Protein AF-A0A7S1B0L5-F1 (afdb_monomer_lite)

Foldseek 3Di:
DDDDDDDDPVVVVLVVLLVLLVVVLVCLVVVHDDDLVSLLVSLVSLVVLVVVLLVLLVVLLVLLVVLLVLLVVLDPDFPPPCPPPPDDDDPPPPPDDDDDDDDPPVVVVVVCLVCLQVVLNVVSVVLSVLSVVLNCCCPVPLVVLSVVLSCQSVPDDPPDDRPSVSSSVSSVSSSVSSVSSVVSSVCSVVSSVSSVVSSVSSVVVVVVVVVVVVVVLVVLVPDDLVSSLVVLLVVLLVVLVVVVVVVVGDPPDLPSLLVSLVSLLVSLVSLLVLLVVLLVVLVLLLVLLVVLPPDPVLNVQLNVVSVVLNVQSVVLSVLSVVLSVVSVPDDSVRDDPVSSVVSNVSSVSSVVSSVVSCLLCVQQCSPDPDDDDPVNSVSNVVCSVPRRVDD

Structure (mmCIF, N/CA/C/O backbone):
data_AF-A0A7S1B0L5-F1
#
_entry.id   AF-A0A7S1B0L5-F1
#
loop_
_atom_site.group_PDB
_atom_site.id
_atom_site.type_symbol
_atom_site.label_atom_id
_atom_site.label_alt_id
_atom_site.label_comp_id
_atom_site.label_asym_id
_atom_site.label_entity_id
_atom_site.label_seq_id
_atom_site.pdbx_PDB_ins_code
_atom_site.Cartn_x
_atom_site.Cartn_y
_atom_site.Cartn_z
_atom_site.occupancy
_atom_site.B_iso_or_equiv
_atom_site.auth_seq_id
_atom_site.auth_comp_id
_atom_site.auth_asym_id
_atom_site.auth_atom_id
_atom_site.pdbx_PDB_model_num
ATOM 1 N N . THR A 1 1 ? -39.102 -37.380 27.164 1.00 36.19 1 THR A N 1
ATOM 2 C CA . THR A 1 1 ? -38.287 -36.932 28.312 1.00 36.19 1 THR A CA 1
ATOM 3 C C . THR A 1 1 ? -37.133 -36.118 27.776 1.00 36.19 1 THR A C 1
ATOM 5 O O . THR A 1 1 ? -36.439 -36.603 26.897 1.00 36.19 1 THR A O 1
ATOM 8 N N . GLY A 1 2 ? -36.982 -34.879 28.255 1.00 38.41 2 GLY A N 1
ATOM 9 C CA . GLY A 1 2 ? -35.881 -33.985 27.872 1.00 38.41 2 GLY A CA 1
ATOM 10 C C . GLY A 1 2 ? -36.273 -32.789 27.003 1.00 38.41 2 GLY A C 1
ATOM 11 O O . GLY A 1 2 ? -35.599 -32.514 26.019 1.00 38.41 2 GLY A O 1
ATOM 12 N N . THR A 1 3 ? -37.348 -32.072 27.339 1.00 29.69 3 THR A N 1
ATOM 13 C CA . THR A 1 3 ? -37.591 -30.736 26.778 1.00 29.69 3 THR A CA 1
ATOM 14 C C . THR A 1 3 ? -36.557 -29.787 27.387 1.00 29.69 3 THR A C 1
ATOM 16 O O . THR A 1 3 ? -36.687 -29.403 28.549 1.00 29.69 3 THR A O 1
ATOM 19 N N . MET A 1 4 ? -35.491 -29.465 26.647 1.00 32.94 4 MET A N 1
ATOM 20 C CA . MET A 1 4 ? -34.595 -28.372 27.024 1.00 32.94 4 MET A CA 1
ATOM 21 C C . MET A 1 4 ? -35.397 -27.075 26.969 1.00 32.94 4 MET A C 1
ATOM 23 O O . MET A 1 4 ? -35.969 -26.728 25.936 1.00 32.94 4 MET A O 1
ATOM 27 N N . ALA A 1 5 ? -35.486 -26.398 28.111 1.00 31.55 5 ALA A N 1
ATOM 28 C CA . ALA A 1 5 ? -36.052 -25.064 28.187 1.00 31.55 5 ALA A CA 1
ATOM 29 C C . ALA A 1 5 ? -35.238 -24.121 27.281 1.00 31.55 5 ALA A C 1
ATOM 31 O O . ALA A 1 5 ? -34.008 -24.220 27.266 1.00 31.55 5 ALA A O 1
ATOM 32 N N . PRO A 1 6 ? -35.889 -23.214 26.537 1.00 38.62 6 PRO A N 1
ATOM 33 C CA . PRO A 1 6 ? -35.177 -22.233 25.738 1.00 38.62 6 PRO A CA 1
ATOM 34 C C . PRO A 1 6 ? -34.399 -21.310 26.681 1.00 38.62 6 PRO A C 1
ATOM 36 O O . PRO A 1 6 ? -34.971 -20.688 27.578 1.00 38.62 6 PRO A O 1
ATOM 39 N N . SER A 1 7 ? -33.082 -21.249 26.504 1.00 38.75 7 SER A N 1
ATOM 40 C CA . SER A 1 7 ? -32.237 -20.229 27.117 1.00 38.75 7 SER A CA 1
ATOM 41 C C . SER A 1 7 ? -32.699 -18.857 26.622 1.00 38.75 7 SER A C 1
ATOM 43 O O . SER A 1 7 ? -32.682 -18.602 25.419 1.00 38.75 7 SER A O 1
ATOM 45 N N . LEU A 1 8 ? -33.146 -18.002 27.544 1.00 34.25 8 LEU A N 1
ATOM 46 C CA . LEU A 1 8 ? -33.474 -16.602 27.263 1.00 34.25 8 LEU A CA 1
ATOM 47 C C . LEU A 1 8 ? -32.259 -15.889 26.632 1.00 34.25 8 LEU A C 1
ATOM 49 O O . LEU A 1 8 ? -31.134 -16.166 27.058 1.00 34.25 8 LEU A O 1
ATOM 53 N N . PRO A 1 9 ? -32.466 -14.996 25.648 1.00 42.66 9 PRO A N 1
ATOM 54 C CA . PRO A 1 9 ? -31.384 -14.257 24.998 1.00 42.66 9 PRO A CA 1
ATOM 55 C C . PRO A 1 9 ? -30.637 -13.374 26.012 1.00 42.66 9 PRO A C 1
ATOM 57 O O . PRO A 1 9 ? -31.255 -12.778 26.892 1.00 42.66 9 PRO A O 1
ATOM 60 N N . ASP A 1 10 ? -29.309 -13.263 25.891 1.00 49.22 10 ASP A N 1
ATOM 61 C CA . ASP A 1 10 ? -28.446 -12.549 26.853 1.00 49.22 10 ASP A CA 1
ATOM 62 C C . ASP A 1 10 ? -28.821 -11.066 27.063 1.00 49.22 10 ASP A C 1
ATOM 64 O O . ASP A 1 10 ? -28.569 -10.511 28.135 1.00 49.22 10 ASP A O 1
ATOM 68 N N . SER A 1 11 ? -29.532 -10.448 26.111 1.00 47.66 11 SER A N 1
ATOM 69 C CA . SER A 1 11 ? -30.093 -9.094 26.250 1.00 47.66 11 SER A CA 1
ATOM 70 C C . SER A 1 11 ? -31.104 -8.983 27.406 1.00 47.66 11 SER A C 1
ATOM 72 O O . SER A 1 11 ? -31.059 -8.012 28.161 1.00 47.66 11 SER A O 1
ATOM 74 N N . ASP A 1 12 ? -31.931 -10.010 27.645 1.00 45.31 12 ASP A N 1
ATOM 75 C CA . ASP A 1 12 ? -32.895 -10.019 28.756 1.00 45.31 12 ASP A CA 1
ATOM 76 C C . ASP A 1 12 ? -32.193 -10.106 30.124 1.00 45.31 12 ASP A C 1
ATOM 78 O O . ASP A 1 12 ? -32.744 -9.698 31.150 1.00 45.31 12 ASP A O 1
ATOM 82 N N . ARG A 1 13 ? -30.965 -10.637 30.184 1.00 54.00 13 ARG A N 1
ATOM 83 C CA . ARG A 1 13 ? -30.190 -10.758 31.432 1.00 54.00 13 ARG A CA 1
ATOM 84 C C . ARG A 1 13 ? -29.510 -9.444 31.817 1.00 54.00 13 ARG A C 1
ATOM 86 O O . ARG A 1 13 ? -29.532 -9.078 32.995 1.00 54.00 13 ARG A O 1
ATOM 93 N N . VAL A 1 14 ? -28.960 -8.722 30.839 1.00 57.78 14 VAL A N 1
ATOM 94 C CA . VAL A 1 14 ? -28.277 -7.429 31.028 1.00 57.78 14 VAL A CA 1
ATOM 95 C C . VAL A 1 14 ? -29.264 -6.338 31.463 1.00 57.78 14 VAL A C 1
ATOM 97 O O . VAL A 1 14 ? -28.987 -5.629 32.440 1.00 57.78 14 VAL A O 1
ATOM 100 N N . ASP A 1 15 ? -30.437 -6.275 30.820 1.00 63.12 15 ASP A N 1
ATOM 101 C CA . ASP A 1 15 ? -31.506 -5.309 31.122 1.00 63.12 15 ASP A CA 1
ATOM 102 C C . ASP A 1 15 ? -32.144 -5.552 32.495 1.00 63.12 15 ASP A C 1
ATOM 104 O O . ASP A 1 15 ? -32.467 -4.616 33.237 1.00 63.12 15 ASP A O 1
ATOM 108 N N . ASN A 1 16 ? -32.288 -6.822 32.882 1.00 79.56 16 ASN A N 1
ATOM 109 C CA . ASN A 1 16 ? -32.772 -7.178 34.212 1.00 79.56 16 ASN A CA 1
ATOM 110 C C . ASN A 1 16 ? -31.756 -6.817 35.303 1.00 79.56 16 ASN A C 1
ATOM 112 O O . ASN A 1 16 ? -32.159 -6.329 36.360 1.00 79.56 16 ASN A O 1
ATOM 116 N N . LEU A 1 17 ? -30.453 -6.990 35.056 1.00 85.38 17 LEU A N 1
ATOM 117 C CA . LEU A 1 17 ? -29.421 -6.610 36.018 1.00 85.38 17 LEU A CA 1
ATOM 118 C C . LEU A 1 17 ? -29.338 -5.091 36.202 1.00 85.38 17 LEU A C 1
ATOM 120 O O . LEU A 1 17 ? -29.331 -4.632 37.338 1.00 85.38 17 LEU A O 1
ATOM 124 N N . GLU A 1 18 ? -29.331 -4.295 35.126 1.00 86.81 18 GLU A N 1
ATOM 125 C CA . GLU A 1 18 ? -29.376 -2.829 35.251 1.00 86.81 18 GLU A CA 1
ATOM 126 C C . GLU A 1 18 ? -30.591 -2.351 36.056 1.00 86.81 18 GLU A C 1
ATOM 128 O O . GLU A 1 18 ? -30.463 -1.488 36.928 1.00 86.81 18 GLU A O 1
ATOM 133 N N . ARG A 1 19 ? -31.780 -2.904 35.777 1.00 88.06 19 ARG A N 1
ATOM 134 C CA . ARG A 1 19 ? -33.014 -2.538 36.482 1.00 88.06 19 ARG A CA 1
ATOM 135 C C . ARG A 1 19 ? -32.923 -2.858 37.974 1.00 88.06 19 ARG A C 1
ATOM 137 O O . ARG A 1 19 ? -33.301 -2.022 38.794 1.00 88.06 19 ARG A O 1
ATOM 144 N N . LEU A 1 20 ? -32.386 -4.028 38.324 1.00 88.75 20 LEU A N 1
ATOM 145 C CA . LEU A 1 20 ? -32.156 -4.437 39.712 1.00 88.75 20 LEU A CA 1
ATOM 146 C C . LEU A 1 20 ? -31.150 -3.518 40.416 1.00 88.75 20 LEU A C 1
ATOM 148 O O . LEU A 1 20 ? -31.428 -3.045 41.518 1.00 88.75 20 LEU A O 1
ATOM 152 N N . THR A 1 21 ? -30.028 -3.194 39.768 1.00 90.31 21 THR A N 1
ATOM 153 C CA . THR A 1 21 ? -29.013 -2.284 40.319 1.00 90.31 21 THR A CA 1
ATOM 154 C C . THR A 1 21 ? -29.579 -0.881 40.538 1.00 90.31 21 THR A C 1
ATOM 156 O O . THR A 1 21 ? -29.380 -0.301 41.602 1.00 90.31 21 THR A O 1
ATOM 159 N N . ARG A 1 22 ? -30.354 -0.342 39.584 1.00 92.00 22 ARG A N 1
ATOM 160 C CA . ARG A 1 22 ? -31.027 0.963 39.732 1.00 92.00 22 ARG A CA 1
ATOM 161 C C . ARG A 1 22 ? -32.065 0.957 40.855 1.00 92.00 22 ARG A C 1
ATOM 163 O O . ARG A 1 22 ? -32.138 1.928 41.605 1.00 92.00 22 ARG A O 1
ATOM 170 N N . SER A 1 23 ? -32.843 -0.120 40.987 1.00 90.69 23 SER A N 1
ATOM 171 C CA . SER A 1 23 ? -33.822 -0.271 42.070 1.00 90.69 23 SER A CA 1
ATOM 172 C C . SER A 1 23 ? -33.139 -0.212 43.433 1.00 90.69 23 SER A C 1
ATOM 174 O O . SER A 1 23 ? -33.533 0.573 44.293 1.00 90.69 23 SER A O 1
ATOM 176 N N . MET A 1 24 ? -32.068 -0.986 43.614 1.00 89.38 24 MET A N 1
ATOM 177 C CA . MET A 1 24 ? -31.381 -1.050 44.899 1.00 89.38 24 MET A CA 1
ATOM 178 C C . MET A 1 24 ? -30.569 0.212 45.205 1.00 89.38 24 MET A C 1
ATOM 180 O O . MET A 1 24 ? -30.534 0.661 46.348 1.00 89.38 24 MET A O 1
ATOM 184 N N . LEU A 1 25 ? -30.006 0.860 44.182 1.00 91.69 25 LEU A N 1
ATOM 185 C CA . LEU A 1 25 ? -29.440 2.200 44.314 1.00 91.69 25 LEU A CA 1
ATOM 186 C C . LEU A 1 25 ? -30.495 3.213 44.794 1.00 91.69 25 LEU A C 1
ATOM 188 O O . LEU A 1 25 ? -30.201 4.058 45.639 1.00 91.69 25 LEU A O 1
ATOM 192 N N . GLY A 1 26 ? -31.727 3.123 44.283 1.00 90.06 26 GLY A N 1
ATOM 193 C CA . GLY A 1 26 ? -32.855 3.944 44.726 1.00 90.06 26 GLY A CA 1
ATOM 194 C C . GLY A 1 26 ? -33.205 3.727 46.200 1.00 90.06 26 GLY A C 1
ATOM 195 O O . GLY A 1 26 ? -33.429 4.696 46.925 1.00 90.06 26 GLY A O 1
ATOM 196 N N . GLU A 1 27 ? -33.187 2.478 46.667 1.00 89.12 27 GLU A N 1
ATOM 197 C CA . GLU A 1 27 ? -33.402 2.146 48.081 1.00 89.12 27 GLU A CA 1
ATOM 198 C C . GLU A 1 27 ? -32.305 2.723 48.984 1.00 89.12 27 GLU A C 1
ATOM 200 O O . GLU A 1 27 ? -32.621 3.389 49.973 1.00 89.12 27 GLU A O 1
ATOM 205 N N . LEU A 1 28 ? -31.034 2.548 48.606 1.00 87.56 28 LEU A N 1
ATOM 206 C CA . LEU A 1 28 ? -29.885 3.090 49.339 1.00 87.56 28 LEU A CA 1
ATOM 207 C C . LEU A 1 28 ? -29.945 4.623 49.430 1.00 87.56 28 LEU A C 1
ATOM 209 O O . LEU A 1 28 ? -29.741 5.197 50.500 1.00 87.56 28 LEU A O 1
ATOM 213 N N . LYS A 1 29 ? -30.292 5.302 48.329 1.00 88.00 29 LYS A N 1
ATOM 214 C CA . LYS A 1 29 ? -30.450 6.768 48.289 1.00 88.00 29 LYS A CA 1
ATOM 215 C C . LYS A 1 29 ? -31.631 7.277 49.105 1.00 88.00 29 LYS A C 1
ATOM 217 O O . LYS A 1 29 ? -31.562 8.374 49.650 1.00 88.00 29 LYS A O 1
ATOM 222 N N . ALA A 1 30 ? -32.699 6.491 49.211 1.00 87.00 30 ALA A N 1
ATOM 223 C CA . ALA A 1 30 ? -33.851 6.806 50.049 1.00 87.00 30 ALA A CA 1
ATOM 224 C C . ALA A 1 30 ? -33.575 6.603 51.554 1.00 87.00 30 ALA A C 1
ATOM 226 O O . ALA A 1 30 ? -34.500 6.706 52.360 1.00 87.00 30 ALA A O 1
ATOM 227 N N . GLY A 1 31 ? -32.333 6.281 51.938 1.00 79.06 31 GLY A N 1
ATOM 228 C CA . GLY A 1 31 ? -31.945 6.009 53.321 1.00 79.06 31 GLY A CA 1
ATOM 229 C C . GLY A 1 31 ? -32.460 4.668 53.842 1.00 79.06 31 GLY A C 1
ATOM 230 O O . GLY A 1 31 ? -32.450 4.437 55.050 1.00 79.06 31 GLY A O 1
ATOM 231 N N . ARG A 1 32 ? -32.931 3.781 52.954 1.00 81.12 32 ARG A N 1
ATOM 232 C CA . ARG A 1 32 ? -33.326 2.420 53.325 1.00 81.12 32 ARG A CA 1
ATOM 233 C C . ARG A 1 32 ? -32.079 1.543 53.369 1.00 81.12 32 ARG A C 1
ATOM 235 O O . ARG A 1 32 ? -31.165 1.712 52.566 1.00 81.12 32 ARG A O 1
ATOM 242 N N . SER A 1 33 ? -32.051 0.602 54.308 1.00 75.75 33 SER A N 1
ATOM 243 C CA . SER A 1 33 ? -30.982 -0.391 54.417 1.00 75.75 33 SER A CA 1
ATOM 244 C C . SER A 1 33 ? -31.486 -1.721 53.857 1.00 75.75 33 SER A C 1
ATOM 246 O O . SER A 1 33 ? -32.096 -2.484 54.611 1.00 75.75 33 SER A O 1
ATOM 248 N N . PRO A 1 34 ? -31.294 -2.001 52.554 1.00 82.50 34 PRO A N 1
ATOM 249 C CA . PRO A 1 34 ? -31.601 -3.314 52.002 1.00 82.50 34 PRO A CA 1
ATOM 250 C C . PRO A 1 34 ? -30.810 -4.408 52.738 1.00 82.50 34 PRO A C 1
ATOM 252 O O . PRO A 1 34 ? -29.748 -4.128 53.310 1.00 82.50 34 PRO A O 1
ATOM 255 N N . PRO A 1 35 ? -31.322 -5.651 52.757 1.00 86.44 35 PRO A N 1
ATOM 256 C CA . PRO A 1 35 ? -30.642 -6.755 53.415 1.00 86.44 35 PRO A CA 1
ATOM 257 C C . PRO A 1 35 ? -29.264 -6.975 52.790 1.00 86.44 35 PRO A C 1
ATOM 259 O O . PRO A 1 35 ? -29.092 -6.925 51.568 1.00 86.44 35 PRO A O 1
ATOM 262 N N . ARG A 1 36 ? -28.274 -7.226 53.645 1.00 85.12 36 ARG A N 1
ATOM 263 C CA . ARG A 1 36 ? -26.869 -7.373 53.257 1.00 85.12 36 ARG A CA 1
ATOM 264 C C . ARG A 1 36 ? -26.672 -8.470 52.214 1.00 85.12 36 ARG A C 1
ATOM 266 O O . ARG A 1 36 ? -25.894 -8.295 51.282 1.00 85.12 36 ARG A O 1
ATOM 273 N N . GLU A 1 37 ? -27.387 -9.580 52.348 1.00 85.62 37 GLU A N 1
ATOM 274 C CA . GLU A 1 37 ? -27.339 -10.698 51.408 1.00 85.62 37 GLU A CA 1
ATOM 275 C C . GLU A 1 37 ? -27.788 -10.263 50.007 1.00 85.62 37 GLU A C 1
ATOM 277 O O . GLU A 1 37 ? -27.178 -10.656 49.017 1.00 85.62 37 GLU A O 1
ATOM 282 N N . ALA A 1 38 ? -28.803 -9.397 49.903 1.00 86.69 38 ALA A N 1
ATOM 283 C CA . ALA A 1 38 ? -29.248 -8.868 48.614 1.00 86.69 38 ALA A CA 1
ATOM 284 C C . ALA A 1 38 ? -28.218 -7.911 47.995 1.00 86.69 38 ALA A C 1
ATOM 286 O O . ALA A 1 38 ? -28.007 -7.944 46.780 1.00 86.69 38 ALA A O 1
ATOM 287 N N . LEU A 1 39 ? -27.546 -7.103 48.827 1.00 87.25 39 LEU A N 1
ATOM 288 C CA . LEU A 1 39 ? -26.459 -6.226 48.388 1.00 87.25 39 LEU A CA 1
ATOM 289 C C . LEU A 1 39 ? -25.281 -7.020 47.826 1.00 87.25 39 LEU A C 1
ATOM 291 O O . LEU A 1 39 ? -24.831 -6.710 46.726 1.00 87.25 39 LEU A O 1
ATOM 295 N N . LEU A 1 40 ? -24.834 -8.060 48.535 1.00 87.75 40 LEU A N 1
ATOM 296 C CA . LEU A 1 40 ? -23.762 -8.946 48.074 1.00 87.75 40 LEU A CA 1
ATOM 297 C C . LEU A 1 40 ? -24.135 -9.637 46.757 1.00 87.75 40 LEU A C 1
ATOM 299 O O . LEU A 1 40 ? -23.375 -9.572 45.802 1.00 87.75 40 LEU A O 1
ATOM 303 N N . VAL A 1 41 ? -25.349 -10.189 46.645 1.00 89.56 41 VAL A N 1
ATOM 304 C CA . VAL A 1 41 ? -25.795 -10.864 45.414 1.00 89.56 41 VAL A CA 1
ATOM 305 C C . VAL A 1 41 ? -25.815 -9.930 44.203 1.00 89.56 41 VAL A C 1
ATOM 307 O O . VAL A 1 41 ? -25.438 -10.333 43.103 1.00 89.56 41 VAL A O 1
ATOM 310 N N . ILE A 1 42 ? -26.312 -8.699 44.351 1.00 89.88 42 ILE A N 1
ATOM 311 C CA . ILE A 1 42 ? -26.361 -7.758 43.221 1.00 89.88 42 ILE A CA 1
ATOM 312 C C . ILE A 1 42 ? -24.984 -7.185 42.923 1.00 89.88 42 ILE A C 1
ATOM 314 O O . ILE A 1 42 ? -24.711 -6.920 41.752 1.00 89.88 42 ILE A O 1
ATOM 318 N N . LEU A 1 43 ? -24.124 -7.022 43.930 1.00 89.12 43 LEU A N 1
ATOM 319 C CA . LEU A 1 43 ? -22.716 -6.788 43.677 1.00 89.12 43 LEU A CA 1
ATOM 320 C C . LEU A 1 43 ? -22.198 -7.945 42.810 1.00 89.12 43 LEU A C 1
ATOM 322 O O . LEU A 1 43 ? -21.928 -7.702 41.640 1.00 89.12 43 LEU A O 1
ATOM 326 N N . ASP A 1 44 ? -22.114 -9.183 43.285 1.00 89.75 44 ASP A N 1
ATOM 327 C CA . ASP A 1 44 ? -21.476 -10.283 42.537 1.00 89.75 44 ASP A CA 1
ATOM 328 C C . ASP A 1 44 ? -21.973 -10.401 41.084 1.00 89.75 44 ASP A C 1
ATOM 330 O O . ASP A 1 44 ? -21.197 -10.606 40.149 1.00 89.75 44 ASP A O 1
ATOM 334 N N . LYS A 1 45 ? -23.276 -10.183 40.860 1.00 90.94 45 LYS A N 1
ATOM 335 C CA . LYS A 1 45 ? -23.862 -10.142 39.511 1.00 90.94 45 LYS A CA 1
ATOM 336 C C . LYS A 1 45 ? -23.356 -8.988 38.648 1.00 90.94 45 LYS A C 1
ATOM 338 O O . LYS A 1 45 ? -23.149 -9.175 37.455 1.00 90.94 45 LYS A O 1
ATOM 343 N N . ASN A 1 46 ? -23.215 -7.795 39.209 1.00 90.62 46 ASN A N 1
ATOM 344 C CA . ASN A 1 46 ? -22.644 -6.644 38.515 1.00 90.62 46 ASN A CA 1
ATOM 345 C C . ASN A 1 46 ? -21.145 -6.832 38.250 1.00 90.62 46 ASN A C 1
ATOM 347 O O . ASN A 1 46 ? -20.716 -6.451 37.168 1.00 90.62 46 ASN A O 1
ATOM 351 N N . GLN A 1 47 ? -20.385 -7.474 39.148 1.00 90.62 47 GLN A N 1
ATOM 352 C CA . GLN A 1 47 ? -18.999 -7.859 38.863 1.00 90.62 47 GLN A CA 1
ATOM 353 C C . GLN A 1 47 ? -18.950 -8.774 37.645 1.00 90.62 47 GLN A C 1
ATOM 355 O O . GLN A 1 47 ? -18.330 -8.432 36.646 1.00 90.62 47 GLN A O 1
ATOM 360 N N . ALA A 1 48 ? -19.678 -9.893 37.691 1.00 90.31 48 ALA A N 1
ATOM 361 C CA . ALA A 1 48 ? -19.734 -10.842 36.584 1.00 90.31 48 ALA A CA 1
ATOM 362 C C . ALA A 1 48 ? -20.210 -10.181 35.279 1.00 90.31 48 ALA A C 1
ATOM 364 O O . ALA A 1 48 ? -19.678 -10.463 34.209 1.00 90.31 48 ALA A O 1
ATOM 365 N N . GLY A 1 49 ? -21.187 -9.271 35.364 1.00 89.69 49 GLY A N 1
ATOM 366 C CA . GLY A 1 49 ? -21.669 -8.501 34.221 1.00 89.69 49 GLY A CA 1
ATOM 367 C C . GLY A 1 49 ? -20.623 -7.546 33.643 1.00 89.69 49 GLY A C 1
ATOM 368 O O . GLY A 1 49 ? -20.563 -7.397 32.427 1.00 89.69 49 GLY A O 1
ATOM 369 N N . CYS A 1 50 ? -19.796 -6.916 34.483 1.00 91.12 50 CYS A N 1
ATOM 370 C CA . CYS A 1 50 ? -18.690 -6.088 34.014 1.00 91.12 50 CYS A CA 1
ATOM 371 C C . CYS A 1 50 ? -17.582 -6.923 33.373 1.00 91.12 50 CYS A C 1
ATOM 373 O O . CYS A 1 50 ? -17.144 -6.577 32.284 1.00 91.12 50 CYS A O 1
ATOM 375 N N . GLU A 1 51 ? -17.187 -8.035 33.998 1.00 92.25 51 GLU A N 1
ATOM 376 C CA . GLU A 1 51 ? -16.164 -8.935 33.446 1.00 92.25 51 GLU A CA 1
ATOM 377 C C . GLU A 1 51 ? -16.606 -9.527 32.099 1.00 92.25 51 GLU A C 1
ATOM 379 O O . GLU A 1 51 ? -15.834 -9.541 31.153 1.00 92.25 51 GLU A O 1
ATOM 384 N N . THR A 1 52 ? -17.885 -9.894 31.951 1.00 92.31 52 THR A N 1
ATOM 385 C CA . THR A 1 52 ? -18.420 -10.380 30.662 1.00 92.31 52 THR A CA 1
ATOM 386 C C . THR A 1 52 ? -18.306 -9.323 29.555 1.00 92.31 52 THR A C 1
ATOM 388 O O . THR A 1 52 ? -17.960 -9.643 28.421 1.00 92.31 52 THR A O 1
ATOM 391 N N . LEU A 1 53 ? -18.597 -8.054 29.870 1.00 91.25 53 LEU A N 1
ATOM 392 C CA . LEU A 1 53 ? -18.466 -6.950 28.912 1.00 91.25 53 LEU A CA 1
ATOM 393 C C . LEU A 1 53 ? -16.998 -6.615 28.615 1.00 91.25 53 LEU A C 1
ATOM 395 O O . LEU A 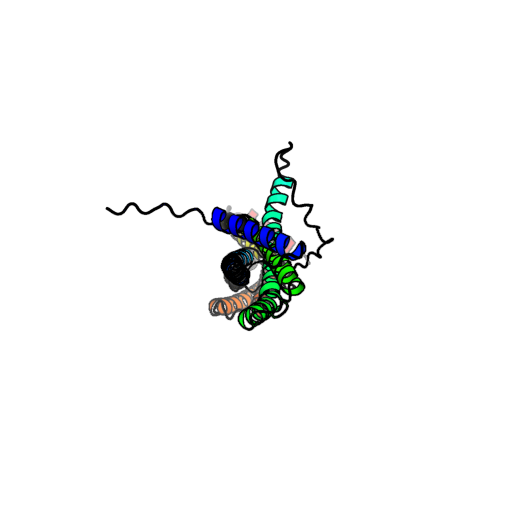1 53 ? -16.692 -6.208 27.497 1.00 91.25 53 LEU A O 1
ATOM 399 N N . ALA A 1 54 ? -16.106 -6.788 29.593 1.00 91.94 54 ALA A N 1
ATOM 400 C CA . ALA A 1 54 ? -14.667 -6.626 29.415 1.00 91.94 54 ALA A CA 1
ATOM 401 C C . ALA A 1 54 ? -14.096 -7.712 28.490 1.00 91.94 54 ALA A C 1
ATOM 403 O O . ALA A 1 54 ? -13.406 -7.387 27.530 1.00 91.94 54 ALA A O 1
ATOM 404 N N . ASP A 1 55 ? -14.477 -8.977 28.692 1.00 92.56 55 ASP A N 1
ATOM 405 C CA . ASP A 1 55 ? -14.091 -10.086 27.812 1.00 92.56 55 ASP A CA 1
ATOM 406 C C . ASP A 1 55 ? -14.575 -9.854 26.366 1.00 92.56 55 ASP A C 1
ATOM 408 O O . ASP A 1 55 ? -13.853 -10.104 25.395 1.00 92.56 55 ASP A O 1
ATOM 412 N N . GLU A 1 56 ? -15.800 -9.342 26.195 1.00 92.75 56 GLU A N 1
ATOM 413 C CA . GLU A 1 56 ? -16.323 -8.976 24.875 1.00 92.75 56 GLU A CA 1
ATOM 414 C C . GLU A 1 56 ? -15.539 -7.810 24.248 1.00 92.75 56 GLU A C 1
ATOM 416 O O . GLU A 1 56 ? -15.216 -7.850 23.055 1.00 92.75 56 GLU A O 1
ATOM 421 N N . ALA A 1 57 ? -15.197 -6.791 25.041 1.00 90.50 57 ALA A N 1
ATOM 422 C CA . ALA A 1 57 ? -14.371 -5.662 24.622 1.00 90.50 57 ALA A CA 1
ATOM 423 C C . ALA A 1 57 ? -12.963 -6.084 24.200 1.00 90.50 57 ALA A C 1
ATOM 425 O O . ALA A 1 57 ? -12.495 -5.629 23.153 1.00 90.50 57 ALA A O 1
ATOM 426 N N . ASP A 1 58 ? -12.325 -6.999 24.922 1.00 91.75 58 ASP A N 1
ATOM 427 C CA . ASP A 1 58 ? -11.031 -7.570 24.546 1.00 91.75 58 ASP A CA 1
ATOM 428 C C . ASP A 1 58 ? -11.131 -8.323 23.210 1.00 91.75 58 ASP A C 1
ATOM 430 O O . ASP A 1 58 ? -10.307 -8.135 22.304 1.00 91.75 58 ASP A O 1
ATOM 434 N N . GLY A 1 59 ? -12.201 -9.104 23.027 1.00 91.81 59 GLY A N 1
ATOM 435 C CA . GLY A 1 59 ? -12.498 -9.784 21.766 1.00 91.81 59 GLY A CA 1
ATOM 436 C C . GLY A 1 59 ? -12.663 -8.820 20.584 1.00 91.81 59 GLY A C 1
ATOM 437 O O . GLY A 1 59 ? -12.093 -9.046 19.509 1.00 91.81 59 GLY A O 1
ATOM 438 N N . GLN A 1 60 ? -13.405 -7.720 20.763 1.00 90.00 60 GLN A N 1
ATOM 439 C CA . GLN A 1 60 ? -13.549 -6.694 19.722 1.00 90.00 60 GLN A CA 1
ATOM 440 C C . GLN A 1 60 ? -12.245 -5.931 19.478 1.00 90.00 60 GLN A C 1
ATOM 442 O O . GLN A 1 60 ? -11.914 -5.673 18.322 1.00 90.00 60 GLN A O 1
ATOM 447 N N . THR A 1 61 ? -11.482 -5.616 20.525 1.00 90.94 61 THR A N 1
ATOM 448 C CA . THR A 1 61 ? -10.186 -4.927 20.430 1.00 90.94 61 THR A CA 1
ATOM 449 C C . THR A 1 61 ? -9.214 -5.730 19.574 1.00 90.94 61 THR A C 1
ATOM 451 O O . THR A 1 61 ? -8.658 -5.199 18.612 1.00 90.94 61 THR A O 1
ATOM 454 N N . SER A 1 62 ? -9.083 -7.036 19.838 1.00 91.56 62 SER A N 1
ATOM 455 C CA . SER A 1 62 ? -8.240 -7.931 19.037 1.00 91.56 62 SER A CA 1
ATOM 456 C C . SER A 1 62 ? -8.686 -7.978 17.573 1.00 91.56 62 SER A C 1
ATOM 458 O O . SER A 1 62 ? -7.877 -7.835 16.655 1.00 91.56 62 SER A O 1
ATOM 460 N N . ARG A 1 63 ? -9.995 -8.109 17.335 1.00 92.38 63 ARG A N 1
ATOM 461 C CA . ARG A 1 63 ? -10.565 -8.177 15.985 1.00 92.38 63 ARG A CA 1
ATOM 462 C C . ARG A 1 63 ? -10.370 -6.887 15.188 1.00 92.38 63 ARG A C 1
ATOM 464 O O . ARG A 1 63 ? -10.013 -6.946 14.013 1.00 92.38 63 ARG A O 1
ATOM 471 N N . ILE A 1 64 ? -10.629 -5.735 15.803 1.00 90.25 64 ILE A N 1
ATOM 472 C CA . ILE A 1 64 ? -10.431 -4.426 15.177 1.00 90.25 64 ILE A CA 1
ATOM 473 C C . ILE A 1 64 ? -8.939 -4.210 14.917 1.00 90.25 64 ILE A C 1
ATOM 475 O O . ILE A 1 64 ? -8.590 -3.786 13.819 1.00 90.25 64 ILE A O 1
ATOM 479 N N . GLY A 1 65 ? -8.066 -4.566 15.865 1.00 87.94 65 GLY A N 1
ATOM 480 C CA . GLY A 1 65 ? -6.611 -4.503 15.704 1.00 87.94 65 GLY A CA 1
ATOM 481 C C . GLY A 1 65 ? -6.116 -5.282 14.483 1.00 87.94 65 GLY A C 1
ATOM 482 O O . GLY A 1 65 ? -5.442 -4.711 13.630 1.00 87.94 65 GLY A O 1
ATOM 483 N N . GLN A 1 66 ? -6.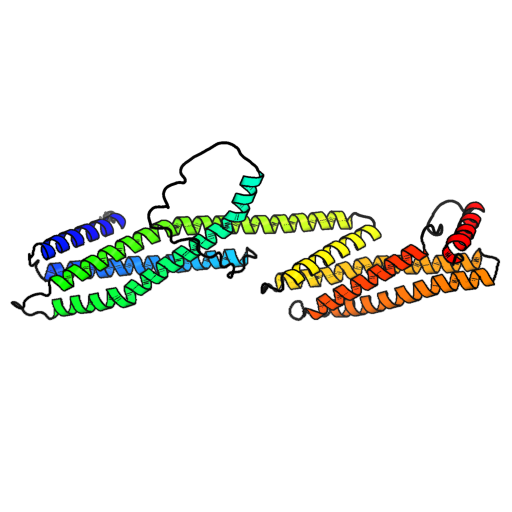548 -6.537 14.322 1.00 90.31 66 GLN A N 1
ATOM 484 C CA . GLN A 1 66 ? -6.206 -7.357 13.148 1.00 90.31 66 GLN A CA 1
ATOM 485 C C . GLN A 1 66 ? -6.675 -6.723 11.830 1.00 90.31 66 GLN A C 1
ATOM 487 O O . GLN A 1 66 ? -5.953 -6.729 10.836 1.00 90.31 66 GLN A O 1
ATOM 492 N N . LEU A 1 67 ? -7.887 -6.159 11.798 1.00 88.94 67 LEU A N 1
ATOM 493 C CA . LEU A 1 67 ? -8.404 -5.494 10.599 1.00 88.94 67 LEU A CA 1
ATOM 494 C C . LEU A 1 67 ? -7.639 -4.203 10.280 1.00 88.94 67 LEU A C 1
ATOM 496 O O . LEU A 1 67 ? -7.378 -3.926 9.114 1.00 88.94 67 LEU A O 1
ATOM 500 N N . VAL A 1 68 ? -7.259 -3.432 11.300 1.00 86.81 68 VAL A N 1
ATOM 501 C CA . VAL A 1 68 ? -6.424 -2.231 11.157 1.00 86.81 68 VAL A CA 1
ATOM 502 C C . VAL A 1 68 ? -5.051 -2.596 10.589 1.00 86.81 68 VAL A C 1
ATOM 504 O O . VAL A 1 68 ? -4.592 -1.937 9.659 1.00 86.81 68 VAL A O 1
ATOM 507 N N . GLU A 1 69 ? -4.420 -3.664 11.082 1.00 84.12 69 GLU A N 1
ATOM 508 C CA . GLU A 1 69 ? -3.156 -4.171 10.534 1.00 84.12 69 GLU A CA 1
ATOM 509 C C . GLU A 1 69 ? -3.292 -4.576 9.063 1.00 84.12 69 GLU A C 1
ATOM 511 O O . GLU A 1 69 ? -2.457 -4.195 8.245 1.00 84.12 69 GLU A O 1
ATOM 516 N N . LEU A 1 70 ? -4.367 -5.281 8.699 1.00 82.88 70 LEU A N 1
ATOM 517 C CA . LEU A 1 70 ? -4.629 -5.661 7.308 1.00 82.88 70 LEU A CA 1
ATOM 518 C C . LEU A 1 70 ? -4.832 -4.443 6.399 1.00 82.88 70 LEU A C 1
ATOM 520 O O . LEU A 1 70 ? -4.304 -4.420 5.289 1.00 82.88 70 LEU A O 1
ATOM 524 N N . VAL A 1 71 ? -5.554 -3.411 6.848 1.00 79.69 71 VAL A N 1
ATOM 525 C CA . VAL A 1 71 ? -5.689 -2.162 6.078 1.00 79.69 71 VAL A CA 1
ATOM 526 C C . VAL A 1 71 ? -4.327 -1.485 5.915 1.00 79.69 71 VAL A C 1
ATOM 528 O O . VAL A 1 71 ? -3.981 -1.126 4.795 1.00 79.69 71 VAL A O 1
ATOM 531 N N . CYS A 1 72 ? -3.516 -1.382 6.973 1.00 73.19 72 CYS A N 1
ATOM 532 C CA . CYS A 1 72 ? -2.152 -0.839 6.892 1.00 73.19 72 CYS A CA 1
ATOM 533 C C . CYS A 1 72 ? -1.245 -1.636 5.938 1.00 73.19 72 CYS A C 1
ATOM 535 O O . CYS A 1 72 ? -0.416 -1.053 5.252 1.00 73.19 72 CYS A O 1
ATOM 537 N N . GLN A 1 73 ? -1.401 -2.959 5.860 1.00 70.44 73 GLN A N 1
ATOM 538 C CA . GLN A 1 73 ? -0.679 -3.787 4.887 1.00 70.44 73 GLN A CA 1
ATOM 539 C C . GLN A 1 73 ? -1.173 -3.574 3.454 1.00 70.44 73 GLN A C 1
ATOM 541 O O . GLN A 1 73 ? -0.444 -3.855 2.500 1.00 70.44 73 GLN A O 1
ATOM 546 N N . HIS A 1 74 ? -2.423 -3.136 3.275 1.00 65.62 74 HIS A N 1
ATOM 547 C CA . HIS A 1 74 ? -3.058 -2.951 1.972 1.00 65.62 74 HIS A CA 1
ATOM 548 C C . HIS A 1 74 ? -2.968 -1.525 1.424 1.00 65.62 74 HIS A C 1
ATOM 550 O O . HIS A 1 74 ? -2.967 -1.323 0.204 1.00 65.62 74 HIS A O 1
ATOM 556 N N . GLU A 1 75 ? -2.830 -0.549 2.302 1.00 59.91 75 GLU A N 1
ATOM 557 C CA . GLU A 1 75 ? -2.797 0.858 1.975 1.00 59.91 75 GLU A CA 1
ATOM 558 C C . GLU A 1 75 ? -1.454 1.447 2.392 1.00 59.91 75 GLU A C 1
ATOM 560 O O . GLU A 1 75 ? -1.032 1.306 3.531 1.00 59.91 75 GLU A O 1
ATOM 565 N N . GLU A 1 76 ? -0.802 2.175 1.485 1.00 53.38 76 GLU A N 1
ATOM 566 C CA . GLU A 1 76 ? 0.380 3.015 1.757 1.00 53.38 76 GLU A CA 1
ATOM 567 C C . GLU A 1 76 ? 0.029 4.212 2.690 1.00 53.38 76 GLU A C 1
ATOM 569 O O . GLU A 1 76 ? 0.579 5.312 2.577 1.00 53.38 76 GLU A O 1
ATOM 574 N N . ILE A 1 77 ? -0.945 4.047 3.593 1.00 45.50 77 ILE A N 1
ATOM 575 C CA . ILE A 1 77 ? -1.315 5.012 4.622 1.00 45.50 77 ILE A CA 1
ATOM 576 C C . ILE A 1 77 ? -0.349 4.822 5.784 1.00 45.50 77 ILE A C 1
ATOM 578 O O . ILE A 1 77 ? -0.500 3.930 6.617 1.00 45.50 77 ILE A O 1
ATOM 582 N N . SER A 1 78 ? 0.637 5.715 5.857 1.00 38.59 78 SER A N 1
ATOM 583 C CA . SER A 1 78 ? 1.501 5.821 7.027 1.00 38.59 78 SER A CA 1
ATOM 584 C C . SER A 1 78 ? 0.654 6.022 8.287 1.00 38.59 78 SER A C 1
ATOM 586 O O . SER A 1 78 ? -0.199 6.912 8.357 1.00 38.59 78 SER A O 1
ATOM 588 N N . LEU A 1 79 ? 0.935 5.227 9.322 1.00 41.38 79 LEU A N 1
ATOM 589 C CA . LEU A 1 79 ? 0.322 5.322 10.651 1.00 41.38 79 LEU A CA 1
ATOM 590 C C . LEU A 1 79 ? 0.461 6.723 11.288 1.00 41.38 79 LEU A C 1
ATOM 592 O O . LEU A 1 79 ? -0.292 7.055 12.203 1.00 41.38 79 LEU A O 1
ATOM 596 N N . THR A 1 80 ? 1.372 7.551 10.768 1.00 36.75 80 THR A N 1
ATOM 597 C CA . THR A 1 80 ? 1.805 8.846 11.309 1.00 36.75 80 THR A CA 1
ATOM 598 C C . THR A 1 80 ? 1.061 10.073 10.789 1.00 36.75 80 THR A C 1
ATOM 600 O O . THR A 1 80 ? 1.432 11.179 11.188 1.00 36.75 80 THR A O 1
ATOM 603 N N . ASP A 1 81 ? 0.058 9.941 9.911 1.00 34.41 81 ASP A N 1
ATOM 604 C CA . ASP A 1 81 ? -0.758 11.097 9.512 1.00 34.41 81 ASP A CA 1
ATOM 605 C C . ASP A 1 81 ? -1.615 11.533 10.716 1.00 34.41 81 ASP A C 1
ATOM 607 O O . ASP A 1 81 ? -2.770 11.146 10.899 1.00 34.41 81 ASP A O 1
ATOM 611 N N . ASN A 1 82 ? -0.993 12.342 11.578 1.00 33.94 82 ASN A N 1
ATOM 612 C CA . ASN A 1 82 ? -1.620 13.166 12.595 1.00 33.94 82 ASN A CA 1
ATOM 613 C C . ASN A 1 82 ? -2.489 14.201 11.880 1.00 33.94 82 ASN A C 1
ATOM 615 O O . ASN A 1 82 ? -2.146 15.380 11.783 1.00 33.94 82 ASN A O 1
ATOM 619 N N . VAL A 1 83 ? -3.649 13.764 11.393 1.00 33.78 83 VAL A N 1
ATOM 620 C CA . VAL A 1 83 ? -4.780 14.666 11.237 1.00 33.78 83 VAL A CA 1
ATOM 621 C C . VAL A 1 83 ? -5.154 15.067 12.655 1.00 33.78 83 VAL A C 1
ATOM 623 O O . VAL A 1 83 ? -5.785 14.314 13.397 1.00 33.78 83 VAL A O 1
ATOM 626 N N . VAL A 1 84 ? -4.651 16.234 13.056 1.00 25.94 84 VAL A N 1
ATOM 627 C CA . VAL A 1 84 ? -4.990 16.905 14.308 1.00 25.94 84 VAL A CA 1
ATOM 628 C C . VAL A 1 84 ? -6.504 16.787 14.507 1.00 25.94 84 VAL A C 1
ATOM 630 O O . VAL A 1 84 ? -7.252 17.162 13.599 1.00 25.94 84 VAL A O 1
ATOM 633 N N . PRO A 1 85 ? -6.988 16.270 15.651 1.00 29.66 85 PRO A N 1
ATOM 634 C CA . PRO A 1 85 ? -8.412 16.250 15.930 1.00 29.66 85 PRO A CA 1
ATOM 635 C C . PRO A 1 85 ? -8.884 17.701 16.047 1.00 29.66 85 PRO A C 1
ATOM 637 O O . PRO A 1 85 ? -8.698 18.358 17.071 1.00 29.66 85 PRO A O 1
ATOM 640 N N . SER A 1 86 ? -9.464 18.225 14.969 1.00 29.36 86 SER A N 1
ATOM 641 C CA . SER A 1 86 ? -10.223 19.467 15.010 1.00 29.36 86 SER A CA 1
ATOM 642 C C . SER A 1 86 ? -11.438 19.226 15.901 1.00 29.36 86 SER A C 1
ATOM 644 O O . SER A 1 86 ? -12.376 18.552 15.490 1.00 29.36 86 SER A O 1
ATOM 646 N N . ALA A 1 87 ? -11.349 19.755 17.124 1.00 30.70 87 ALA A N 1
ATOM 647 C CA . ALA A 1 87 ? -12.378 19.849 18.155 1.00 30.70 87 ALA A CA 1
ATOM 648 C C . ALA A 1 87 ? -13.035 18.524 18.600 1.00 30.70 87 ALA A C 1
ATOM 650 O O . ALA A 1 87 ? -13.620 17.776 17.827 1.00 30.70 87 ALA A O 1
ATOM 651 N N . ARG A 1 88 ? -13.000 18.272 19.917 1.00 27.62 88 ARG A N 1
ATOM 652 C CA . ARG A 1 88 ? -13.788 17.225 20.592 1.00 27.62 88 ARG A CA 1
ATOM 653 C C . ARG A 1 88 ? -15.221 17.169 20.031 1.00 27.62 88 ARG A C 1
ATOM 655 O O . ARG A 1 88 ? -15.959 18.135 20.241 1.00 27.62 88 ARG A O 1
ATOM 662 N N . PRO A 1 89 ? -15.667 16.057 19.426 1.00 31.55 89 PRO A N 1
ATOM 663 C CA . PRO A 1 89 ? -17.084 15.831 19.231 1.00 31.55 89 PRO A CA 1
ATOM 664 C C . PRO A 1 89 ? -17.648 15.396 20.581 1.00 31.55 89 PRO A C 1
ATOM 666 O O . PRO A 1 89 ? -17.237 14.392 21.159 1.00 31.55 89 PRO A O 1
ATOM 669 N N . SER A 1 90 ? -18.570 16.183 21.120 1.00 31.09 90 SER A N 1
ATOM 670 C CA . SER A 1 90 ? -19.466 15.700 22.161 1.00 31.09 90 SER A CA 1
ATOM 671 C C . SER A 1 90 ? -20.305 14.543 21.601 1.00 31.09 90 SER A C 1
ATOM 673 O O . SER A 1 90 ? -20.563 14.474 20.397 1.00 31.09 90 SER A O 1
ATOM 675 N N . LEU A 1 91 ? -20.758 13.656 22.491 1.00 35.22 91 LEU A N 1
ATOM 676 C CA . LEU A 1 91 ? -21.631 12.490 22.252 1.00 35.22 91 LEU A CA 1
ATOM 677 C C . LEU A 1 91 ? -22.924 12.766 21.437 1.00 35.22 91 LEU A C 1
ATOM 679 O O . LEU A 1 91 ? -23.706 11.849 21.216 1.00 35.22 91 LEU A O 1
ATOM 683 N N . GLY A 1 92 ? -23.172 14.001 20.988 1.00 27.77 92 GLY A N 1
ATOM 684 C CA . GLY A 1 92 ? -24.392 14.429 20.301 1.00 27.77 92 GLY A CA 1
ATOM 685 C C . GLY A 1 92 ? -24.369 14.434 18.766 1.00 27.77 92 GLY A C 1
ATOM 686 O O . GLY A 1 92 ? -25.431 14.593 18.179 1.00 27.77 92 GLY A O 1
ATOM 687 N N . ASN A 1 93 ? -23.227 14.246 18.092 1.00 32.31 93 ASN A N 1
ATOM 688 C CA . ASN A 1 93 ? -23.140 14.462 16.631 1.00 32.31 93 ASN A CA 1
ATOM 689 C C . ASN A 1 93 ? -23.155 13.197 15.748 1.00 32.31 93 ASN A C 1
ATOM 691 O O . ASN A 1 93 ? -22.904 13.289 14.550 1.00 32.31 93 ASN A O 1
ATOM 695 N N . PHE A 1 94 ? -23.479 12.020 16.289 1.00 37.31 94 PHE A N 1
ATOM 696 C CA . PHE A 1 94 ? -23.565 10.781 15.493 1.00 37.31 94 PHE A CA 1
ATOM 697 C C . PHE A 1 94 ? -24.933 10.531 14.832 1.00 37.31 94 PHE A C 1
ATOM 699 O O . PHE A 1 94 ? -25.112 9.526 14.145 1.00 37.31 94 PHE A O 1
ATOM 706 N N . ILE A 1 95 ? -25.896 11.443 14.990 1.00 35.06 95 ILE A N 1
ATOM 707 C CA . ILE A 1 95 ? -27.207 11.355 14.337 1.00 35.06 95 ILE A CA 1
ATOM 708 C C . ILE A 1 95 ? -27.150 12.153 13.038 1.00 35.06 95 ILE A C 1
ATOM 710 O O . ILE A 1 95 ? -27.228 13.378 13.065 1.00 35.06 95 ILE A O 1
ATOM 714 N N . GLY A 1 96 ? -27.047 11.477 11.894 1.00 33.44 96 GLY A N 1
ATOM 715 C CA . GLY A 1 96 ? -27.357 12.155 10.638 1.00 33.44 96 GLY A CA 1
ATOM 716 C C . GLY A 1 96 ? -26.811 11.550 9.363 1.00 33.44 96 GLY A C 1
ATOM 717 O O . GLY A 1 96 ? -26.271 12.309 8.580 1.00 33.44 96 GLY A O 1
ATOM 718 N N . TRP A 1 97 ? -26.965 10.247 9.112 1.00 41.22 97 TRP A N 1
ATOM 719 C CA . TRP A 1 97 ? -26.826 9.723 7.742 1.00 41.22 97 TRP A CA 1
ATOM 720 C C . TRP A 1 97 ? -27.878 8.645 7.472 1.00 41.22 97 TRP A C 1
ATOM 722 O O . TRP A 1 97 ? -27.578 7.473 7.270 1.00 41.22 97 TRP A O 1
ATOM 732 N N . GLY A 1 98 ? -29.141 9.074 7.513 1.00 31.33 98 GLY A N 1
ATOM 733 C CA . GLY A 1 98 ? -30.270 8.384 6.902 1.00 31.33 98 GLY A CA 1
ATOM 734 C C . GLY A 1 98 ? -30.770 9.207 5.714 1.00 31.33 98 GLY A C 1
ATOM 735 O O . GLY A 1 98 ? -31.299 10.290 5.915 1.00 31.33 98 GLY A O 1
ATOM 736 N N . HIS A 1 99 ? -30.596 8.646 4.518 1.00 32.66 99 HIS A N 1
ATOM 737 C CA . HIS A 1 99 ? -31.235 8.977 3.237 1.00 32.66 99 HIS A CA 1
ATOM 738 C C . HIS A 1 99 ? -30.993 10.338 2.546 1.00 32.66 99 HIS A C 1
ATOM 740 O O . HIS A 1 99 ? -31.351 11.400 3.033 1.00 32.66 99 HIS A O 1
ATOM 746 N N . SER A 1 100 ? -30.510 10.180 1.301 1.00 40.62 100 SER A N 1
ATOM 747 C CA . SER A 1 100 ? -30.816 10.905 0.054 1.00 40.62 100 SER A CA 1
ATOM 748 C C . SER A 1 100 ? -30.597 12.413 -0.024 1.00 40.62 100 SER A C 1
ATOM 750 O O . SER A 1 100 ? -31.323 13.164 0.607 1.00 40.62 100 SER A O 1
ATOM 752 N N . GLU A 1 101 ? -29.777 12.838 -0.994 1.00 32.59 101 GLU A N 1
ATOM 753 C CA . GLU A 1 101 ? -30.255 13.760 -2.030 1.00 32.59 101 GLU A CA 1
ATOM 754 C C . GLU A 1 101 ? -29.377 13.754 -3.294 1.00 32.59 101 GLU A C 1
ATOM 756 O O . GLU A 1 101 ? -28.248 13.275 -3.324 1.00 32.59 101 GLU A O 1
ATOM 761 N N . SER A 1 102 ? -30.021 14.195 -4.366 1.00 40.34 102 SER A N 1
ATOM 762 C CA . SER A 1 102 ? -29.752 14.046 -5.789 1.00 40.34 102 SER A CA 1
ATOM 763 C C . SER A 1 102 ? -28.500 14.742 -6.326 1.00 40.34 102 SER A C 1
ATOM 765 O O . SER A 1 102 ? -28.239 15.897 -6.003 1.00 40.34 102 SER A O 1
ATOM 767 N N . GLY A 1 103 ? -27.846 14.080 -7.286 1.00 34.94 103 GLY A N 1
ATOM 768 C CA . GLY A 1 103 ? -26.790 14.646 -8.128 1.00 34.94 103 GLY A CA 1
ATOM 769 C C . GLY A 1 103 ? -25.517 13.815 -8.052 1.00 34.94 103 GLY A C 1
ATOM 770 O O . GLY A 1 103 ? -24.580 14.187 -7.356 1.00 34.94 103 GLY A O 1
ATOM 771 N N . TYR A 1 104 ? -25.484 12.673 -8.746 1.00 40.28 104 TYR A N 1
ATOM 772 C CA . TYR A 1 104 ? -24.287 11.833 -8.837 1.00 40.28 104 TYR A CA 1
ATOM 773 C C . TYR A 1 104 ? -23.205 12.561 -9.640 1.00 40.28 104 TYR A C 1
ATOM 775 O O . TYR A 1 104 ? -23.113 12.426 -10.858 1.00 40.28 104 TYR A O 1
ATOM 783 N N . ASN A 1 105 ? -22.396 13.356 -8.948 1.00 44.16 105 ASN A N 1
ATOM 784 C CA . ASN A 1 105 ? -21.131 13.830 -9.472 1.00 44.16 105 ASN A CA 1
ATOM 785 C C . ASN A 1 105 ? -20.107 12.702 -9.298 1.00 44.16 105 ASN A C 1
ATOM 787 O O . ASN A 1 105 ? -19.793 12.313 -8.171 1.00 44.16 105 ASN A O 1
ATOM 791 N N . MET A 1 106 ? -19.643 12.137 -10.413 1.00 42.12 106 MET A N 1
ATOM 792 C CA . MET A 1 106 ? -18.731 10.993 -10.415 1.00 42.12 106 MET A CA 1
ATOM 793 C C . MET A 1 106 ? -17.410 11.323 -9.711 1.00 42.12 106 MET A C 1
ATOM 795 O O . MET A 1 106 ? -16.867 10.462 -9.030 1.00 42.12 106 MET A O 1
ATOM 799 N N . ASP A 1 107 ? -16.974 12.582 -9.764 1.00 35.78 107 ASP A N 1
ATOM 800 C CA . ASP A 1 107 ? -15.768 13.049 -9.076 1.00 35.78 107 ASP A CA 1
ATOM 801 C C . ASP A 1 107 ? -15.958 13.064 -7.551 1.00 35.78 107 ASP A C 1
ATOM 803 O O . ASP A 1 107 ? -15.088 12.613 -6.812 1.00 35.78 107 ASP A O 1
ATOM 807 N N . VAL A 1 108 ? -17.144 13.453 -7.067 1.00 46.38 108 VAL A N 1
ATOM 808 C CA . VAL A 1 108 ? -17.489 13.386 -5.633 1.00 46.38 108 VAL A CA 1
ATOM 809 C C . VAL A 1 108 ? -17.624 11.933 -5.176 1.00 46.38 108 VAL A C 1
ATOM 811 O O . VAL A 1 108 ? -17.219 11.591 -4.070 1.00 46.38 108 VAL A O 1
ATOM 814 N N . ALA A 1 109 ? -18.162 11.049 -6.022 1.00 46.72 109 ALA A N 1
ATOM 815 C CA . ALA A 1 109 ? -18.228 9.622 -5.718 1.00 46.72 109 ALA A CA 1
ATOM 816 C C . ALA A 1 109 ? -16.824 8.995 -5.632 1.00 46.72 109 ALA A C 1
ATOM 818 O O . ALA A 1 109 ? -16.572 8.201 -4.729 1.00 46.72 109 ALA A O 1
ATOM 819 N N . LEU A 1 110 ? -15.903 9.381 -6.519 1.00 47.34 110 LEU A N 1
ATOM 820 C CA . LEU A 1 110 ? -14.515 8.919 -6.507 1.00 47.34 110 LEU A CA 1
ATOM 821 C C . LEU A 1 110 ? -13.738 9.458 -5.296 1.00 47.34 110 LEU A C 1
ATOM 823 O O . LEU A 1 110 ? -13.062 8.674 -4.633 1.00 47.34 110 LEU A O 1
ATOM 827 N N . GLU A 1 111 ? -13.911 10.731 -4.927 1.00 52.56 111 GLU A N 1
ATOM 828 C CA . GLU A 1 111 ? -13.331 11.307 -3.701 1.00 52.56 111 GLU A CA 1
ATOM 829 C C . GLU A 1 111 ? -13.871 10.635 -2.427 1.00 52.56 111 GLU A C 1
ATOM 831 O O . GLU A 1 111 ? -13.130 10.387 -1.475 1.00 52.56 111 GLU A O 1
ATOM 836 N N . VAL A 1 112 ? -15.163 10.293 -2.398 1.00 55.53 112 VAL A N 1
ATOM 837 C CA . VAL A 1 112 ? -15.772 9.567 -1.273 1.00 55.53 112 VAL A CA 1
ATOM 838 C C . VAL A 1 112 ? -15.204 8.152 -1.151 1.00 55.53 112 VAL A C 1
ATOM 840 O O . VAL A 1 112 ? -14.971 7.704 -0.029 1.00 55.53 112 VAL A O 1
ATOM 843 N N . ILE A 1 113 ? -14.940 7.473 -2.272 1.00 57.72 113 ILE A N 1
ATOM 844 C CA . ILE A 1 113 ? -14.303 6.147 -2.294 1.00 57.72 113 ILE A CA 1
ATOM 845 C C . ILE A 1 113 ? -12.818 6.251 -1.893 1.00 57.72 113 ILE A C 1
ATOM 847 O O . ILE A 1 113 ? -12.323 5.380 -1.181 1.00 57.72 113 ILE A O 1
ATOM 851 N N . ASP A 1 114 ? -12.114 7.322 -2.281 1.00 61.44 114 ASP A N 1
ATOM 852 C CA . ASP A 1 114 ? -10.717 7.590 -1.891 1.00 61.44 114 ASP A CA 1
ATOM 853 C C . ASP A 1 114 ? -10.538 7.875 -0.397 1.00 61.44 114 ASP A C 1
ATOM 855 O O . ASP A 1 114 ? -9.541 7.462 0.196 1.00 61.44 114 ASP A O 1
ATOM 859 N N . GLU A 1 115 ? -11.503 8.539 0.233 1.00 71.12 115 GLU A N 1
ATOM 860 C CA . GLU A 1 115 ? -11.437 8.889 1.654 1.00 71.12 115 GLU A CA 1
ATOM 861 C C . GLU A 1 115 ? -12.046 7.821 2.580 1.00 71.12 115 GLU A C 1
ATOM 863 O O . GLU A 1 115 ? -11.880 7.885 3.803 1.00 71.12 115 GLU A O 1
ATOM 868 N N . GLN A 1 116 ? -12.748 6.826 2.032 1.00 72.81 116 GLN A N 1
ATOM 869 C CA . GLN A 1 116 ? -13.423 5.785 2.811 1.00 72.81 116 GLN A CA 1
ATOM 870 C C . GLN A 1 116 ? -12.462 4.965 3.697 1.00 72.81 116 GLN A C 1
ATOM 872 O O . GLN A 1 116 ? -12.769 4.825 4.889 1.00 72.81 116 GLN A O 1
ATOM 877 N N . PRO A 1 117 ? -11.293 4.495 3.216 1.00 76.75 117 PRO A N 1
ATOM 878 C CA . PRO A 1 117 ? -10.360 3.742 4.054 1.00 76.75 117 PRO A CA 1
ATOM 879 C C . PRO A 1 117 ? -9.749 4.577 5.185 1.00 76.75 117 PRO A C 1
ATOM 881 O O . PRO A 1 117 ? -9.750 4.154 6.343 1.00 76.75 117 PRO A O 1
ATOM 884 N N . LYS A 1 118 ? -9.341 5.822 4.898 1.00 78.88 118 LYS A N 1
ATOM 885 C CA . LYS A 1 118 ? -8.838 6.776 5.906 1.00 78.88 118 LYS A CA 1
ATOM 886 C C . LYS A 1 118 ? -9.862 7.023 7.011 1.00 78.88 118 LYS A C 1
ATOM 888 O O . LYS A 1 118 ? -9.531 6.989 8.197 1.00 78.88 118 LYS A O 1
ATOM 893 N N . ARG A 1 119 ? -11.126 7.240 6.635 1.00 80.56 119 ARG A N 1
ATOM 894 C CA . ARG A 1 119 ? -12.225 7.458 7.586 1.00 80.56 119 ARG A CA 1
ATOM 895 C C . ARG A 1 119 ? -12.515 6.210 8.418 1.00 80.56 119 ARG A C 1
ATOM 897 O O . ARG A 1 119 ? -12.745 6.337 9.621 1.00 80.56 119 ARG A O 1
ATOM 904 N N . ALA A 1 120 ? -12.494 5.021 7.814 1.00 83.12 120 ALA A N 1
ATOM 905 C CA . ALA A 1 120 ? -12.659 3.757 8.533 1.00 83.12 120 ALA A CA 1
ATOM 906 C C . ALA A 1 120 ? -11.531 3.549 9.557 1.00 83.12 120 ALA A C 1
ATOM 908 O O . ALA A 1 120 ? -11.803 3.251 10.721 1.00 83.12 120 ALA A O 1
ATOM 909 N N . MET A 1 121 ? -10.286 3.818 9.160 1.00 82.94 121 MET A N 1
ATOM 910 C CA . MET A 1 121 ? -9.107 3.755 10.025 1.00 82.94 121 MET A CA 1
ATOM 911 C C . MET A 1 121 ? -9.172 4.742 11.189 1.00 82.94 121 MET A C 1
ATOM 913 O O . MET A 1 121 ? -8.894 4.376 12.330 1.00 82.94 121 MET A O 1
ATOM 917 N N . GLN A 1 122 ? -9.582 5.986 10.938 1.00 84.06 122 GLN A N 1
ATOM 918 C CA . GLN A 1 122 ? -9.725 6.982 11.998 1.00 84.06 122 GLN A CA 1
ATOM 919 C C . GLN A 1 122 ? -10.783 6.561 13.025 1.00 84.06 122 GLN A C 1
ATOM 921 O O . GLN A 1 122 ? -10.531 6.634 14.226 1.00 84.06 122 GLN A O 1
ATOM 926 N N . ARG A 1 123 ? -11.935 6.055 12.563 1.00 84.19 123 ARG A N 1
ATOM 927 C CA . ARG A 1 123 ? -12.992 5.529 13.441 1.00 84.19 123 ARG A CA 1
ATOM 928 C C . ARG A 1 123 ? -12.510 4.336 14.261 1.00 84.19 123 ARG A C 1
ATOM 930 O O . ARG A 1 123 ? -12.790 4.280 15.453 1.00 84.19 123 ARG A O 1
ATOM 937 N N . ALA A 1 124 ? -11.763 3.421 13.647 1.00 87.44 124 ALA A N 1
ATOM 938 C CA . ALA A 1 124 ? -11.186 2.273 14.336 1.00 87.44 124 ALA A CA 1
ATOM 939 C C . ALA A 1 124 ? -10.206 2.691 15.437 1.00 87.44 124 ALA A C 1
ATOM 941 O O . ALA A 1 124 ? -10.296 2.186 16.551 1.00 87.44 124 ALA A O 1
ATOM 942 N N . ARG A 1 125 ? -9.331 3.669 15.170 1.00 87.19 125 ARG A N 1
ATOM 943 C CA . ARG A 1 125 ? -8.400 4.209 16.176 1.00 87.19 125 ARG A CA 1
ATOM 944 C C . ARG A 1 125 ? -9.121 4.879 17.340 1.00 87.19 125 ARG A C 1
ATOM 946 O O . ARG A 1 125 ? -8.735 4.674 18.484 1.00 87.19 125 ARG A O 1
ATOM 953 N N . THR A 1 126 ? -10.155 5.675 17.060 1.00 87.88 126 THR A N 1
ATOM 954 C CA . THR A 1 126 ? -10.972 6.282 18.119 1.00 87.88 126 THR A CA 1
ATOM 955 C C . THR A 1 126 ? -11.633 5.205 18.971 1.00 87.88 126 THR A C 1
ATOM 957 O O . THR A 1 126 ? -11.525 5.262 20.189 1.00 87.88 126 THR A O 1
ATOM 960 N N . LEU A 1 127 ? -12.229 4.188 18.342 1.00 88.50 127 LEU A N 1
ATOM 961 C CA . LEU A 1 127 ? -12.904 3.110 19.056 1.00 88.50 127 LEU A CA 1
ATOM 962 C C . LEU A 1 127 ? -11.939 2.277 19.916 1.00 88.50 127 LEU A C 1
ATOM 964 O O . LEU A 1 127 ? -12.257 1.985 21.062 1.00 88.50 127 LEU A O 1
ATOM 968 N N . LEU A 1 128 ? -10.755 1.936 19.395 1.00 90.19 128 LEU A N 1
ATOM 969 C CA . LEU A 1 128 ? -9.716 1.229 20.155 1.00 90.19 128 LEU A CA 1
ATOM 970 C C . LEU A 1 128 ? -9.269 2.030 21.381 1.00 90.19 128 LEU A C 1
ATOM 972 O O . LEU A 1 128 ? -9.156 1.474 22.466 1.00 90.19 128 LEU A O 1
ATOM 976 N N . LYS A 1 129 ? -9.079 3.344 21.223 1.00 91.06 129 LYS A N 1
ATOM 977 C CA . LYS A 1 129 ? -8.719 4.229 22.332 1.00 91.06 129 LYS A CA 1
ATOM 978 C C . LYS A 1 129 ? -9.829 4.325 23.381 1.00 91.06 129 LYS A C 1
ATOM 980 O O . LYS A 1 129 ? -9.541 4.361 24.572 1.00 91.06 129 LYS A O 1
ATOM 985 N N . ASP A 1 130 ? -11.088 4.384 22.954 1.00 89.19 130 ASP A N 1
ATOM 986 C CA . ASP A 1 130 ? -12.224 4.414 23.878 1.00 89.19 130 ASP A CA 1
ATOM 987 C C . ASP A 1 130 ? -12.336 3.095 24.665 1.00 89.19 130 ASP A C 1
ATOM 989 O O . ASP A 1 130 ? -12.598 3.128 25.868 1.00 89.19 130 ASP A O 1
ATOM 993 N N . LEU A 1 131 ? -12.090 1.947 24.017 1.00 90.88 131 LEU A N 1
ATOM 994 C CA . LEU A 1 131 ? -12.036 0.633 24.671 1.00 90.88 131 LEU A CA 1
ATOM 995 C C . LEU A 1 131 ? -10.878 0.544 25.675 1.00 90.88 131 LEU A C 1
ATOM 997 O O . LEU A 1 131 ? -11.102 0.131 26.809 1.00 90.88 131 LEU A O 1
ATOM 1001 N N . GLU A 1 132 ? -9.681 1.003 25.305 1.00 91.75 132 GLU A N 1
ATOM 1002 C CA . GLU A 1 132 ? -8.505 1.054 26.187 1.00 91.75 132 GLU A CA 1
ATOM 1003 C C . GLU A 1 132 ? -8.776 1.896 27.444 1.00 91.75 132 GLU A C 1
ATOM 1005 O O . GLU A 1 132 ? -8.599 1.422 28.564 1.00 91.75 132 GLU A O 1
ATOM 1010 N N . VAL A 1 133 ? -9.321 3.107 27.279 1.00 92.94 133 VAL A N 1
ATOM 1011 C CA . VAL A 1 133 ? -9.673 3.989 28.405 1.00 92.94 133 VAL A CA 1
ATOM 1012 C C . VAL A 1 133 ? -10.723 3.355 29.323 1.00 92.94 133 VAL A C 1
ATOM 1014 O O . VAL A 1 133 ? -10.683 3.549 30.540 1.00 92.94 133 VAL A O 1
ATOM 1017 N N . LEU A 1 134 ? -11.698 2.630 28.770 1.00 91.56 134 LEU A N 1
ATOM 1018 C CA . LEU A 1 134 ? -12.708 1.939 29.574 1.00 91.56 134 LEU A CA 1
ATOM 1019 C C . LEU A 1 134 ? -12.126 0.726 30.307 1.00 91.56 134 LEU A C 1
ATOM 1021 O O . LEU A 1 134 ? -12.519 0.488 31.451 1.00 91.56 134 LEU A O 1
ATOM 1025 N N . GLN A 1 135 ? -11.178 0.014 29.699 1.00 92.44 135 GLN A N 1
ATOM 1026 C CA . GLN A 1 135 ? -10.464 -1.087 30.340 1.00 92.44 135 GLN A CA 1
ATOM 1027 C C . GLN A 1 135 ? -9.615 -0.581 31.514 1.00 92.44 135 GLN A C 1
ATOM 1029 O O . GLN A 1 135 ? -9.745 -1.078 32.630 1.00 92.44 135 GLN A O 1
ATOM 1034 N N . GLU A 1 136 ? -8.850 0.498 31.318 1.00 93.00 136 GLU A N 1
ATOM 1035 C CA . GLU A 1 136 ? -8.095 1.156 32.395 1.00 93.00 136 GLU A CA 1
ATOM 1036 C C . GLU A 1 136 ? -9.013 1.598 33.548 1.00 93.00 136 GLU A C 1
ATOM 1038 O O . GLU A 1 136 ? -8.693 1.426 34.724 1.00 93.00 136 GLU A O 1
ATOM 1043 N N . GLN A 1 137 ? -10.201 2.136 33.240 1.00 92.75 137 GLN A N 1
ATOM 1044 C CA . GLN A 1 137 ? -11.180 2.504 34.269 1.00 92.75 137 GLN A CA 1
ATOM 1045 C C . GLN A 1 137 ? -11.700 1.300 35.065 1.00 92.75 137 GLN A C 1
ATOM 1047 O O . GLN A 1 137 ? -11.926 1.429 36.275 1.00 92.75 137 GLN A O 1
ATOM 1052 N N . LEU A 1 138 ? -11.905 0.153 34.413 1.00 93.25 138 LEU A N 1
ATOM 1053 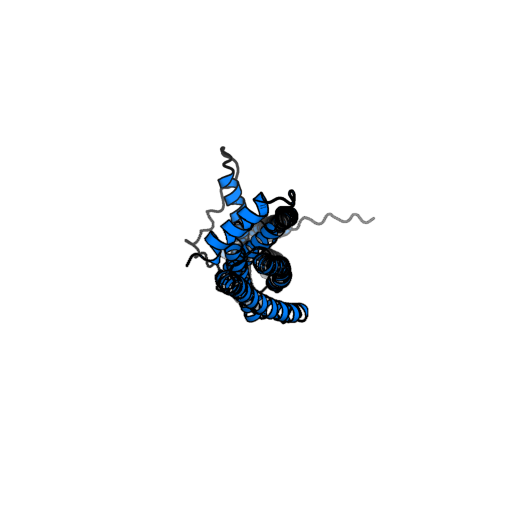C CA . LEU A 1 138 ? -12.307 -1.076 35.091 1.00 93.25 138 LEU A CA 1
ATOM 1054 C C . LEU A 1 138 ? -11.202 -1.551 36.043 1.00 93.25 138 LEU A C 1
ATOM 1056 O O . LEU A 1 138 ? -11.473 -1.818 37.218 1.00 93.25 138 LEU A O 1
ATOM 1060 N N . ASP A 1 139 ? -9.969 -1.584 35.548 1.00 92.75 139 ASP A N 1
ATOM 1061 C CA . ASP A 1 139 ? -8.810 -2.174 36.216 1.00 92.75 139 ASP A CA 1
ATOM 1062 C C . ASP A 1 139 ? -8.312 -1.331 37.386 1.00 92.75 139 ASP A C 1
ATOM 1064 O O . ASP A 1 139 ? -8.079 -1.844 38.483 1.00 92.75 139 ASP A O 1
ATOM 1068 N N . GLU A 1 140 ? -8.179 -0.023 37.176 1.00 92.88 140 GLU A N 1
ATOM 1069 C CA . GLU A 1 140 ? -7.545 0.865 38.147 1.00 92.88 140 GLU A CA 1
ATOM 1070 C C . GLU A 1 140 ? -8.526 1.441 39.173 1.00 92.88 140 GLU A C 1
ATOM 1072 O O . GLU A 1 140 ? -8.112 1.845 40.264 1.00 92.88 140 GLU A O 1
ATOM 1077 N N . LYS A 1 141 ? -9.826 1.506 38.848 1.00 92.12 141 LYS A N 1
ATOM 1078 C CA . LYS A 1 141 ? -10.832 2.156 39.708 1.00 92.12 141 LYS A CA 1
ATOM 1079 C C . LYS A 1 141 ? -11.906 1.198 40.184 1.00 92.12 141 LYS A C 1
ATOM 1081 O O . LYS A 1 141 ? -12.059 1.014 41.392 1.00 92.12 141 LYS A O 1
ATOM 1086 N N . LEU A 1 142 ? -12.641 0.585 39.260 1.00 92.12 142 LEU A N 1
ATOM 1087 C CA . LEU A 1 142 ? -13.828 -0.185 39.622 1.00 92.12 142 LEU A CA 1
ATOM 1088 C C . LEU A 1 142 ? -13.472 -1.469 40.368 1.00 92.12 142 LEU A C 1
ATOM 1090 O O . LEU A 1 142 ? -13.983 -1.653 41.468 1.00 92.12 142 LEU A O 1
ATOM 1094 N N . ARG A 1 143 ? -12.573 -2.318 39.848 1.00 92.75 143 ARG A N 1
ATOM 1095 C CA . ARG A 1 143 ? -12.170 -3.577 40.509 1.00 92.75 143 ARG A CA 1
ATOM 1096 C C . ARG A 1 143 ? -11.615 -3.355 41.932 1.00 92.75 143 ARG A C 1
ATOM 1098 O O . ARG A 1 143 ? -12.048 -4.054 42.850 1.00 92.75 143 ARG A O 1
ATOM 1105 N N . PRO A 1 144 ? -10.726 -2.376 42.195 1.00 92.44 144 PRO A N 1
ATOM 1106 C CA . PRO A 1 144 ? -10.249 -2.119 43.555 1.00 92.44 144 PRO A CA 1
ATOM 1107 C C . PRO A 1 144 ? -11.327 -1.585 44.505 1.00 92.44 144 PRO A C 1
ATOM 1109 O O . PRO A 1 144 ? -11.361 -1.968 45.675 1.00 92.44 144 PRO A O 1
ATOM 1112 N N . GLU A 1 145 ? -12.195 -0.677 44.046 1.00 89.94 145 GLU A N 1
ATOM 1113 C CA . GLU A 1 145 ? -13.300 -0.160 44.867 1.00 89.94 145 GLU A CA 1
ATOM 1114 C C . GLU A 1 145 ? -14.330 -1.244 45.172 1.00 89.94 145 GLU A C 1
ATOM 1116 O O . GLU A 1 145 ? -14.830 -1.337 46.293 1.00 89.94 145 GLU A O 1
ATOM 1121 N N . TRP A 1 146 ? -14.579 -2.100 44.190 1.00 88.50 146 TRP A N 1
ATOM 1122 C CA . TRP A 1 146 ? -15.432 -3.262 44.293 1.00 88.50 146 TRP A CA 1
ATOM 1123 C C . TRP A 1 146 ? -15.005 -4.197 45.423 1.00 88.50 146 TRP A C 1
ATOM 1125 O O . TRP A 1 146 ? -15.792 -4.482 46.325 1.00 88.50 146 TRP A O 1
ATOM 1135 N N . LEU A 1 147 ? -13.740 -4.629 45.405 1.00 88.50 147 LEU A N 1
ATOM 1136 C CA . LEU A 1 147 ? -13.151 -5.495 46.431 1.00 88.50 147 LEU A CA 1
ATOM 1137 C C . LEU A 1 147 ? -13.294 -4.882 47.828 1.00 88.50 147 LEU A C 1
ATOM 1139 O O . LEU A 1 147 ? -13.727 -5.557 48.757 1.00 88.50 147 LEU A O 1
ATOM 1143 N N . LYS A 1 148 ? -13.033 -3.576 47.971 1.00 89.38 148 LYS A N 1
ATOM 1144 C CA . LYS A 1 148 ? -13.188 -2.865 49.253 1.00 89.38 148 LYS A CA 1
ATOM 1145 C C . LYS A 1 148 ? -14.630 -2.877 49.759 1.00 89.38 148 LYS A C 1
ATOM 1147 O O . LYS A 1 148 ? -14.859 -3.089 50.950 1.00 89.38 148 LYS A O 1
ATOM 1152 N N . VAL A 1 149 ? -15.600 -2.625 48.877 1.00 88.31 149 VAL A N 1
ATOM 1153 C CA . VAL A 1 149 ? -17.027 -2.628 49.231 1.00 88.31 149 VAL A CA 1
ATOM 1154 C C . VAL A 1 149 ? -17.490 -4.039 49.588 1.00 88.31 149 VAL A C 1
ATOM 1156 O O . VAL A 1 149 ? -18.171 -4.220 50.599 1.00 88.31 149 VAL A O 1
ATOM 1159 N N . HIS A 1 150 ? -17.082 -5.034 48.802 1.00 88.88 150 HIS A N 1
ATOM 1160 C CA . HIS A 1 150 ? -17.388 -6.437 49.047 1.00 88.88 150 HIS A CA 1
ATOM 1161 C C . HIS A 1 150 ? -16.815 -6.906 50.394 1.00 88.88 150 HIS A C 1
ATOM 1163 O O . HIS A 1 150 ? -17.559 -7.428 51.223 1.00 88.88 150 HIS A O 1
ATOM 1169 N N . ASP A 1 151 ? -15.538 -6.638 50.677 1.00 87.75 151 ASP A N 1
ATOM 1170 C CA . ASP A 1 151 ? -14.889 -6.998 51.943 1.00 87.75 151 ASP A CA 1
ATOM 1171 C C . ASP A 1 151 ? -15.508 -6.276 53.142 1.00 87.75 151 ASP A C 1
ATOM 1173 O O . ASP A 1 151 ? -15.676 -6.869 54.211 1.00 87.75 151 ASP A O 1
ATOM 1177 N N . SER A 1 152 ? -15.884 -5.003 52.984 1.00 86.19 152 SER A N 1
ATOM 1178 C CA . SER A 1 152 ? -16.571 -4.245 54.033 1.00 86.19 152 SER A CA 1
ATOM 1179 C C . SER A 1 152 ? -17.940 -4.843 54.347 1.00 86.19 152 SER A C 1
ATOM 1181 O O . SER A 1 152 ? -18.291 -4.983 55.521 1.00 86.19 152 SER A O 1
ATOM 1183 N N . LEU A 1 153 ? -18.700 -5.233 53.321 1.00 85.81 153 LEU A N 1
ATOM 1184 C CA . LEU A 1 153 ? -19.980 -5.903 53.505 1.00 85.81 153 LEU A CA 1
ATOM 1185 C C . LEU A 1 153 ? -19.777 -7.279 54.131 1.00 85.81 153 LEU A C 1
ATOM 1187 O O . LEU A 1 153 ? -20.423 -7.563 55.133 1.00 85.81 153 LEU A O 1
ATOM 1191 N N . TYR A 1 154 ? -18.852 -8.093 53.622 1.00 84.62 154 TYR A N 1
ATOM 1192 C CA . TYR A 1 154 ? -18.599 -9.454 54.092 1.00 84.62 154 TYR A CA 1
ATOM 1193 C C . TYR A 1 154 ? -18.096 -9.518 55.547 1.00 84.62 154 TYR A C 1
ATOM 1195 O O . TYR A 1 154 ? -18.497 -10.398 56.311 1.00 84.62 154 TYR A O 1
ATOM 1203 N N . ASN A 1 155 ? -17.273 -8.561 55.971 1.00 83.00 155 ASN A N 1
ATOM 1204 C CA . ASN A 1 155 ? -16.696 -8.556 57.318 1.00 83.00 155 ASN A CA 1
ATOM 1205 C C . ASN A 1 155 ? -17.511 -7.761 58.350 1.00 83.00 155 ASN A C 1
ATOM 1207 O O . ASN A 1 155 ? -17.208 -7.839 59.542 1.00 83.00 155 ASN A O 1
ATOM 1211 N N . SER A 1 156 ? -18.543 -7.022 57.926 1.00 78.88 156 SER A N 1
ATOM 1212 C CA . SER A 1 156 ? -19.419 -6.289 58.851 1.00 78.88 156 SER A CA 1
ATOM 1213 C C . SER A 1 156 ? -20.097 -7.233 59.852 1.00 78.88 156 SER A C 1
ATOM 1215 O O . SER A 1 156 ? -20.536 -8.332 59.497 1.00 78.88 156 SER A O 1
ATOM 1217 N N . LYS A 1 157 ? -20.195 -6.835 61.122 1.00 76.94 157 LYS A N 1
ATOM 1218 C CA . LYS A 1 157 ? -20.946 -7.603 62.131 1.00 76.94 157 LYS A CA 1
ATOM 1219 C C . LYS A 1 157 ? -22.413 -7.185 62.154 1.00 76.94 157 LYS A C 1
ATOM 1221 O O . LYS A 1 157 ? -22.767 -6.060 61.808 1.00 76.94 157 LYS A O 1
ATOM 1226 N N . ALA A 1 158 ? -23.279 -8.090 62.612 1.00 67.88 158 ALA A N 1
ATOM 1227 C CA . ALA A 1 158 ? -24.688 -7.776 62.831 1.00 67.88 158 ALA A CA 1
ATOM 1228 C C . ALA A 1 158 ? -24.823 -6.584 63.801 1.00 67.88 158 ALA A C 1
ATOM 1230 O O . ALA A 1 158 ? -24.389 -6.668 64.949 1.00 67.88 158 ALA A O 1
ATOM 1231 N N . GLY A 1 159 ? -25.410 -5.479 63.326 1.00 64.62 159 GLY A N 1
ATOM 1232 C CA . GLY A 1 159 ? -25.615 -4.249 64.102 1.00 64.62 159 GLY A CA 1
ATOM 1233 C C . GLY A 1 159 ? -24.605 -3.120 63.854 1.00 64.62 159 GLY A C 1
ATOM 1234 O O . GLY A 1 159 ? -24.792 -2.037 64.403 1.00 64.62 159 GLY A O 1
ATOM 1235 N N . GLU A 1 160 ? -23.572 -3.319 63.027 1.00 73.12 160 GLU A N 1
ATOM 1236 C CA . GLU A 1 160 ? -22.662 -2.235 62.626 1.00 73.12 160 GLU A CA 1
ATOM 1237 C C . GLU A 1 160 ? -23.278 -1.351 61.520 1.00 73.12 160 GLU A C 1
ATOM 1239 O O . GLU A 1 160 ? -23.946 -1.864 60.616 1.00 73.12 160 GLU A O 1
ATOM 1244 N N . PRO A 1 161 ? -23.070 -0.019 61.560 1.00 68.44 161 PRO A N 1
ATOM 1245 C CA . PRO A 1 161 ? -23.588 0.881 60.538 1.00 68.44 161 PRO A CA 1
ATOM 1246 C C . PRO A 1 161 ? -22.901 0.618 59.194 1.00 68.44 161 PRO A C 1
ATOM 1248 O O . PRO A 1 161 ? -21.692 0.786 59.037 1.00 68.44 161 PRO A O 1
ATOM 1251 N N . MET A 1 162 ? -23.699 0.224 58.206 1.00 74.00 162 MET A N 1
ATOM 1252 C CA . MET A 1 162 ? -23.245 -0.035 56.844 1.00 74.00 162 MET A CA 1
ATOM 1253 C C . MET A 1 162 ? -22.831 1.267 56.139 1.00 74.00 162 MET A C 1
ATOM 1255 O O . MET A 1 162 ? -23.516 2.286 56.247 1.00 74.00 162 MET A O 1
ATOM 1259 N N . GLN A 1 163 ? -21.742 1.238 55.362 1.00 81.19 163 GLN A N 1
ATOM 1260 C CA . GLN A 1 163 ? -21.280 2.387 54.569 1.00 81.19 163 GLN A CA 1
ATOM 1261 C C . GLN A 1 163 ? -22.127 2.590 53.297 1.00 81.19 163 GLN A C 1
ATOM 1263 O O . GLN A 1 163 ? -21.648 2.460 52.171 1.00 81.19 163 GLN A O 1
ATOM 1268 N N . VAL A 1 164 ? -23.404 2.939 53.479 1.00 82.88 164 VAL A N 1
ATOM 1269 C CA . VAL A 1 164 ? -24.416 3.096 52.415 1.00 82.88 164 VAL A CA 1
ATOM 1270 C C . VAL A 1 164 ? -23.953 4.026 51.288 1.00 82.88 164 VAL A C 1
ATOM 1272 O O . VAL A 1 164 ? -24.162 3.724 50.117 1.00 82.88 164 VAL A O 1
ATOM 1275 N N . VAL A 1 165 ? -23.278 5.131 51.624 1.00 84.69 165 VAL A N 1
ATOM 1276 C CA . VAL A 1 165 ? -22.798 6.119 50.641 1.00 84.69 165 VAL A CA 1
ATOM 1277 C C . VAL A 1 165 ? -21.732 5.528 49.713 1.00 84.69 165 VAL A C 1
ATOM 1279 O O . VAL A 1 165 ? -21.770 5.771 48.508 1.00 84.69 165 VAL A O 1
ATOM 1282 N N . GLY A 1 166 ? -20.803 4.732 50.253 1.00 85.31 166 GLY A N 1
ATOM 1283 C CA . GLY A 1 166 ? -19.750 4.086 49.465 1.00 85.31 166 GLY A CA 1
ATOM 1284 C C . GLY A 1 166 ? -20.313 3.031 48.514 1.00 85.31 166 GLY A C 1
ATOM 1285 O O . GLY A 1 166 ? -19.956 3.008 47.339 1.00 85.31 166 GLY A O 1
ATOM 1286 N N . ILE A 1 167 ? -21.263 2.226 48.997 1.00 87.62 167 ILE A N 1
ATOM 1287 C CA . ILE A 1 167 ? -21.951 1.204 48.195 1.00 87.62 167 ILE A CA 1
ATOM 1288 C C . ILE A 1 167 ? -22.761 1.853 47.066 1.00 87.62 167 ILE A C 1
ATOM 1290 O O . ILE A 1 167 ? -22.667 1.433 45.915 1.00 87.62 167 ILE A O 1
ATOM 1294 N N . ALA A 1 168 ? -23.530 2.902 47.377 1.00 89.06 168 ALA A N 1
ATOM 1295 C CA . ALA A 1 168 ? -24.332 3.616 46.388 1.00 89.06 168 ALA A CA 1
ATOM 1296 C C . ALA A 1 168 ? -23.458 4.241 45.290 1.00 89.06 168 ALA A C 1
ATOM 1298 O O . ALA A 1 168 ? -23.775 4.118 44.109 1.00 89.06 168 ALA A O 1
ATOM 1299 N N . ARG A 1 169 ? -22.334 4.861 45.669 1.00 90.19 169 ARG A N 1
ATOM 1300 C CA . ARG A 1 169 ? -21.376 5.424 44.712 1.00 90.19 169 ARG A CA 1
ATOM 1301 C C . ARG A 1 169 ? -20.772 4.347 43.808 1.00 90.19 169 ARG A C 1
ATOM 1303 O O . ARG A 1 169 ? -20.768 4.519 42.595 1.00 90.19 169 ARG A O 1
ATOM 1310 N N . ASN A 1 170 ? -20.338 3.222 44.375 1.00 90.81 170 ASN A N 1
ATOM 1311 C CA . ASN A 1 170 ? -19.793 2.118 43.587 1.00 90.81 170 ASN A CA 1
ATOM 1312 C C . ASN A 1 170 ? -20.828 1.573 42.582 1.00 90.81 170 ASN A C 1
ATOM 1314 O O . ASN A 1 170 ? -20.514 1.404 41.408 1.00 90.81 170 ASN A O 1
ATOM 1318 N N . MET A 1 171 ? -22.091 1.402 42.994 1.00 90.81 171 MET A N 1
ATOM 1319 C CA . MET A 1 171 ? -23.173 0.986 42.089 1.00 90.81 171 MET A CA 1
ATOM 1320 C C . MET A 1 171 ? -23.452 2.000 40.968 1.00 90.81 171 MET A C 1
ATOM 1322 O O . MET A 1 171 ? -23.781 1.599 39.851 1.00 90.81 171 MET A O 1
ATOM 1326 N N . GLU A 1 172 ? -23.329 3.303 41.234 1.00 92.94 172 GLU A N 1
ATOM 1327 C CA . GLU A 1 172 ? -23.434 4.336 40.195 1.00 92.94 172 GLU A CA 1
ATOM 1328 C C . GLU A 1 172 ? -22.306 4.257 39.175 1.00 92.94 172 GLU A C 1
ATOM 1330 O O . GLU A 1 172 ? -22.566 4.332 37.973 1.00 92.94 172 GLU A O 1
ATOM 1335 N N . ASP A 1 173 ? -21.069 4.120 39.646 1.00 92.38 173 ASP A N 1
ATOM 1336 C CA . ASP A 1 173 ? -19.897 4.085 38.778 1.00 92.38 173 ASP A CA 1
ATOM 1337 C C . ASP A 1 173 ? -19.908 2.817 37.904 1.00 92.38 173 ASP A C 1
ATOM 1339 O O . ASP A 1 173 ? -19.656 2.896 36.701 1.00 92.38 173 ASP A O 1
ATOM 1343 N N . VAL A 1 174 ? -20.354 1.683 38.452 1.00 92.25 174 VAL A N 1
ATOM 1344 C CA . VAL A 1 174 ? -20.593 0.431 37.712 1.00 92.25 174 VAL A CA 1
ATOM 1345 C C . VAL A 1 174 ? -21.663 0.595 36.634 1.00 92.25 174 VAL A C 1
ATOM 1347 O O . VAL A 1 174 ? -21.457 0.194 35.490 1.00 92.25 174 VAL A O 1
ATOM 1350 N N . LEU A 1 175 ? -22.811 1.198 36.965 1.00 91.56 175 LEU A N 1
ATOM 1351 C CA . LEU A 1 175 ? -23.870 1.457 35.984 1.00 91.56 175 LEU A CA 1
ATOM 1352 C C . LEU A 1 175 ? -23.385 2.382 34.865 1.00 91.56 175 LEU A C 1
ATOM 1354 O O . LEU A 1 175 ? -23.682 2.146 33.694 1.00 91.56 175 LEU A O 1
ATOM 1358 N N . ARG A 1 176 ? -22.630 3.428 35.216 1.00 92.81 176 ARG A N 1
ATOM 1359 C CA . ARG A 1 176 ? -22.067 4.370 34.246 1.00 92.81 176 ARG A CA 1
ATOM 1360 C C . ARG A 1 176 ? -21.103 3.667 33.297 1.00 92.81 176 ARG A C 1
ATOM 1362 O O . ARG A 1 176 ? -21.224 3.849 32.089 1.00 92.81 176 ARG A O 1
ATOM 1369 N N . TRP A 1 177 ? -20.198 2.855 33.833 1.00 94.50 177 TRP A N 1
ATOM 1370 C CA . TRP A 1 177 ? -19.226 2.113 33.037 1.00 94.50 177 TRP A CA 1
ATOM 1371 C C . TRP A 1 177 ? -19.902 1.089 32.122 1.00 94.50 177 TRP A C 1
ATOM 1373 O O . TRP A 1 177 ? -19.657 1.102 30.918 1.00 94.50 177 TRP A O 1
ATOM 1383 N N . ARG A 1 178 ? -20.843 0.284 32.642 1.00 91.81 178 ARG A N 1
ATOM 1384 C CA . ARG A 1 178 ? -21.598 -0.698 31.838 1.00 91.81 178 ARG A CA 1
ATOM 1385 C C . ARG A 1 178 ? -22.342 -0.035 30.681 1.00 91.81 178 ARG A C 1
ATOM 1387 O O . ARG A 1 178 ? -22.351 -0.567 29.572 1.00 91.81 178 ARG A O 1
ATOM 1394 N N . HIS A 1 179 ? -22.934 1.133 30.921 1.00 90.94 179 HIS A N 1
ATOM 1395 C CA . HIS A 1 179 ? -23.604 1.900 29.877 1.00 90.94 179 HIS A CA 1
ATOM 1396 C C . HIS A 1 179 ? -22.622 2.396 28.806 1.00 90.94 179 HIS A C 1
ATOM 1398 O O . HIS A 1 179 ? -22.891 2.261 27.613 1.00 90.94 179 HIS A O 1
ATOM 1404 N N . GLN A 1 180 ? -21.472 2.935 29.221 1.00 91.38 180 GLN A N 1
ATOM 1405 C CA . GLN A 1 180 ? -20.442 3.429 28.307 1.00 91.38 180 GLN A CA 1
ATOM 1406 C C . GLN A 1 180 ? -19.853 2.307 27.448 1.00 91.38 180 GLN A C 1
ATOM 1408 O O . GLN A 1 180 ? -19.819 2.445 26.227 1.00 91.38 180 GLN A O 1
ATOM 1413 N N . ILE A 1 181 ? -19.457 1.182 28.051 1.00 90.62 181 ILE A N 1
ATOM 1414 C CA . ILE A 1 181 ? -18.861 0.074 27.299 1.00 90.62 181 ILE A CA 1
ATOM 1415 C C . ILE A 1 181 ? -19.869 -0.590 26.362 1.00 90.62 181 ILE A C 1
ATOM 1417 O O . ILE A 1 181 ? -19.534 -0.862 25.215 1.00 90.62 181 ILE A O 1
ATOM 1421 N N . SER A 1 182 ? -21.130 -0.745 26.778 1.00 88.94 182 SER A N 1
ATOM 1422 C CA . SER A 1 182 ? -22.182 -1.281 25.902 1.00 88.94 182 SER A CA 1
ATOM 1423 C C . SER A 1 182 ? -22.429 -0.369 24.697 1.00 88.94 182 SER A C 1
ATOM 1425 O O . SER A 1 182 ? -22.604 -0.848 23.576 1.00 88.94 182 SER A O 1
ATOM 1427 N N . ALA A 1 183 ? -22.405 0.955 24.903 1.00 87.69 183 ALA A N 1
ATOM 1428 C CA . ALA A 1 183 ? -22.514 1.912 23.810 1.00 87.69 183 ALA A CA 1
ATOM 1429 C C . ALA A 1 183 ? -21.338 1.764 22.836 1.00 87.69 183 ALA A C 1
ATOM 1431 O O . ALA A 1 183 ? -21.575 1.636 21.640 1.00 87.69 183 ALA A O 1
ATOM 1432 N N . VAL A 1 184 ? -20.096 1.712 23.324 1.00 86.12 184 VAL A N 1
ATOM 1433 C CA . VAL A 1 18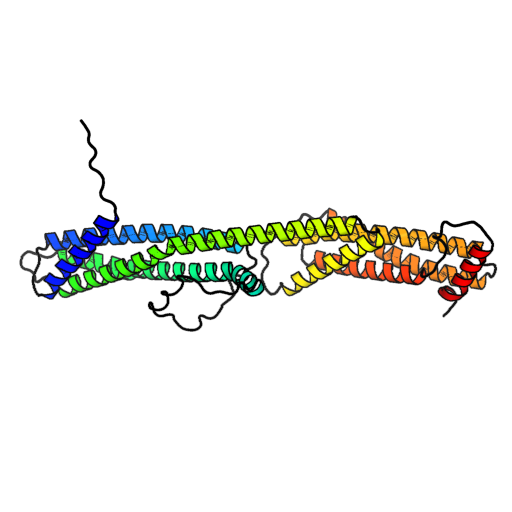4 ? -18.889 1.523 22.497 1.00 86.12 184 VAL A CA 1
ATOM 1434 C C . VAL A 1 184 ? -18.937 0.197 21.724 1.00 86.12 184 VAL A C 1
ATOM 1436 O O . VAL A 1 184 ? -18.761 0.189 20.504 1.00 86.12 184 VAL A O 1
ATOM 1439 N N . LEU A 1 185 ? -19.270 -0.910 22.392 1.00 86.56 185 LEU A N 1
ATOM 1440 C CA . LEU A 1 185 ? -19.394 -2.240 21.785 1.00 86.56 185 LEU A CA 1
ATOM 1441 C C . LEU A 1 185 ? -20.443 -2.290 20.667 1.00 86.56 185 LEU A C 1
ATOM 1443 O O . LEU A 1 185 ? -20.212 -2.932 19.641 1.00 86.56 185 LEU A O 1
ATOM 1447 N N . SER A 1 186 ? -21.551 -1.552 20.800 1.00 87.88 186 SER A N 1
ATOM 1448 C CA . SER A 1 186 ? -22.585 -1.490 19.755 1.00 87.88 186 SER A CA 1
ATOM 1449 C C . SER A 1 186 ? -22.062 -0.957 18.410 1.00 87.88 186 SER A C 1
ATOM 1451 O O . SER A 1 186 ? -22.569 -1.331 17.350 1.00 87.88 186 SER A O 1
ATOM 1453 N N . TRP A 1 187 ? -20.997 -0.145 18.426 1.00 84.94 187 TRP A N 1
ATOM 1454 C CA . TRP A 1 187 ? -20.369 0.403 17.221 1.00 84.94 187 TRP A CA 1
ATOM 1455 C C . TRP A 1 187 ? -19.287 -0.504 16.628 1.00 84.94 187 TRP A C 1
ATOM 1457 O O . TRP A 1 187 ? -18.968 -0.369 15.443 1.00 84.94 187 TRP A O 1
ATOM 1467 N N . ALA A 1 188 ? -18.744 -1.449 17.402 1.00 84.94 188 ALA A N 1
ATOM 1468 C CA . ALA A 1 188 ? -17.635 -2.305 16.977 1.00 84.94 188 ALA A CA 1
ATOM 1469 C C . ALA A 1 188 ? -17.963 -3.109 15.712 1.00 84.94 188 ALA A C 1
ATOM 1471 O O . ALA A 1 188 ? -17.140 -3.197 14.798 1.00 84.94 188 ALA A O 1
ATOM 1472 N N . GLY A 1 189 ? -19.194 -3.622 15.604 1.00 83.50 189 GLY A N 1
ATOM 1473 C CA . GLY A 1 189 ? -19.654 -4.341 14.413 1.00 83.50 189 GLY A CA 1
ATOM 1474 C C . GLY A 1 189 ? -19.646 -3.476 13.147 1.00 83.50 189 GLY A C 1
ATOM 1475 O O . GLY A 1 189 ? -19.165 -3.916 12.102 1.00 83.50 189 GLY A O 1
ATOM 1476 N N . SER A 1 190 ? -20.112 -2.229 13.255 1.00 86.44 190 SER A N 1
ATOM 1477 C CA . SER A 1 190 ? -20.126 -1.263 12.148 1.00 86.44 190 SER A CA 1
ATOM 1478 C C . SER A 1 190 ? -18.710 -0.865 11.724 1.00 86.44 190 SER A C 1
ATOM 1480 O O . SER A 1 190 ? -18.398 -0.834 10.535 1.00 86.44 190 SER A O 1
ATOM 1482 N N . VAL A 1 191 ? -17.812 -0.618 12.682 1.00 86.19 191 VAL A N 1
ATOM 1483 C CA . VAL A 1 191 ? -16.400 -0.321 12.393 1.00 86.19 191 VAL A CA 1
ATOM 1484 C C . VAL A 1 191 ? -15.715 -1.504 11.709 1.00 86.19 191 VAL A C 1
ATOM 1486 O O . VAL A 1 191 ? -15.051 -1.310 10.694 1.00 86.19 191 VAL A O 1
ATOM 1489 N N . CYS A 1 192 ? -15.928 -2.732 12.193 1.00 87.38 192 CYS A N 1
ATOM 1490 C CA . CYS A 1 192 ? -15.392 -3.935 11.554 1.00 87.38 192 CYS A CA 1
ATOM 1491 C C . CYS A 1 192 ? -15.870 -4.089 10.103 1.00 87.38 192 CYS A C 1
ATOM 1493 O O . CYS A 1 192 ? -15.093 -4.509 9.249 1.00 87.38 192 CYS A O 1
ATOM 1495 N N . HIS A 1 193 ? -17.136 -3.771 9.817 1.00 87.00 193 HIS A N 1
ATOM 1496 C CA . HIS A 1 193 ? -17.661 -3.811 8.453 1.00 87.00 193 HIS A CA 1
ATOM 1497 C C . HIS A 1 193 ? -16.976 -2.776 7.557 1.00 87.00 193 HIS A C 1
ATOM 1499 O O . HIS A 1 193 ? -16.433 -3.152 6.525 1.00 87.00 193 HIS A O 1
ATOM 1505 N N . HIS A 1 194 ? -16.896 -1.517 7.995 1.00 85.81 194 HIS A N 1
ATOM 1506 C CA . HIS A 1 194 ? -16.223 -0.467 7.228 1.00 85.81 194 HIS A CA 1
ATOM 1507 C C . HIS A 1 194 ? -14.737 -0.765 6.981 1.00 85.81 194 HIS A C 1
ATOM 1509 O O . HIS A 1 194 ? -14.219 -0.423 5.922 1.00 85.81 194 HIS A O 1
ATOM 1515 N N . LEU A 1 195 ? -14.044 -1.397 7.936 1.00 84.56 195 LEU A N 1
ATOM 1516 C CA . LEU A 1 195 ? -12.658 -1.828 7.743 1.00 84.56 195 LEU A CA 1
ATOM 1517 C C . LEU A 1 195 ? -12.541 -2.937 6.691 1.00 84.56 195 LEU A C 1
ATOM 1519 O O . LEU A 1 195 ? -11.599 -2.920 5.909 1.00 84.56 195 LEU A O 1
ATOM 1523 N N . ARG A 1 196 ? -13.487 -3.882 6.625 1.00 89.00 196 ARG A N 1
ATOM 1524 C CA . ARG A 1 196 ? -13.497 -4.897 5.556 1.00 89.00 196 ARG A CA 1
ATOM 1525 C C . ARG A 1 196 ? -13.748 -4.282 4.189 1.00 89.00 196 ARG A C 1
ATOM 1527 O O . ARG A 1 196 ? -13.010 -4.595 3.265 1.00 89.00 196 ARG A O 1
ATOM 1534 N N . ASP A 1 197 ? -14.711 -3.373 4.085 1.00 86.12 197 ASP A N 1
ATOM 1535 C CA . ASP A 1 197 ? -14.981 -2.668 2.830 1.00 86.12 197 ASP A CA 1
ATOM 1536 C C . ASP A 1 197 ? -13.737 -1.886 2.379 1.00 86.12 197 ASP A C 1
ATOM 1538 O O . ASP A 1 197 ? -13.370 -1.905 1.207 1.00 86.12 197 ASP A O 1
ATOM 1542 N N . ALA A 1 198 ? -13.034 -1.248 3.322 1.00 82.81 198 ALA A N 1
ATOM 1543 C CA . ALA A 1 198 ? -11.765 -0.583 3.049 1.00 82.81 198 ALA A CA 1
ATOM 1544 C C . ALA A 1 198 ? -10.703 -1.563 2.519 1.00 82.81 198 ALA A C 1
ATOM 1546 O O . ALA A 1 198 ? -10.057 -1.269 1.516 1.00 82.81 198 ALA A O 1
ATOM 1547 N N . ILE A 1 199 ? -10.557 -2.744 3.134 1.00 84.25 199 ILE A N 1
ATOM 1548 C CA . ILE A 1 199 ? -9.653 -3.800 2.646 1.00 84.25 199 ILE A CA 1
ATOM 1549 C C . ILE A 1 199 ? -10.007 -4.195 1.207 1.00 84.25 199 ILE A C 1
ATOM 1551 O O . ILE A 1 199 ? -9.116 -4.254 0.359 1.00 84.25 199 ILE A O 1
ATOM 1555 N N . GLU A 1 200 ? -11.286 -4.431 0.910 1.00 84.06 200 GLU A N 1
ATOM 1556 C CA . GLU A 1 200 ? -11.750 -4.809 -0.430 1.00 84.06 200 GLU A CA 1
ATOM 1557 C C . GLU A 1 200 ? -11.450 -3.719 -1.468 1.00 84.06 200 GLU A C 1
ATOM 1559 O O . GLU A 1 200 ? -10.914 -4.014 -2.540 1.00 84.06 200 GLU A O 1
ATOM 1564 N N . VAL A 1 201 ? -11.705 -2.449 -1.135 1.00 78.75 201 VAL A N 1
ATOM 1565 C CA . VAL A 1 201 ? -11.371 -1.302 -1.994 1.00 78.75 201 VAL A CA 1
ATOM 1566 C C . VAL A 1 201 ? -9.863 -1.233 -2.251 1.00 78.75 201 VAL A C 1
ATOM 1568 O O . VAL A 1 201 ? -9.436 -1.057 -3.396 1.00 78.75 201 VAL A O 1
ATOM 1571 N N . CYS A 1 202 ? -9.032 -1.417 -1.223 1.00 72.00 202 CYS A N 1
ATOM 1572 C CA . CYS A 1 202 ? -7.576 -1.410 -1.368 1.00 72.00 202 CYS A CA 1
ATOM 1573 C C . CYS A 1 202 ? -7.072 -2.573 -2.235 1.00 72.00 202 CYS A C 1
ATOM 1575 O O . CYS A 1 202 ? -6.200 -2.384 -3.090 1.00 72.00 202 CYS A O 1
ATOM 1577 N N . GLN A 1 203 ? -7.640 -3.768 -2.071 1.00 77.00 203 GLN A N 1
ATOM 1578 C CA . GLN A 1 203 ? -7.315 -4.933 -2.895 1.00 77.00 203 GLN A CA 1
ATOM 1579 C C . GLN A 1 203 ? -7.721 -4.725 -4.358 1.00 77.00 203 GLN A C 1
ATOM 1581 O O . GLN A 1 203 ? -6.911 -4.977 -5.253 1.00 77.00 203 GLN A O 1
ATOM 1586 N N . ALA A 1 204 ? -8.921 -4.195 -4.609 1.00 74.50 204 ALA A N 1
ATOM 1587 C CA . ALA A 1 204 ? -9.388 -3.867 -5.953 1.00 74.50 204 ALA A CA 1
ATOM 1588 C C . ALA A 1 204 ? -8.462 -2.849 -6.638 1.00 74.50 204 ALA A C 1
ATOM 1590 O O . ALA A 1 204 ? -8.038 -3.061 -7.773 1.00 74.50 204 ALA A O 1
ATOM 1591 N N . ARG A 1 205 ? -8.038 -1.801 -5.919 1.00 70.50 205 ARG A N 1
ATOM 1592 C CA . ARG A 1 205 ? -7.070 -0.813 -6.431 1.00 70.50 205 ARG A CA 1
ATOM 1593 C C . ARG A 1 205 ? -5.737 -1.437 -6.803 1.00 70.50 205 ARG A C 1
ATOM 1595 O O . ARG A 1 205 ? -5.171 -1.093 -7.839 1.00 70.50 205 ARG A O 1
ATOM 1602 N N . ARG A 1 206 ? -5.205 -2.335 -5.970 1.00 68.25 206 ARG A N 1
ATOM 1603 C CA . ARG A 1 206 ? -3.958 -3.050 -6.283 1.00 68.25 206 ARG A CA 1
ATOM 1604 C C . ARG A 1 206 ? -4.112 -3.906 -7.534 1.00 68.25 206 ARG A C 1
ATOM 1606 O O . ARG A 1 206 ? -3.242 -3.849 -8.401 1.00 68.25 206 ARG A O 1
ATOM 1613 N N . ALA A 1 207 ? -5.216 -4.641 -7.649 1.00 70.00 207 ALA A N 1
ATOM 1614 C CA . ALA A 1 207 ? -5.511 -5.456 -8.822 1.00 70.00 207 ALA A CA 1
ATOM 1615 C C . ALA A 1 207 ? -5.631 -4.603 -10.096 1.00 70.00 207 ALA A C 1
ATOM 1617 O O . ALA A 1 207 ? -5.034 -4.943 -11.118 1.00 70.00 207 ALA A O 1
ATOM 1618 N N . ASP A 1 208 ? -6.315 -3.459 -10.028 1.00 67.44 208 ASP A N 1
ATOM 1619 C CA . ASP A 1 208 ? -6.430 -2.528 -11.151 1.00 67.44 208 ASP A CA 1
ATOM 1620 C C . ASP A 1 208 ? -5.079 -1.920 -11.532 1.00 67.44 208 ASP A C 1
ATOM 1622 O O . ASP A 1 208 ? -4.739 -1.886 -12.715 1.00 67.44 208 ASP A O 1
ATOM 1626 N N . ARG A 1 209 ? -4.263 -1.493 -10.558 1.00 64.31 209 ARG A N 1
ATOM 1627 C CA . ARG A 1 209 ? -2.894 -1.012 -10.821 1.00 64.31 209 ARG A CA 1
ATOM 1628 C C . ARG A 1 209 ? -2.070 -2.079 -11.537 1.00 64.31 209 ARG A C 1
ATOM 1630 O O . ARG A 1 209 ? -1.398 -1.761 -12.514 1.00 64.31 209 ARG A O 1
ATOM 1637 N N . GLU A 1 210 ? -2.130 -3.331 -11.090 1.00 62.47 210 GLU A N 1
ATOM 1638 C CA . GLU A 1 210 ? -1.389 -4.430 -11.715 1.00 62.47 210 GLU A CA 1
ATOM 1639 C C . GLU A 1 210 ? -1.895 -4.738 -13.130 1.00 62.47 210 GLU A C 1
ATOM 1641 O O . GLU A 1 210 ? -1.107 -4.887 -14.065 1.00 62.47 210 GLU A O 1
ATOM 1646 N N . LYS A 1 211 ? -3.214 -4.718 -13.333 1.00 65.38 211 LYS A N 1
ATOM 1647 C CA . LYS A 1 211 ? -3.829 -4.845 -14.657 1.00 65.38 211 LYS A CA 1
ATOM 1648 C C . LYS A 1 211 ? -3.375 -3.731 -15.601 1.00 65.38 211 LYS A C 1
ATOM 1650 O O . LYS A 1 211 ? -2.987 -4.012 -16.735 1.00 65.38 211 LYS A O 1
ATOM 1655 N N . TRP A 1 212 ? -3.378 -2.478 -15.146 1.00 62.59 212 TRP A N 1
ATOM 1656 C CA . TRP A 1 212 ? -2.897 -1.341 -15.932 1.00 62.59 212 TRP A CA 1
ATOM 1657 C C . TRP A 1 212 ? -1.401 -1.434 -16.235 1.00 62.59 212 TRP A C 1
ATOM 1659 O O . TRP A 1 212 ? -0.998 -1.124 -17.357 1.00 62.59 212 TRP A O 1
ATOM 1669 N N . ARG A 1 213 ? -0.577 -1.913 -15.293 1.00 62.09 213 ARG A N 1
ATOM 1670 C CA . ARG A 1 213 ? 0.849 -2.193 -15.537 1.00 62.09 213 ARG A CA 1
ATOM 1671 C C . ARG A 1 213 ? 1.026 -3.242 -16.627 1.00 62.09 213 ARG A C 1
ATOM 1673 O O . ARG A 1 213 ? 1.765 -3.000 -17.576 1.00 62.09 213 ARG A O 1
ATOM 1680 N N . SER A 1 214 ? 0.320 -4.365 -16.526 1.00 65.38 214 SER A N 1
ATOM 1681 C CA . SER A 1 214 ? 0.369 -5.444 -17.515 1.00 65.38 214 SER A CA 1
ATOM 1682 C C . SER A 1 214 ? -0.055 -4.967 -18.911 1.00 65.38 214 SER A C 1
ATOM 1684 O O . SER A 1 214 ? 0.649 -5.213 -19.894 1.00 65.38 214 SER A O 1
ATOM 1686 N N . LEU A 1 215 ? -1.152 -4.207 -19.007 1.00 67.00 215 LEU A N 1
ATOM 1687 C CA . LEU A 1 215 ? -1.611 -3.614 -20.267 1.00 67.00 215 LEU A CA 1
ATOM 1688 C C . LEU A 1 215 ? -0.580 -2.644 -20.849 1.00 67.00 215 LEU A C 1
ATOM 1690 O O . LEU A 1 215 ? -0.244 -2.737 -22.028 1.00 67.00 215 LEU A O 1
ATOM 1694 N N . THR A 1 216 ? -0.043 -1.750 -20.018 1.00 64.50 216 THR A N 1
ATOM 1695 C CA . THR A 1 216 ? 0.990 -0.790 -20.427 1.00 64.50 216 THR A CA 1
ATOM 1696 C C . THR A 1 216 ? 2.225 -1.521 -20.945 1.00 64.50 216 THR A C 1
ATOM 1698 O O . THR A 1 216 ? 2.742 -1.176 -22.003 1.00 64.50 216 THR A O 1
ATOM 1701 N N . TRP A 1 217 ? 2.658 -2.584 -20.268 1.00 63.66 217 TRP A N 1
ATOM 1702 C CA . TRP A 1 217 ? 3.783 -3.400 -20.715 1.00 63.66 217 TRP A CA 1
ATOM 1703 C C . TRP A 1 217 ? 3.538 -4.137 -22.020 1.00 63.66 217 TRP A C 1
ATOM 1705 O O . TRP A 1 217 ? 4.440 -4.219 -22.858 1.00 63.66 217 TRP A O 1
ATOM 1715 N N . THR A 1 218 ? 2.328 -4.654 -22.203 1.00 69.00 218 THR A N 1
ATOM 1716 C CA . THR A 1 218 ? 1.923 -5.326 -23.440 1.00 69.00 218 THR A CA 1
ATOM 1717 C C . THR A 1 218 ? 1.958 -4.341 -24.609 1.00 69.00 218 THR A C 1
ATOM 1719 O O . THR A 1 218 ? 2.527 -4.647 -25.654 1.00 69.00 218 THR A O 1
ATOM 1722 N N . LEU A 1 219 ? 1.439 -3.125 -24.410 1.00 68.56 219 LEU A N 1
ATOM 1723 C CA . LEU A 1 219 ? 1.481 -2.051 -25.406 1.00 68.56 219 LEU A CA 1
ATOM 1724 C C . LEU A 1 219 ? 2.915 -1.597 -25.709 1.00 68.56 219 LEU A C 1
ATOM 1726 O O . LEU A 1 219 ? 3.281 -1.475 -26.874 1.00 68.56 219 LEU A O 1
ATOM 1730 N N . ILE A 1 220 ? 3.744 -1.401 -24.678 1.00 67.75 220 ILE A N 1
ATOM 1731 C CA . ILE A 1 220 ? 5.162 -1.041 -24.830 1.00 67.75 220 ILE A CA 1
ATOM 1732 C C . ILE A 1 220 ? 5.912 -2.122 -25.610 1.00 67.75 220 ILE A C 1
ATOM 1734 O O . ILE A 1 220 ? 6.737 -1.804 -26.460 1.00 67.75 220 ILE A O 1
ATOM 1738 N N . SER A 1 221 ? 5.646 -3.399 -25.345 1.00 66.00 221 SER A N 1
ATOM 1739 C CA . SER A 1 221 ? 6.346 -4.509 -26.004 1.00 66.00 221 SER A CA 1
ATOM 1740 C C . SER A 1 221 ? 5.867 -4.762 -27.439 1.00 66.00 221 SER A C 1
ATOM 1742 O O . SER A 1 221 ? 6.597 -5.373 -28.209 1.00 66.00 221 SER A O 1
ATOM 1744 N N . GLY A 1 222 ? 4.676 -4.279 -27.810 1.00 69.25 222 GLY A N 1
ATOM 1745 C CA . GLY A 1 222 ? 4.177 -4.302 -29.190 1.00 69.25 222 GLY A CA 1
ATOM 1746 C C . GLY A 1 222 ? 4.664 -3.139 -30.068 1.00 69.25 222 GLY A C 1
ATOM 1747 O O . GLY A 1 222 ? 4.398 -3.142 -31.268 1.00 69.25 222 GLY A O 1
ATOM 1748 N N . ALA A 1 223 ? 5.345 -2.143 -29.493 1.00 74.06 223 ALA A N 1
ATOM 1749 C CA . ALA A 1 223 ? 5.927 -1.021 -30.228 1.00 74.06 223 ALA A CA 1
ATOM 1750 C C . ALA A 1 223 ? 7.286 -1.382 -30.860 1.00 74.06 223 ALA A C 1
ATOM 1752 O O . ALA A 1 223 ? 7.908 -2.380 -30.497 1.00 74.06 223 ALA A O 1
ATOM 1753 N N . ASP A 1 224 ? 7.773 -0.533 -31.773 1.00 83.25 224 ASP A N 1
ATOM 1754 C CA . ASP A 1 224 ? 9.144 -0.625 -32.292 1.00 83.25 224 ASP A CA 1
ATOM 1755 C C . ASP A 1 224 ? 10.172 -0.690 -31.146 1.00 83.25 224 ASP A C 1
ATOM 1757 O O . ASP A 1 224 ? 10.013 -0.020 -30.121 1.00 83.25 224 ASP A O 1
ATOM 1761 N N . VAL A 1 225 ? 11.240 -1.473 -31.328 1.00 82.94 225 VAL A N 1
ATOM 1762 C CA . VAL A 1 225 ? 12.247 -1.766 -30.292 1.00 82.94 225 VAL A CA 1
ATOM 1763 C C . VAL A 1 225 ? 12.844 -0.487 -29.691 1.00 82.94 225 VAL A C 1
ATOM 1765 O O . VAL A 1 225 ? 13.021 -0.405 -28.473 1.00 82.94 225 VAL A O 1
ATOM 1768 N N . HIS A 1 226 ? 13.080 0.548 -30.506 1.00 81.75 226 HIS A N 1
ATOM 1769 C CA . HIS A 1 226 ? 13.625 1.828 -30.043 1.00 81.75 226 HIS A CA 1
ATOM 1770 C C . HIS A 1 226 ? 12.624 2.615 -29.192 1.00 81.75 226 HIS A C 1
ATOM 1772 O O . HIS A 1 226 ? 13.012 3.257 -28.212 1.00 81.75 226 HIS A O 1
ATOM 1778 N N . ILE A 1 227 ? 11.342 2.576 -29.561 1.00 80.62 227 ILE A N 1
ATOM 1779 C CA . ILE A 1 227 ? 10.255 3.251 -28.836 1.00 80.62 227 ILE A CA 1
ATOM 1780 C C . ILE A 1 227 ? 9.980 2.513 -27.523 1.00 80.62 227 ILE A C 1
ATOM 1782 O O . ILE A 1 227 ? 9.903 3.139 -26.465 1.00 80.62 227 ILE A O 1
ATOM 1786 N N . SER A 1 228 ? 9.911 1.183 -27.583 1.00 78.81 228 SER A N 1
ATOM 1787 C CA . SER A 1 228 ? 9.693 0.295 -26.444 1.00 78.81 228 SER A CA 1
ATOM 1788 C C . SER A 1 228 ? 10.738 0.502 -25.346 1.00 78.81 228 SER A C 1
ATOM 1790 O O . SER A 1 228 ? 10.391 0.758 -24.191 1.00 78.81 228 SER A O 1
ATOM 1792 N N . ALA A 1 229 ? 12.026 0.473 -25.711 1.00 82.00 229 ALA A N 1
ATOM 1793 C CA . ALA A 1 229 ? 13.134 0.659 -24.777 1.00 82.00 229 ALA A CA 1
ATOM 1794 C C . ALA A 1 229 ? 13.111 2.045 -24.107 1.00 82.00 229 ALA A C 1
ATOM 1796 O O . ALA A 1 229 ? 13.326 2.150 -22.895 1.00 82.00 229 ALA A O 1
ATOM 1797 N N . ARG A 1 230 ? 12.774 3.102 -24.864 1.00 83.56 230 ARG A N 1
ATOM 1798 C CA . ARG A 1 230 ? 12.670 4.467 -24.327 1.00 83.56 230 ARG A CA 1
ATOM 1799 C C . ARG A 1 230 ? 11.464 4.634 -23.402 1.00 83.56 230 ARG A C 1
ATOM 1801 O O . ARG A 1 230 ? 11.596 5.248 -22.347 1.00 83.56 230 ARG A O 1
ATOM 1808 N N . MET A 1 231 ? 10.303 4.083 -23.760 1.00 75.94 231 MET A N 1
ATOM 1809 C CA . MET A 1 231 ? 9.111 4.118 -22.904 1.00 75.94 231 MET A CA 1
ATOM 1810 C C . MET A 1 231 ? 9.338 3.364 -21.590 1.00 75.94 231 MET A C 1
ATOM 1812 O O . MET A 1 231 ? 8.997 3.886 -20.529 1.00 75.94 231 MET A O 1
ATOM 1816 N N . ALA A 1 232 ? 9.968 2.187 -21.654 1.00 78.38 232 ALA A N 1
ATOM 1817 C CA . ALA A 1 232 ? 10.368 1.408 -20.486 1.00 78.38 232 ALA A CA 1
ATOM 1818 C C . ALA A 1 232 ? 11.307 2.203 -19.562 1.00 78.38 232 ALA A C 1
ATOM 1820 O O . ALA A 1 232 ? 11.076 2.275 -18.355 1.00 78.38 232 ALA A O 1
ATOM 1821 N N . ALA A 1 233 ? 12.318 2.864 -20.136 1.00 81.81 233 ALA A N 1
ATOM 1822 C CA . ALA A 1 233 ? 13.265 3.677 -19.382 1.00 81.81 233 ALA A CA 1
ATOM 1823 C C . ALA A 1 233 ? 12.602 4.876 -18.690 1.00 81.81 233 ALA A C 1
ATOM 1825 O O . ALA A 1 233 ? 12.811 5.098 -17.501 1.00 81.81 233 ALA A O 1
ATOM 1826 N N . VAL A 1 234 ? 11.753 5.626 -19.400 1.00 81.00 234 VAL A N 1
ATOM 1827 C CA . VAL A 1 234 ? 11.037 6.778 -18.824 1.00 81.00 234 VAL A CA 1
ATOM 1828 C C . VAL A 1 234 ? 10.074 6.344 -17.720 1.00 81.00 234 VAL A C 1
ATOM 1830 O O . VAL A 1 234 ? 9.987 7.013 -16.690 1.00 81.00 234 VAL A O 1
ATOM 1833 N N . ALA A 1 235 ? 9.349 5.240 -17.916 1.00 73.94 235 ALA A N 1
ATOM 1834 C CA . ALA A 1 235 ? 8.426 4.715 -16.914 1.00 73.94 235 ALA A CA 1
ATOM 1835 C C . ALA A 1 235 ? 9.159 4.310 -15.626 1.00 73.94 235 ALA A C 1
ATOM 1837 O O . ALA A 1 235 ? 8.703 4.648 -14.534 1.00 73.94 235 ALA A O 1
ATOM 1838 N N . TRP A 1 236 ? 10.308 3.641 -15.754 1.00 79.19 236 TRP A N 1
ATOM 1839 C CA . TRP A 1 236 ? 11.121 3.241 -14.608 1.00 79.19 236 TRP A CA 1
ATOM 1840 C C . TRP A 1 236 ? 11.768 4.442 -13.904 1.00 79.19 236 TRP A C 1
ATOM 1842 O O . TRP A 1 236 ? 11.613 4.575 -12.695 1.00 79.19 236 TRP A O 1
ATOM 1852 N N . LEU A 1 237 ? 12.366 5.391 -14.636 1.00 79.00 237 LEU A N 1
ATOM 1853 C CA . LEU A 1 237 ? 12.955 6.603 -14.044 1.00 79.00 237 LEU A CA 1
ATOM 1854 C C . LEU A 1 237 ? 11.927 7.452 -13.280 1.00 79.00 237 LEU A C 1
ATOM 1856 O O . LEU A 1 237 ? 12.213 7.939 -12.190 1.00 79.00 237 LEU A O 1
ATOM 1860 N N . ARG A 1 238 ? 10.706 7.609 -13.812 1.00 72.81 238 ARG A N 1
ATOM 1861 C CA . ARG A 1 238 ? 9.624 8.317 -13.101 1.00 72.81 238 ARG A CA 1
ATOM 1862 C C . ARG A 1 238 ? 9.240 7.628 -11.797 1.00 72.81 238 ARG A C 1
ATOM 1864 O O . ARG A 1 238 ? 8.863 8.302 -10.842 1.00 72.81 238 ARG A O 1
ATOM 1871 N N . ARG A 1 239 ? 9.315 6.299 -11.767 1.00 68.81 239 ARG A N 1
ATOM 1872 C CA . ARG A 1 239 ? 9.011 5.505 -10.581 1.00 68.81 239 ARG A CA 1
ATOM 1873 C C . ARG A 1 239 ? 10.102 5.637 -9.523 1.00 68.81 239 ARG A C 1
ATOM 1875 O O . ARG A 1 239 ? 9.766 5.953 -8.390 1.00 68.81 239 ARG A O 1
ATOM 1882 N N . VAL A 1 240 ? 11.370 5.502 -9.915 1.00 70.38 240 VAL A N 1
ATOM 1883 C CA . VAL A 1 240 ? 12.522 5.729 -9.024 1.00 70.38 240 VAL A CA 1
ATOM 1884 C C . VAL A 1 240 ? 12.462 7.133 -8.417 1.00 70.38 240 VAL A C 1
ATOM 1886 O O . VAL A 1 240 ? 12.638 7.298 -7.216 1.00 70.38 240 VAL A O 1
ATOM 1889 N N . GLN A 1 241 ? 12.109 8.150 -9.211 1.00 68.12 241 GLN A N 1
ATOM 1890 C CA . GLN A 1 241 ? 11.912 9.511 -8.705 1.00 68.12 241 GLN A CA 1
ATOM 1891 C C . GLN A 1 241 ? 10.756 9.605 -7.702 1.00 68.12 241 GLN A C 1
ATOM 1893 O O . GLN A 1 241 ? 10.928 10.189 -6.637 1.00 68.12 241 GLN A O 1
ATOM 1898 N N . ALA A 1 242 ? 9.587 9.036 -8.012 1.00 62.50 242 ALA A N 1
ATOM 1899 C CA . ALA A 1 242 ? 8.440 9.050 -7.103 1.00 62.50 242 ALA A CA 1
ATOM 1900 C C . ALA A 1 242 ? 8.746 8.361 -5.759 1.00 62.50 242 ALA A C 1
ATOM 1902 O O . ALA A 1 242 ? 8.310 8.843 -4.715 1.00 62.50 242 ALA A O 1
ATOM 1903 N N . GLU A 1 243 ? 9.524 7.279 -5.786 1.00 60.19 243 GLU A N 1
ATOM 1904 C CA . GLU A 1 243 ? 9.966 6.537 -4.601 1.00 60.19 243 GLU A CA 1
ATOM 1905 C C . GLU A 1 243 ? 11.068 7.291 -3.827 1.00 60.19 243 GLU A C 1
ATOM 1907 O O . GLU A 1 243 ? 10.996 7.377 -2.606 1.00 60.19 243 GLU A O 1
ATOM 1912 N N . SER A 1 244 ? 12.004 7.962 -4.508 1.00 57.78 244 SER A N 1
ATOM 1913 C CA . SER A 1 244 ? 13.000 8.853 -3.881 1.00 57.78 244 SER A CA 1
ATOM 1914 C C . SER A 1 244 ? 12.357 10.059 -3.174 1.00 57.78 244 SER A C 1
ATOM 1916 O O . SER A 1 244 ? 12.801 10.477 -2.106 1.00 57.78 244 SER A O 1
ATOM 1918 N N . TYR A 1 245 ? 11.250 10.597 -3.701 1.00 47.94 245 TYR A N 1
ATOM 1919 C CA . TYR A 1 245 ? 10.455 11.604 -2.982 1.00 47.94 245 TYR A CA 1
ATOM 1920 C C . TYR A 1 245 ? 9.669 11.017 -1.800 1.00 47.94 245 TYR A C 1
ATOM 1922 O O . TYR A 1 245 ? 9.325 11.754 -0.868 1.00 47.94 245 TYR A O 1
ATOM 1930 N N . ALA A 1 246 ? 9.386 9.712 -1.822 1.00 47.34 246 ALA A N 1
ATOM 1931 C CA . ALA A 1 246 ? 8.705 9.003 -0.748 1.00 47.34 246 ALA A CA 1
ATOM 1932 C C . ALA A 1 246 ? 9.632 8.644 0.425 1.00 47.34 246 ALA A C 1
ATOM 1934 O O . ALA A 1 246 ? 9.109 8.309 1.479 1.00 47.34 246 ALA A O 1
ATOM 1935 N N . ASP A 1 247 ? 10.951 8.847 0.315 1.00 41.38 247 ASP A N 1
ATOM 1936 C CA . ASP A 1 247 ? 11.989 8.626 1.348 1.00 41.38 247 ASP A CA 1
ATOM 1937 C C . ASP A 1 247 ? 11.839 9.518 2.616 1.00 41.38 247 ASP A C 1
ATOM 1939 O O . ASP A 1 247 ? 12.667 9.546 3.523 1.00 41.38 247 ASP A O 1
ATOM 1943 N N . ARG A 1 248 ? 10.726 10.261 2.723 1.00 45.28 248 ARG A N 1
ATOM 1944 C CA . ARG A 1 248 ? 10.212 10.860 3.974 1.00 45.28 248 ARG A CA 1
ATOM 1945 C C . ARG A 1 248 ? 9.187 9.980 4.702 1.00 45.28 248 ARG A C 1
ATOM 1947 O O . ARG A 1 248 ? 8.658 10.389 5.736 1.00 45.28 248 ARG A O 1
ATOM 1954 N N . ARG A 1 249 ? 8.867 8.805 4.165 1.00 40.56 249 ARG A N 1
ATOM 1955 C CA . ARG A 1 249 ? 8.021 7.773 4.765 1.00 40.56 249 ARG A CA 1
ATOM 1956 C C . ARG A 1 249 ? 8.802 6.457 4.713 1.00 40.56 249 ARG A C 1
ATOM 1958 O O . ARG A 1 249 ? 9.234 6.076 3.631 1.00 40.56 249 ARG A O 1
ATOM 1965 N N . PRO A 1 250 ? 8.990 5.761 5.844 1.00 37.38 250 PRO A N 1
ATOM 1966 C CA . PRO A 1 250 ? 9.653 4.466 5.835 1.00 37.38 250 PRO A CA 1
ATOM 1967 C C . PRO A 1 250 ? 8.775 3.476 5.058 1.00 37.38 250 PRO A C 1
ATOM 1969 O O . PRO A 1 250 ? 7.694 3.106 5.516 1.00 37.38 250 PRO A O 1
ATOM 1972 N N . LEU A 1 251 ? 9.205 3.104 3.850 1.00 43.12 251 LEU A N 1
ATOM 1973 C CA . LEU A 1 251 ? 8.633 1.988 3.103 1.00 43.12 251 LEU A CA 1
ATOM 1974 C C . LEU A 1 251 ? 9.277 0.702 3.626 1.00 43.12 251 LEU A C 1
ATOM 1976 O O . LEU A 1 251 ? 10.381 0.352 3.234 1.00 43.12 251 LEU A O 1
ATOM 1980 N N . ASP A 1 252 ? 8.572 -0.001 4.505 1.00 39.91 252 ASP A N 1
ATOM 1981 C CA . ASP A 1 252 ? 9.018 -1.265 5.115 1.00 39.91 252 ASP A CA 1
ATOM 1982 C C . ASP A 1 252 ? 8.833 -2.490 4.184 1.00 39.91 252 ASP A C 1
ATOM 1984 O O . ASP A 1 252 ? 8.939 -3.641 4.607 1.00 39.91 252 ASP A O 1
ATOM 1988 N N . ASP A 1 253 ? 8.525 -2.273 2.899 1.00 46.31 253 ASP A N 1
ATOM 1989 C CA . ASP A 1 253 ? 8.081 -3.333 1.993 1.00 46.31 253 ASP A CA 1
ATOM 1990 C C . ASP A 1 253 ? 9.175 -3.767 1.006 1.00 46.31 253 ASP A C 1
ATOM 1992 O O . ASP A 1 253 ? 9.318 -3.242 -0.104 1.00 46.31 253 ASP A O 1
ATOM 1996 N N . ALA A 1 254 ? 9.861 -4.854 1.370 1.00 44.72 254 ALA A N 1
ATOM 1997 C CA . ALA A 1 254 ? 10.774 -5.619 0.516 1.00 44.72 254 ALA A CA 1
ATOM 1998 C C . ALA A 1 254 ? 10.151 -6.050 -0.834 1.00 44.72 254 ALA A C 1
ATOM 2000 O O . ALA A 1 254 ? 10.860 -6.446 -1.757 1.00 44.72 254 ALA A O 1
ATOM 2001 N N . ALA A 1 255 ? 8.823 -6.004 -0.985 1.00 44.00 255 ALA A N 1
ATOM 2002 C CA . ALA A 1 255 ? 8.130 -6.279 -2.244 1.00 44.00 255 ALA A CA 1
ATOM 2003 C C . ALA A 1 255 ? 8.295 -5.153 -3.286 1.00 44.00 255 ALA A C 1
ATOM 2005 O O . ALA A 1 255 ? 8.352 -5.436 -4.485 1.00 44.00 255 ALA A O 1
ATOM 2006 N N . THR A 1 256 ? 8.403 -3.894 -2.849 1.00 50.50 256 THR A N 1
ATOM 2007 C CA . THR A 1 256 ? 8.534 -2.723 -3.734 1.00 50.50 256 THR A CA 1
ATOM 2008 C C . THR A 1 256 ? 9.968 -2.583 -4.238 1.00 50.50 256 THR A C 1
ATOM 2010 O O . THR A 1 256 ? 10.180 -2.438 -5.441 1.00 50.50 256 THR A O 1
ATOM 2013 N N . GLU A 1 257 ? 10.943 -2.763 -3.345 1.00 50.56 257 GLU A N 1
ATOM 2014 C CA . GLU A 1 257 ? 12.381 -2.771 -3.650 1.00 50.56 257 GLU A CA 1
ATOM 2015 C C . GLU A 1 257 ? 12.749 -3.908 -4.622 1.00 50.56 257 GLU A C 1
ATOM 2017 O O . GLU A 1 257 ? 13.447 -3.704 -5.621 1.00 50.56 257 GLU A O 1
ATOM 2022 N N . ASN A 1 258 ? 12.147 -5.089 -4.430 1.00 49.81 258 ASN A N 1
ATOM 2023 C CA . ASN A 1 258 ? 12.273 -6.201 -5.369 1.00 49.81 258 ASN A CA 1
ATOM 2024 C C . ASN A 1 258 ? 11.710 -5.886 -6.750 1.00 49.81 258 ASN A C 1
ATOM 2026 O O . ASN A 1 258 ? 12.329 -6.230 -7.757 1.00 49.81 258 ASN A O 1
ATOM 2030 N N . LEU A 1 259 ? 10.559 -5.219 -6.835 1.00 53.94 259 LEU A N 1
ATOM 2031 C CA . LEU A 1 259 ? 9.964 -4.895 -8.128 1.00 53.94 259 LEU A CA 1
ATOM 2032 C C . LEU A 1 259 ? 10.826 -3.891 -8.909 1.00 53.94 259 LEU A C 1
ATOM 2034 O O . LEU A 1 259 ? 10.966 -4.024 -10.122 1.00 53.94 259 LEU A O 1
ATOM 2038 N N . VAL A 1 260 ? 11.422 -2.916 -8.219 1.00 58.22 260 VAL A N 1
ATOM 2039 C CA . VAL A 1 260 ? 12.251 -1.853 -8.811 1.00 58.22 260 VAL A CA 1
ATOM 2040 C C . VAL A 1 260 ? 13.572 -2.409 -9.336 1.00 58.22 260 VAL A C 1
ATOM 2042 O O . VAL A 1 260 ? 13.948 -2.092 -10.466 1.00 58.22 260 VAL A O 1
ATOM 2045 N N . SER A 1 261 ? 14.213 -3.304 -8.579 1.00 60.47 261 SER A N 1
ATOM 2046 C CA . SER A 1 261 ? 15.451 -3.986 -8.979 1.00 60.47 261 SER A CA 1
ATOM 2047 C C . SER A 1 261 ? 15.237 -4.982 -10.127 1.00 60.47 261 SER A C 1
ATOM 2049 O O . SER A 1 261 ? 15.971 -4.975 -11.119 1.00 60.47 261 SER A O 1
ATOM 2051 N N . THR A 1 262 ? 14.167 -5.787 -10.069 1.00 62.78 262 THR A N 1
ATOM 2052 C CA . THR A 1 262 ? 13.859 -6.755 -11.140 1.00 62.78 262 THR A CA 1
ATOM 2053 C C . THR A 1 262 ? 13.533 -6.039 -12.457 1.00 62.78 262 THR A C 1
ATOM 2055 O O . THR A 1 262 ? 13.976 -6.463 -13.525 1.00 62.78 262 THR A O 1
ATOM 2058 N N . PHE A 1 263 ? 12.823 -4.907 -12.382 1.00 71.12 263 PHE A N 1
ATOM 2059 C CA . PHE A 1 263 ? 12.550 -4.056 -13.540 1.00 71.12 263 PHE A CA 1
ATOM 2060 C C . PHE A 1 263 ? 13.796 -3.330 -14.059 1.00 71.12 263 PHE A C 1
ATOM 2062 O O . PHE A 1 263 ? 13.909 -3.143 -15.269 1.00 71.12 263 PHE A O 1
ATOM 2069 N N . ALA A 1 264 ? 14.733 -2.939 -13.188 1.00 77.69 264 ALA A N 1
ATOM 2070 C CA . ALA A 1 264 ? 15.960 -2.254 -13.596 1.00 77.69 264 ALA A CA 1
ATOM 2071 C C . ALA A 1 264 ? 16.761 -3.103 -14.594 1.00 77.69 264 ALA A C 1
ATOM 2073 O O . ALA A 1 264 ? 17.139 -2.623 -15.663 1.00 77.69 264 ALA A O 1
ATOM 2074 N N . ASN A 1 265 ? 16.943 -4.394 -14.302 1.00 82.06 265 ASN A N 1
ATOM 2075 C CA . ASN A 1 265 ? 17.635 -5.319 -15.201 1.00 82.06 265 ASN A CA 1
ATOM 2076 C C . ASN A 1 265 ? 16.939 -5.431 -16.572 1.00 82.06 265 ASN A C 1
ATOM 2078 O O . ASN A 1 265 ? 17.604 -5.375 -17.608 1.00 82.06 265 ASN A O 1
ATOM 2082 N N . GLU A 1 266 ? 15.608 -5.548 -16.598 1.00 81.25 266 GLU A N 1
ATOM 2083 C CA . GLU A 1 266 ? 14.852 -5.629 -17.855 1.00 81.25 266 GLU A CA 1
ATOM 2084 C C . GLU A 1 266 ? 14.973 -4.337 -18.680 1.00 81.25 266 GLU A C 1
ATOM 2086 O O . GLU A 1 266 ? 15.211 -4.382 -19.890 1.00 81.25 266 GLU A O 1
ATOM 2091 N N . VAL A 1 267 ? 14.862 -3.176 -18.030 1.00 84.88 267 VAL A N 1
ATOM 2092 C CA . VAL A 1 267 ? 14.974 -1.859 -18.672 1.00 84.88 267 VAL A CA 1
ATOM 2093 C C . VAL A 1 267 ? 16.376 -1.641 -19.246 1.00 84.88 267 VAL A C 1
ATOM 2095 O O . VAL A 1 267 ? 16.500 -1.215 -20.400 1.00 84.88 267 VAL A O 1
ATOM 2098 N N . LEU A 1 268 ? 17.427 -1.975 -18.489 1.00 88.38 268 LEU A N 1
ATOM 2099 C CA . LEU A 1 268 ? 18.814 -1.917 -18.960 1.00 88.38 268 LEU A CA 1
ATOM 2100 C C . LEU A 1 268 ? 19.029 -2.867 -20.145 1.00 88.38 268 LEU A C 1
ATOM 2102 O O . LEU A 1 268 ? 19.591 -2.462 -21.160 1.00 88.38 268 LEU A O 1
ATOM 2106 N N . ALA A 1 269 ? 18.525 -4.103 -20.073 1.00 87.88 269 ALA A N 1
ATOM 2107 C CA . ALA A 1 269 ? 18.645 -5.076 -21.158 1.00 87.88 269 ALA A CA 1
ATOM 2108 C C . ALA A 1 269 ? 18.002 -4.582 -22.466 1.00 87.88 269 ALA A C 1
ATOM 2110 O O . ALA A 1 269 ? 18.619 -4.682 -23.526 1.00 87.88 269 ALA A O 1
ATOM 2111 N N . ARG A 1 270 ? 16.795 -4.000 -22.404 1.00 87.12 270 ARG A N 1
ATOM 2112 C CA . ARG A 1 270 ? 16.113 -3.443 -23.588 1.00 87.12 270 ARG A CA 1
ATOM 2113 C C . ARG A 1 270 ? 16.891 -2.284 -24.218 1.00 87.12 270 ARG A C 1
ATOM 2115 O O . ARG A 1 270 ? 16.974 -2.202 -25.441 1.00 87.12 270 ARG A O 1
ATOM 2122 N N . ASN A 1 271 ? 17.482 -1.404 -23.409 1.00 91.44 271 ASN A N 1
ATOM 2123 C CA . ASN A 1 271 ? 18.263 -0.272 -23.921 1.00 91.44 271 ASN A CA 1
ATOM 2124 C C . ASN A 1 271 ? 19.642 -0.701 -24.455 1.00 91.44 271 ASN A C 1
ATOM 2126 O O . ASN A 1 271 ? 20.124 -0.110 -25.417 1.00 91.44 271 ASN A O 1
ATOM 2130 N N . LEU A 1 272 ? 20.233 -1.777 -23.925 1.00 92.19 272 LEU A N 1
ATOM 2131 C CA . LEU A 1 272 ? 21.450 -2.378 -24.483 1.00 92.19 272 LEU A CA 1
ATOM 2132 C C . LEU A 1 272 ? 21.230 -2.955 -25.891 1.00 92.19 272 LEU A C 1
ATOM 2134 O O . LEU A 1 272 ? 22.108 -2.823 -26.736 1.00 92.19 272 LEU A O 1
ATOM 2138 N N . ILE A 1 273 ? 20.055 -3.530 -26.179 1.00 90.62 273 ILE A N 1
ATOM 2139 C CA . ILE A 1 273 ? 19.707 -3.998 -27.537 1.00 90.62 273 ILE A CA 1
ATOM 2140 C C . ILE A 1 273 ? 19.691 -2.824 -28.528 1.00 90.62 273 ILE A C 1
ATOM 2142 O O . ILE A 1 273 ? 20.219 -2.929 -29.633 1.00 90.62 273 ILE A O 1
ATOM 2146 N N . VAL A 1 274 ? 19.116 -1.686 -28.124 1.00 91.44 274 VAL A N 1
ATOM 2147 C CA . VAL A 1 274 ? 19.113 -0.457 -28.936 1.00 91.44 274 VAL A CA 1
ATOM 2148 C C . VAL A 1 274 ? 20.532 0.070 -29.158 1.00 91.44 274 VAL A C 1
ATOM 2150 O O . VAL A 1 274 ? 20.851 0.539 -30.251 1.00 91.44 274 VAL A O 1
ATOM 2153 N N . ALA A 1 275 ? 21.384 -0.001 -28.136 1.00 91.75 275 ALA A N 1
ATOM 2154 C CA . ALA A 1 275 ? 22.771 0.423 -28.244 1.00 91.75 275 ALA A CA 1
ATOM 2155 C C . ALA A 1 275 ? 23.582 -0.464 -29.207 1.00 91.75 275 ALA A C 1
ATOM 2157 O O . ALA A 1 275 ? 24.313 0.082 -30.032 1.00 91.75 275 ALA A O 1
ATOM 2158 N N . ASP A 1 276 ? 23.401 -1.790 -29.178 1.00 91.75 276 ASP A N 1
ATOM 2159 C CA . ASP A 1 276 ? 24.051 -2.712 -30.127 1.00 91.75 276 ASP A CA 1
ATOM 2160 C C . ASP A 1 276 ? 23.614 -2.444 -31.576 1.00 91.75 276 ASP A C 1
ATOM 2162 O O . ASP A 1 276 ? 24.458 -2.319 -32.465 1.00 91.75 276 ASP A O 1
ATOM 2166 N N . ASP A 1 277 ? 22.316 -2.229 -31.824 1.00 90.25 277 ASP A N 1
ATOM 2167 C CA . ASP A 1 277 ? 21.828 -1.833 -33.155 1.00 90.25 277 ASP A CA 1
ATOM 2168 C C . ASP A 1 277 ? 22.537 -0.560 -33.661 1.00 90.25 277 ASP A C 1
ATOM 2170 O O . ASP A 1 277 ? 23.050 -0.512 -34.784 1.00 90.25 277 ASP A O 1
ATOM 2174 N N . LEU A 1 278 ? 22.670 0.458 -32.804 1.00 90.25 278 LEU A N 1
ATOM 2175 C CA . LEU A 1 278 ? 23.380 1.695 -33.141 1.00 90.25 278 LEU A CA 1
ATOM 2176 C C . LEU A 1 278 ? 24.884 1.476 -33.363 1.00 90.25 278 LEU A C 1
ATOM 2178 O O . LEU A 1 278 ? 25.436 2.046 -34.307 1.00 90.25 278 LEU A O 1
ATOM 2182 N N . GLN A 1 279 ? 25.544 0.623 -32.576 1.00 91.44 279 GLN A N 1
ATOM 2183 C CA . GLN A 1 279 ? 26.949 0.245 -32.781 1.00 91.44 279 GLN A CA 1
ATOM 2184 C C . GLN A 1 279 ? 27.163 -0.406 -34.154 1.00 91.44 279 GLN A C 1
ATOM 2186 O O . GLN A 1 279 ? 28.101 -0.047 -34.881 1.00 91.44 279 GLN A O 1
ATOM 2191 N N . GLN A 1 280 ? 26.278 -1.327 -34.551 1.00 90.06 280 GLN A N 1
ATOM 2192 C CA . GLN A 1 280 ? 26.345 -1.961 -35.869 1.00 90.06 280 GLN A CA 1
ATOM 2193 C C . GLN A 1 280 ? 26.103 -0.950 -36.991 1.00 90.06 280 GLN A C 1
ATOM 2195 O O . GLN A 1 280 ? 26.813 -0.969 -38.003 1.00 90.06 280 GLN A O 1
ATOM 2200 N N . ARG A 1 281 ? 25.149 -0.030 -36.816 1.00 89.38 281 ARG A N 1
ATOM 2201 C CA . ARG A 1 281 ? 24.862 1.031 -37.791 1.00 89.38 281 ARG A CA 1
ATOM 2202 C C . ARG A 1 281 ? 26.032 1.998 -37.949 1.00 89.38 281 ARG A C 1
ATOM 2204 O O . ARG A 1 281 ? 26.444 2.245 -39.081 1.00 89.38 281 ARG A O 1
ATOM 2211 N N . LEU A 1 282 ? 26.646 2.464 -36.859 1.00 90.50 282 LEU A N 1
ATOM 2212 C CA . LEU A 1 282 ? 27.852 3.306 -36.896 1.00 90.50 282 LEU A CA 1
ATOM 2213 C C . LEU A 1 282 ? 28.995 2.619 -37.660 1.00 90.50 282 LEU A C 1
ATOM 2215 O O . LEU A 1 282 ? 29.623 3.229 -38.528 1.00 90.50 282 LEU A O 1
ATOM 2219 N N . LYS A 1 283 ? 29.217 1.321 -37.412 1.00 89.50 283 LYS A N 1
ATOM 2220 C CA . LYS A 1 283 ? 30.228 0.520 -38.120 1.00 89.50 283 LYS A CA 1
ATOM 2221 C C . LYS A 1 283 ? 29.932 0.400 -39.618 1.00 89.50 283 LYS A C 1
ATOM 2223 O O . LYS A 1 283 ? 30.835 0.585 -40.438 1.00 89.50 283 LYS A O 1
ATOM 2228 N N . LYS A 1 284 ? 28.678 0.115 -39.991 1.00 88.50 284 LYS A N 1
ATOM 2229 C CA . LYS A 1 284 ? 28.242 0.067 -41.398 1.00 88.50 284 LYS A CA 1
ATOM 2230 C C . LYS A 1 284 ? 28.442 1.421 -42.083 1.00 88.50 284 LYS A C 1
ATOM 2232 O O . LYS A 1 284 ? 28.973 1.460 -43.193 1.00 88.50 284 LYS A O 1
ATOM 2237 N N . CYS A 1 285 ? 28.092 2.517 -41.409 1.00 87.38 285 CYS A N 1
ATOM 2238 C CA . CYS A 1 285 ? 28.262 3.877 -41.917 1.00 87.38 285 CYS A CA 1
ATOM 2239 C C . CYS A 1 285 ? 29.737 4.218 -42.140 1.00 87.38 285 CYS A C 1
ATOM 2241 O O . CYS A 1 285 ? 30.089 4.676 -43.223 1.00 87.38 285 CYS A O 1
ATOM 2243 N N . ALA A 1 286 ? 30.619 3.918 -41.183 1.00 87.94 286 ALA A N 1
ATOM 2244 C CA . ALA A 1 286 ? 32.059 4.126 -41.344 1.00 87.94 286 ALA A CA 1
ATOM 2245 C C . ALA A 1 286 ? 32.619 3.341 -42.547 1.00 87.94 286 ALA A C 1
ATOM 2247 O O . ALA A 1 286 ? 33.366 3.889 -43.359 1.00 87.94 286 ALA A O 1
ATOM 2248 N N . GLY A 1 287 ? 32.190 2.086 -42.727 1.00 86.81 287 GLY A N 1
ATOM 2249 C CA . GLY A 1 287 ? 32.544 1.283 -43.902 1.00 86.81 287 GLY A CA 1
ATOM 2250 C C . GLY A 1 287 ? 31.973 1.828 -45.219 1.00 86.81 287 GLY A C 1
ATOM 2251 O O . GLY A 1 287 ? 32.603 1.704 -46.269 1.00 86.81 287 GLY A O 1
ATOM 2252 N N . ALA A 1 288 ? 30.795 2.453 -45.199 1.00 86.81 288 ALA A N 1
ATOM 2253 C CA . ALA A 1 288 ? 30.225 3.131 -46.362 1.00 86.81 288 ALA A CA 1
ATOM 2254 C C . ALA A 1 288 ? 30.992 4.420 -46.709 1.00 86.81 288 ALA A C 1
ATOM 2256 O O . ALA A 1 288 ? 31.296 4.631 -47.881 1.00 86.81 288 ALA A O 1
ATOM 2257 N N . VAL A 1 289 ? 31.401 5.221 -45.714 1.00 87.19 289 VAL A N 1
ATOM 2258 C CA . VAL A 1 289 ? 32.259 6.406 -45.912 1.00 87.19 289 VAL A CA 1
ATOM 2259 C C . VAL A 1 289 ? 33.556 6.021 -46.619 1.00 87.19 289 VAL A C 1
ATOM 2261 O O . VAL A 1 289 ? 33.895 6.623 -47.634 1.00 87.19 289 VAL A O 1
ATOM 2264 N N . MET A 1 290 ? 34.241 4.978 -46.141 1.00 86.56 290 MET A N 1
ATOM 2265 C CA . MET A 1 290 ? 35.498 4.511 -46.739 1.00 86.56 290 MET A CA 1
ATOM 2266 C C . MET A 1 290 ? 35.354 4.042 -48.194 1.00 86.56 290 MET A C 1
ATOM 2268 O O . MET A 1 290 ? 36.313 4.130 -48.955 1.00 86.56 290 MET A O 1
ATOM 2272 N N . ARG A 1 291 ? 34.181 3.522 -48.578 1.00 86.44 291 ARG A N 1
ATOM 2273 C CA . ARG A 1 291 ? 33.924 3.012 -49.935 1.00 86.44 291 ARG A CA 1
ATOM 2274 C C . ARG A 1 291 ? 33.470 4.099 -50.903 1.00 86.44 291 ARG A C 1
ATOM 2276 O O . ARG A 1 291 ? 33.867 4.078 -52.062 1.00 86.44 291 ARG A O 1
ATOM 2283 N N . LEU A 1 292 ? 32.610 5.007 -50.445 1.00 84.44 292 LEU A N 1
ATOM 2284 C CA . LEU A 1 292 ? 31.860 5.911 -51.319 1.00 84.44 292 LEU A CA 1
ATOM 2285 C C . LEU A 1 292 ? 32.440 7.325 -51.382 1.00 84.44 292 LEU A C 1
ATOM 2287 O O . LEU A 1 292 ? 32.112 8.056 -52.318 1.00 84.44 292 LEU A O 1
ATOM 2291 N N . VAL A 1 293 ? 33.278 7.732 -50.424 1.00 82.62 293 VAL A N 1
ATOM 2292 C CA . VAL A 1 293 ? 33.873 9.075 -50.391 1.00 82.62 293 VAL A CA 1
ATOM 2293 C C . VAL A 1 293 ? 35.293 9.028 -50.976 1.00 82.62 293 VAL A C 1
ATOM 2295 O O . VAL A 1 293 ? 36.152 8.337 -50.434 1.00 82.62 293 VAL A O 1
ATOM 2298 N N . PRO A 1 294 ? 35.575 9.760 -52.070 1.00 80.38 294 PRO A N 1
ATOM 2299 C CA . PRO A 1 294 ? 36.865 9.680 -52.762 1.00 80.38 294 PRO A CA 1
ATOM 2300 C C . PRO A 1 294 ? 37.986 10.485 -52.080 1.00 80.38 294 PRO A C 1
ATOM 2302 O O . PRO A 1 294 ? 39.169 10.194 -52.258 1.00 80.38 294 PRO A O 1
ATOM 2305 N N . GLU A 1 295 ? 37.640 11.513 -51.302 1.00 87.38 295 GLU A N 1
ATOM 2306 C CA . GLU A 1 295 ? 38.607 12.418 -50.679 1.00 87.38 295 GLU A CA 1
ATOM 2307 C C . GLU A 1 295 ? 39.161 11.847 -49.367 1.00 87.38 295 GLU A C 1
ATOM 2309 O O . GLU A 1 295 ? 38.449 11.734 -48.371 1.00 87.38 295 GLU A O 1
ATOM 2314 N N . ARG A 1 296 ? 40.469 11.555 -49.328 1.00 82.12 296 ARG A N 1
ATOM 2315 C CA . ARG A 1 296 ? 41.128 10.960 -48.147 1.00 82.12 296 ARG A CA 1
ATOM 2316 C C . ARG A 1 296 ? 40.992 11.800 -46.872 1.00 82.12 296 ARG A C 1
ATOM 2318 O O . ARG A 1 296 ? 40.818 11.231 -45.799 1.00 82.12 296 ARG A O 1
ATOM 2325 N N . GLY A 1 297 ? 41.057 13.131 -46.981 1.00 86.31 297 GLY A N 1
ATOM 2326 C CA . GLY A 1 297 ? 40.884 14.035 -45.836 1.00 86.31 297 GLY A CA 1
ATOM 2327 C C . GLY A 1 297 ? 39.466 13.979 -45.263 1.00 86.31 297 GLY A C 1
ATOM 2328 O O . GLY A 1 297 ? 39.294 13.804 -44.061 1.00 86.31 297 GLY A O 1
ATOM 2329 N N . ALA A 1 298 ? 38.459 14.022 -46.139 1.00 84.44 298 ALA A N 1
ATOM 2330 C CA . ALA A 1 298 ? 37.052 13.895 -45.773 1.00 84.44 298 ALA A CA 1
ATOM 2331 C C . ALA A 1 298 ? 36.731 12.522 -45.158 1.00 84.44 298 ALA A C 1
ATOM 2333 O O . ALA A 1 298 ? 36.044 12.453 -44.140 1.00 84.44 298 ALA A O 1
ATOM 2334 N N . VAL A 1 299 ? 37.275 11.437 -45.725 1.00 88.56 299 VAL A N 1
ATOM 2335 C CA . VAL A 1 299 ? 37.152 10.081 -45.162 1.00 88.56 299 VAL A CA 1
ATOM 2336 C C . VAL A 1 299 ? 37.728 10.034 -43.754 1.00 88.56 299 VAL A C 1
ATOM 2338 O O . VAL A 1 299 ? 37.053 9.555 -42.849 1.00 88.56 299 VAL A O 1
ATOM 2341 N N . HIS A 1 300 ? 38.946 10.545 -43.550 1.00 88.19 300 HIS A N 1
ATOM 2342 C CA . HIS A 1 300 ? 39.591 10.500 -42.241 1.00 88.19 300 HIS A CA 1
ATOM 2343 C C . HIS A 1 300 ? 38.775 11.254 -41.183 1.00 88.19 300 HIS A C 1
ATOM 2345 O O . HIS A 1 300 ? 38.486 10.692 -40.133 1.00 88.19 300 HIS A O 1
ATOM 2351 N N . THR A 1 301 ? 38.321 12.474 -41.482 1.00 88.75 301 THR A N 1
ATOM 2352 C CA . THR A 1 301 ? 37.510 13.274 -40.551 1.00 88.75 301 THR A CA 1
ATOM 2353 C C . THR A 1 301 ? 36.154 12.633 -40.244 1.00 88.75 301 THR A C 1
ATOM 2355 O O . THR A 1 301 ? 35.763 12.559 -39.081 1.00 88.75 301 THR A O 1
ATOM 2358 N N . ALA A 1 302 ? 35.436 12.149 -41.261 1.00 86.94 302 ALA A N 1
ATOM 2359 C CA . ALA A 1 302 ? 34.115 11.548 -41.082 1.00 86.94 302 ALA A CA 1
ATOM 2360 C C . ALA A 1 302 ? 34.181 10.198 -40.346 1.00 86.94 302 ALA A C 1
ATOM 2362 O O . ALA A 1 302 ? 33.382 9.946 -39.446 1.00 86.94 302 ALA A O 1
ATOM 2363 N N . VAL A 1 303 ? 35.156 9.345 -40.681 1.00 90.38 303 VAL A N 1
ATOM 2364 C CA . VAL A 1 303 ? 35.383 8.073 -39.980 1.00 90.38 303 VAL A CA 1
ATOM 2365 C C . VAL A 1 303 ? 35.842 8.312 -38.547 1.00 90.38 303 VAL A C 1
ATOM 2367 O O . VAL A 1 303 ? 35.389 7.584 -37.668 1.00 90.38 303 VAL A O 1
ATOM 2370 N N . GLN A 1 304 ? 36.691 9.314 -38.291 1.00 91.44 304 GLN A N 1
ATOM 2371 C CA . GLN A 1 304 ? 37.114 9.646 -36.930 1.00 91.44 304 GLN A CA 1
ATOM 2372 C C . GLN A 1 304 ? 35.908 10.043 -36.074 1.00 91.44 304 GLN A C 1
ATOM 2374 O O . GLN A 1 304 ? 35.682 9.409 -35.054 1.00 91.44 304 GLN A O 1
ATOM 2379 N N . LYS A 1 305 ? 35.058 10.970 -36.541 1.00 88.56 305 LYS A N 1
ATOM 2380 C CA . LYS A 1 305 ? 33.831 11.363 -35.821 1.00 88.56 305 LYS A CA 1
ATOM 2381 C C . LYS A 1 305 ? 32.904 10.175 -35.532 1.00 88.56 305 LYS A C 1
ATOM 2383 O O . LYS A 1 305 ? 32.404 10.043 -34.420 1.00 88.56 305 LYS A O 1
ATOM 2388 N N . LEU A 1 306 ? 32.686 9.292 -36.511 1.00 90.62 306 LEU A N 1
ATOM 2389 C CA . LEU A 1 306 ? 31.873 8.084 -36.309 1.00 90.62 306 LEU A CA 1
ATOM 2390 C C . LEU A 1 306 ? 32.528 7.094 -35.335 1.00 90.62 306 LEU A C 1
ATOM 2392 O O . LEU A 1 306 ? 31.828 6.419 -34.583 1.00 90.62 306 LEU A O 1
ATOM 2396 N N . SER A 1 307 ? 33.857 7.000 -35.350 1.00 91.19 307 SER A N 1
ATOM 2397 C CA . SER A 1 307 ? 34.618 6.131 -34.449 1.00 91.19 307 SER A CA 1
ATOM 2398 C C . SER A 1 307 ? 34.624 6.671 -33.023 1.00 91.19 307 SER A C 1
ATOM 2400 O O . SER A 1 307 ? 34.477 5.879 -32.104 1.00 91.19 307 SER A O 1
ATOM 2402 N N . ASP A 1 308 ? 34.719 7.989 -32.835 1.00 92.00 308 ASP A N 1
ATOM 2403 C CA . ASP A 1 308 ? 34.660 8.635 -31.521 1.00 92.00 308 ASP A CA 1
ATOM 2404 C C . ASP A 1 308 ? 33.303 8.369 -30.851 1.00 92.00 308 ASP A C 1
ATOM 2406 O O . ASP A 1 308 ? 33.253 7.883 -29.723 1.00 92.00 308 ASP A O 1
ATOM 2410 N N . VAL A 1 309 ? 32.201 8.573 -31.585 1.00 91.88 309 VAL A N 1
ATOM 2411 C CA . VAL A 1 309 ? 30.839 8.268 -31.104 1.00 91.88 309 VAL A CA 1
ATOM 2412 C C . VAL A 1 309 ? 30.670 6.771 -30.823 1.00 91.88 309 VAL A C 1
ATOM 2414 O O . VAL A 1 309 ? 30.038 6.388 -29.841 1.00 91.88 309 VAL A O 1
ATOM 2417 N N . LYS A 1 310 ? 31.265 5.906 -31.655 1.00 92.38 310 LYS A N 1
ATOM 2418 C CA . LYS A 1 310 ? 31.249 4.456 -31.433 1.00 92.38 310 LYS A CA 1
ATOM 2419 C C . LYS A 1 310 ? 32.014 4.059 -30.162 1.00 92.38 310 LYS A C 1
ATOM 2421 O O . LYS A 1 310 ? 31.518 3.238 -29.403 1.00 92.38 310 LYS A O 1
ATOM 2426 N N . ILE A 1 311 ? 33.200 4.618 -29.925 1.00 93.00 311 ILE A N 1
ATOM 2427 C CA . ILE A 1 311 ? 33.999 4.349 -28.718 1.00 93.00 311 ILE A CA 1
ATOM 2428 C C . ILE A 1 311 ? 33.234 4.789 -27.467 1.00 93.00 311 ILE A C 1
ATOM 2430 O O . ILE A 1 311 ? 33.227 4.079 -26.462 1.00 93.00 311 ILE A O 1
ATOM 2434 N N . GLU A 1 312 ? 32.558 5.934 -27.540 1.00 92.44 312 GLU A N 1
ATOM 2435 C CA . GLU A 1 312 ? 31.736 6.440 -26.449 1.00 92.44 312 GLU A CA 1
ATOM 2436 C C . GLU A 1 312 ? 30.599 5.471 -26.087 1.00 92.44 312 GLU A C 1
ATOM 2438 O O . GLU A 1 312 ? 30.489 5.065 -24.929 1.00 92.44 312 GLU A O 1
ATOM 2443 N N . ILE A 1 313 ? 29.787 5.046 -27.064 1.00 92.56 313 ILE A N 1
ATOM 2444 C CA . ILE A 1 313 ? 28.705 4.088 -26.794 1.00 92.56 313 ILE A CA 1
ATOM 2445 C C . ILE A 1 313 ? 29.246 2.705 -26.395 1.00 92.56 313 ILE A C 1
ATOM 2447 O O . ILE A 1 313 ? 28.661 2.078 -25.520 1.00 92.56 313 ILE A O 1
ATOM 2451 N N . ASP A 1 314 ? 30.379 2.252 -26.950 1.00 92.38 314 ASP A N 1
ATOM 2452 C CA . ASP A 1 314 ? 31.044 0.997 -26.557 1.00 92.38 314 ASP A CA 1
ATOM 2453 C C . ASP A 1 314 ? 31.438 1.004 -25.070 1.00 92.38 314 ASP A C 1
ATOM 2455 O O . ASP A 1 314 ? 31.235 0.005 -24.379 1.00 92.38 314 ASP A O 1
ATOM 2459 N N . THR A 1 315 ? 31.953 2.132 -24.574 1.00 93.19 315 THR A N 1
ATOM 2460 C CA . THR A 1 315 ? 32.349 2.296 -23.166 1.00 93.19 315 THR A CA 1
ATOM 2461 C C . THR A 1 315 ? 31.129 2.200 -22.249 1.00 93.19 315 THR A C 1
ATOM 2463 O O . THR A 1 315 ? 31.087 1.359 -21.357 1.00 93.19 315 THR A O 1
ATOM 2466 N N . VAL A 1 316 ? 30.077 2.972 -22.536 1.00 92.38 316 VAL A N 1
ATOM 2467 C CA . VAL A 1 316 ? 28.857 2.979 -21.710 1.00 92.38 316 VAL A CA 1
ATOM 2468 C C . VAL A 1 316 ? 28.122 1.632 -21.761 1.00 92.38 316 VAL A C 1
ATOM 2470 O O . VAL A 1 316 ? 27.583 1.172 -20.753 1.00 92.38 316 VAL A O 1
ATOM 2473 N N . VAL A 1 317 ? 28.112 0.959 -22.918 1.00 92.75 317 VAL A N 1
ATOM 2474 C CA . VAL A 1 317 ? 27.560 -0.398 -23.066 1.00 92.75 317 VAL A CA 1
ATOM 2475 C C . VAL A 1 317 ? 28.333 -1.402 -22.217 1.00 92.75 317 VAL A C 1
ATOM 2477 O O . VAL A 1 317 ? 27.707 -2.264 -21.593 1.00 92.75 317 VAL A O 1
ATOM 2480 N N . HIS A 1 318 ? 29.663 -1.302 -22.174 1.00 92.44 318 HIS A N 1
ATOM 2481 C CA . HIS A 1 318 ? 30.499 -2.163 -21.344 1.00 92.44 318 HIS A CA 1
ATOM 2482 C C . HIS A 1 318 ? 30.168 -1.991 -19.859 1.00 92.44 318 HIS A C 1
ATOM 2484 O O . HIS A 1 318 ? 29.782 -2.969 -19.214 1.00 92.44 318 HIS A O 1
ATOM 2490 N N . ASP A 1 319 ? 30.202 -0.754 -19.363 1.00 90.56 319 ASP A N 1
ATOM 2491 C CA . ASP A 1 319 ? 29.953 -0.424 -17.956 1.00 90.56 319 ASP A CA 1
ATOM 2492 C C . ASP A 1 319 ? 28.536 -0.837 -17.527 1.00 90.56 319 ASP A C 1
ATOM 2494 O O . ASP A 1 319 ? 28.330 -1.485 -16.496 1.00 90.56 319 ASP A O 1
ATOM 2498 N N . THR A 1 320 ? 27.541 -0.565 -18.378 1.00 90.69 320 THR A N 1
ATOM 2499 C CA . THR A 1 320 ? 26.148 -0.950 -18.118 1.00 90.69 320 THR A CA 1
ATOM 2500 C C . THR A 1 320 ? 25.958 -2.470 -18.136 1.00 90.69 320 THR A C 1
ATOM 2502 O O . THR A 1 320 ? 25.173 -3.017 -17.357 1.00 90.69 320 THR A O 1
ATOM 2505 N N . THR A 1 321 ? 26.669 -3.188 -19.011 1.00 89.12 321 THR A N 1
ATOM 2506 C CA . THR A 1 321 ? 26.621 -4.656 -19.058 1.00 89.12 321 THR A CA 1
ATOM 2507 C C . THR A 1 321 ? 27.261 -5.264 -17.816 1.00 89.12 321 THR A C 1
ATOM 2509 O O . THR A 1 321 ? 26.704 -6.209 -17.253 1.00 89.12 321 THR A O 1
ATOM 2512 N N . GLU A 1 322 ? 28.384 -4.715 -17.354 1.00 87.81 322 GLU A N 1
ATOM 2513 C CA . GLU A 1 322 ? 29.037 -5.154 -16.123 1.00 87.81 322 GLU A CA 1
ATOM 2514 C C . GLU A 1 322 ? 28.122 -4.950 -14.909 1.00 87.81 322 GLU A C 1
ATOM 2516 O O . GLU A 1 322 ? 27.905 -5.886 -14.132 1.00 87.81 322 GLU A O 1
ATOM 2521 N N . LEU A 1 323 ? 27.499 -3.773 -14.795 1.00 85.44 323 LEU A N 1
ATOM 2522 C CA . LEU A 1 323 ? 26.506 -3.496 -13.760 1.00 85.44 323 LEU A CA 1
ATOM 2523 C C . LEU A 1 323 ? 25.344 -4.496 -13.818 1.00 85.44 323 LEU A C 1
ATOM 2525 O O . LEU A 1 323 ? 24.923 -5.028 -12.792 1.00 85.44 323 LEU A O 1
ATOM 2529 N N . ARG A 1 324 ? 24.862 -4.830 -15.018 1.00 85.50 324 ARG A N 1
ATOM 2530 C CA . ARG A 1 324 ? 23.768 -5.791 -15.201 1.00 85.50 324 ARG A CA 1
ATOM 2531 C C . ARG A 1 324 ? 24.142 -7.215 -14.781 1.00 85.50 324 ARG A C 1
ATOM 2533 O O . ARG A 1 324 ? 23.320 -7.912 -14.191 1.00 85.50 324 ARG A O 1
ATOM 2540 N N . VAL A 1 325 ? 25.377 -7.646 -15.037 1.00 83.56 325 VAL A N 1
ATOM 2541 C CA . VAL A 1 325 ? 25.892 -8.939 -14.550 1.00 83.56 325 VAL A CA 1
ATOM 2542 C C . VAL A 1 325 ? 25.927 -8.961 -13.022 1.00 83.56 325 VAL A C 1
ATOM 2544 O O . VAL A 1 325 ? 25.525 -9.960 -12.424 1.00 83.56 325 VAL A O 1
ATOM 2547 N N . ARG A 1 326 ? 26.330 -7.853 -12.387 1.00 77.88 326 ARG A N 1
ATOM 2548 C CA . ARG A 1 326 ? 26.262 -7.712 -10.925 1.00 77.88 326 ARG A CA 1
ATOM 2549 C C . ARG A 1 326 ? 24.810 -7.798 -10.436 1.00 77.88 326 ARG A C 1
ATOM 2551 O O . ARG A 1 326 ? 24.548 -8.556 -9.510 1.00 77.88 326 ARG A O 1
ATOM 2558 N N . LEU A 1 327 ? 23.861 -7.137 -11.108 1.00 70.25 327 LEU A N 1
ATOM 2559 C CA . LEU A 1 327 ? 22.432 -7.143 -10.745 1.00 70.25 327 LEU A CA 1
ATOM 2560 C C . LEU A 1 327 ? 21.786 -8.537 -10.791 1.00 70.25 327 LEU A C 1
ATOM 2562 O O . LEU A 1 327 ? 20.990 -8.868 -9.920 1.00 70.25 327 LEU A O 1
ATOM 2566 N N . VAL A 1 328 ? 22.135 -9.382 -11.766 1.00 70.38 328 VAL A N 1
ATOM 2567 C CA . VAL A 1 328 ? 21.585 -10.752 -11.870 1.00 70.38 328 VAL A CA 1
ATOM 2568 C C . VAL A 1 328 ? 22.088 -11.667 -10.740 1.00 70.38 328 VAL A C 1
ATOM 2570 O O . VAL A 1 328 ? 21.427 -12.648 -10.400 1.00 70.38 328 VAL A O 1
ATOM 2573 N N . GLY A 1 329 ? 23.247 -11.359 -10.149 1.00 60.53 329 GLY A N 1
ATOM 2574 C CA . GLY A 1 329 ? 23.862 -12.142 -9.072 1.00 60.53 329 GLY A CA 1
ATOM 2575 C C . GLY A 1 329 ? 23.432 -11.753 -7.653 1.00 60.53 329 GLY A C 1
ATOM 2576 O O . GLY A 1 329 ? 23.703 -12.509 -6.718 1.00 60.53 329 GLY A O 1
ATOM 2577 N N . VAL A 1 330 ? 22.775 -10.603 -7.473 1.00 61.50 330 VAL A N 1
ATOM 2578 C CA . VAL A 1 330 ? 22.364 -10.092 -6.157 1.00 61.50 330 VAL A CA 1
ATOM 2579 C C . VAL A 1 330 ? 21.002 -10.673 -5.782 1.00 61.50 330 VAL A C 1
ATOM 2581 O O . VAL A 1 330 ? 20.049 -10.640 -6.561 1.00 61.50 330 VAL A O 1
ATOM 2584 N N . ARG A 1 331 ? 20.886 -11.228 -4.570 1.00 56.66 331 ARG A N 1
ATOM 2585 C CA . ARG A 1 331 ? 19.580 -11.647 -4.055 1.00 56.66 331 ARG A CA 1
ATOM 2586 C C . ARG A 1 331 ? 18.754 -10.403 -3.755 1.00 56.66 331 ARG A C 1
ATOM 2588 O O . ARG A 1 331 ? 19.240 -9.480 -3.123 1.00 56.66 331 ARG A O 1
ATOM 2595 N N . ALA A 1 332 ? 17.477 -10.472 -4.100 1.00 53.16 332 ALA A N 1
ATOM 2596 C CA . ALA A 1 332 ? 16.378 -9.609 -3.669 1.00 53.16 332 ALA A CA 1
ATOM 2597 C C . ALA A 1 332 ? 16.546 -8.873 -2.315 1.00 53.16 332 ALA A C 1
ATOM 2599 O O . ALA A 1 332 ? 16.207 -7.706 -2.193 1.00 53.16 332 ALA A O 1
ATOM 2600 N N . LYS A 1 333 ? 17.056 -9.568 -1.289 1.00 50.34 333 LYS A N 1
ATOM 2601 C CA . LYS A 1 333 ? 17.192 -9.062 0.089 1.00 50.34 333 LYS A CA 1
ATOM 2602 C C . LYS A 1 333 ? 18.471 -8.257 0.361 1.00 50.34 333 LYS A C 1
ATOM 2604 O O . LYS A 1 333 ? 18.583 -7.674 1.430 1.00 50.34 333 LYS A O 1
ATOM 2609 N N . ASP A 1 334 ? 19.415 -8.269 -0.575 1.00 54.31 334 ASP A N 1
ATOM 2610 C CA . ASP A 1 334 ? 20.750 -7.671 -0.451 1.00 54.31 334 ASP A CA 1
ATOM 2611 C C . ASP A 1 334 ? 20.927 -6.467 -1.402 1.00 54.31 334 ASP A C 1
ATOM 2613 O O . ASP A 1 334 ? 22.028 -5.932 -1.539 1.00 54.31 334 ASP A O 1
ATOM 2617 N N . VAL A 1 335 ? 19.857 -6.053 -2.095 1.00 58.03 335 VAL A N 1
ATOM 2618 C CA . VAL A 1 335 ? 19.850 -4.870 -2.964 1.00 58.03 335 VAL A CA 1
ATOM 2619 C C . VAL A 1 335 ? 19.779 -3.635 -2.069 1.00 58.03 335 VAL A C 1
ATOM 2621 O O . VAL A 1 335 ? 18.733 -3.341 -1.515 1.00 58.03 335 VAL A O 1
ATOM 2624 N N . SER A 1 336 ? 20.892 -2.926 -1.893 1.00 60.75 336 SER A N 1
ATOM 2625 C CA . SER A 1 336 ? 20.906 -1.628 -1.208 1.00 60.75 336 SER A CA 1
ATOM 2626 C C . SER A 1 336 ? 20.426 -0.492 -2.117 1.00 60.75 336 SER A C 1
ATOM 2628 O O . SER A 1 336 ? 20.569 -0.562 -3.337 1.00 60.75 336 SER A O 1
ATOM 2630 N N . ALA A 1 337 ? 19.954 0.609 -1.519 1.00 63.47 337 ALA A N 1
ATOM 2631 C CA . ALA A 1 337 ? 19.585 1.849 -2.217 1.00 63.47 337 ALA A CA 1
ATOM 2632 C C . ALA A 1 337 ? 20.662 2.341 -3.209 1.00 63.47 337 ALA A C 1
ATOM 2634 O O . ALA A 1 337 ? 20.339 2.799 -4.304 1.00 63.47 337 ALA A O 1
ATOM 2635 N N . THR A 1 338 ? 21.941 2.135 -2.880 1.00 68.50 338 THR A N 1
ATOM 2636 C CA . THR A 1 338 ? 23.083 2.457 -3.751 1.00 68.50 338 THR A CA 1
ATOM 2637 C C . THR A 1 338 ? 23.047 1.715 -5.093 1.00 68.50 338 THR A C 1
ATOM 2639 O O . THR A 1 338 ? 23.469 2.263 -6.101 1.00 68.50 338 THR A O 1
ATOM 2642 N N . PHE A 1 339 ? 22.504 0.492 -5.158 1.00 72.25 339 PHE A N 1
ATOM 2643 C CA . PHE A 1 339 ? 22.369 -0.239 -6.426 1.00 72.25 339 PHE A CA 1
ATOM 2644 C C . PHE A 1 339 ? 21.295 0.358 -7.336 1.00 72.25 339 PHE A C 1
ATOM 2646 O O . PHE A 1 339 ? 21.452 0.348 -8.557 1.00 72.25 339 PHE A O 1
ATOM 2653 N N . THR A 1 340 ? 20.201 0.862 -6.762 1.00 75.19 340 THR A N 1
ATOM 2654 C CA . THR A 1 340 ? 19.154 1.544 -7.530 1.00 75.19 340 THR A CA 1
ATOM 2655 C C . THR A 1 340 ? 19.684 2.864 -8.086 1.00 75.19 340 THR A C 1
ATOM 2657 O O . THR A 1 340 ? 19.435 3.163 -9.252 1.00 75.19 340 THR A O 1
ATOM 2660 N N . GLU A 1 341 ? 20.473 3.604 -7.302 1.00 81.06 341 GLU A N 1
ATOM 2661 C CA . GLU A 1 341 ? 21.174 4.819 -7.742 1.00 81.06 341 GLU A CA 1
ATOM 2662 C C . GLU A 1 341 ? 22.177 4.531 -8.872 1.00 81.06 341 GLU A C 1
ATOM 2664 O O . GLU A 1 341 ? 22.151 5.211 -9.900 1.00 81.06 341 GLU A O 1
ATOM 2669 N N . ASP A 1 342 ? 22.996 3.482 -8.737 1.00 83.81 342 ASP A N 1
ATOM 2670 C CA . ASP A 1 342 ? 23.952 3.058 -9.768 1.00 83.81 342 ASP A CA 1
ATOM 2671 C C . ASP A 1 342 ? 23.241 2.658 -11.073 1.00 83.81 342 ASP A C 1
ATOM 2673 O O . ASP A 1 342 ? 23.644 3.063 -12.167 1.00 83.81 342 ASP A O 1
ATOM 2677 N N . ALA A 1 343 ? 22.145 1.894 -10.981 1.00 85.81 343 ALA A N 1
ATOM 2678 C CA . ALA A 1 343 ? 21.327 1.521 -12.136 1.00 85.81 343 ALA A CA 1
ATOM 2679 C C . ALA A 1 343 ? 20.658 2.740 -12.785 1.00 85.81 343 ALA A C 1
ATOM 2681 O O . ALA A 1 343 ? 20.524 2.802 -14.010 1.00 85.81 343 ALA A O 1
ATOM 2682 N N . GLU A 1 344 ? 20.252 3.720 -11.978 1.00 88.19 344 GLU A N 1
ATOM 2683 C CA . GLU A 1 344 ? 19.658 4.961 -12.456 1.00 88.19 344 GLU A CA 1
ATOM 2684 C C . GLU A 1 344 ? 20.674 5.813 -13.222 1.00 88.19 344 GLU A C 1
ATOM 2686 O O . GLU A 1 344 ? 20.379 6.293 -14.323 1.00 88.19 344 GLU A O 1
ATOM 2691 N N . ALA A 1 345 ? 21.876 5.972 -12.667 1.00 89.12 345 ALA A N 1
ATOM 2692 C CA . ALA A 1 345 ? 22.984 6.671 -13.302 1.00 89.12 345 ALA A CA 1
ATOM 2693 C C . ALA A 1 345 ? 23.378 5.995 -14.623 1.00 89.12 345 ALA A C 1
ATOM 2695 O O . ALA A 1 345 ? 23.370 6.653 -15.667 1.00 89.12 345 ALA A O 1
ATOM 2696 N N . ALA A 1 346 ? 23.596 4.676 -14.608 1.00 90.50 346 ALA A N 1
ATOM 2697 C CA . ALA A 1 346 ? 23.954 3.908 -15.798 1.00 90.50 346 ALA A CA 1
ATOM 2698 C C . ALA A 1 346 ? 22.885 4.002 -16.898 1.00 90.50 346 ALA A C 1
ATOM 2700 O O . ALA A 1 346 ? 23.209 4.206 -18.069 1.00 90.50 346 ALA A O 1
ATOM 2701 N N . LEU A 1 347 ? 21.593 3.927 -16.550 1.00 91.75 347 LEU A N 1
ATOM 2702 C CA . LEU A 1 347 ? 20.521 4.082 -17.535 1.00 91.75 347 LEU A CA 1
ATOM 2703 C C . LEU A 1 347 ? 20.509 5.487 -18.153 1.00 91.75 347 LEU A C 1
ATOM 2705 O O . LEU A 1 347 ? 20.306 5.620 -19.361 1.00 91.75 347 LEU A O 1
ATOM 2709 N N . ARG A 1 348 ? 20.717 6.542 -17.354 1.00 93.00 348 ARG A N 1
ATOM 2710 C CA . ARG A 1 348 ? 20.784 7.921 -17.868 1.00 93.00 348 ARG A CA 1
ATOM 2711 C C . ARG A 1 348 ? 21.972 8.116 -18.802 1.00 93.00 348 ARG A C 1
ATOM 2713 O O . ARG A 1 348 ? 21.808 8.731 -19.857 1.00 93.00 348 ARG A O 1
ATOM 2720 N N . GLU A 1 349 ? 23.137 7.585 -18.448 1.00 93.81 349 GLU A N 1
ATOM 2721 C CA . GLU A 1 349 ? 24.325 7.627 -19.303 1.00 93.81 349 GLU A CA 1
ATOM 2722 C C . GLU A 1 349 ? 24.106 6.857 -20.608 1.00 93.81 349 GLU A C 1
ATOM 2724 O O . GLU A 1 349 ? 24.371 7.396 -21.686 1.00 93.81 349 GLU A O 1
ATOM 2729 N N . LEU A 1 350 ? 23.516 5.658 -20.539 1.00 93.75 350 LEU A N 1
ATOM 2730 C CA . LEU A 1 350 ? 23.183 4.852 -21.712 1.00 93.75 350 LEU A CA 1
ATOM 2731 C C . LEU A 1 350 ? 22.203 5.573 -22.645 1.00 93.75 350 LEU A C 1
ATOM 2733 O O . LEU A 1 350 ? 22.435 5.633 -23.852 1.00 93.75 350 LEU A O 1
ATOM 2737 N N . LEU A 1 351 ? 21.136 6.176 -22.109 1.00 92.94 351 LEU A N 1
ATOM 2738 C CA . LEU A 1 351 ? 20.198 6.978 -22.903 1.00 92.94 351 LEU A CA 1
ATOM 2739 C C . LEU A 1 351 ? 20.885 8.180 -23.564 1.00 92.94 351 LEU A C 1
ATOM 2741 O O . LEU A 1 351 ? 20.603 8.492 -24.720 1.00 92.94 351 LEU A O 1
ATOM 2745 N N . SER A 1 352 ? 21.808 8.828 -22.853 1.00 93.31 352 SER A N 1
ATOM 27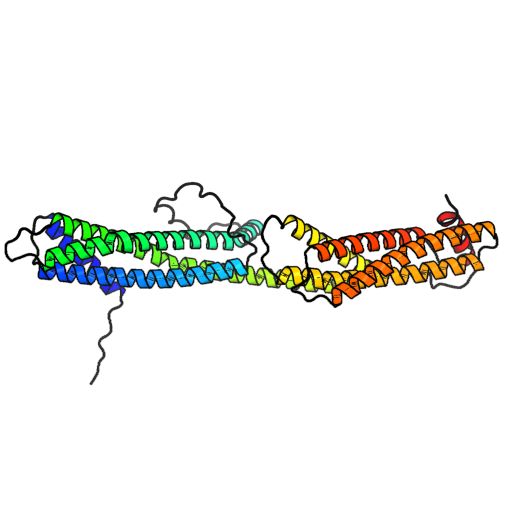46 C CA . SER A 1 352 ? 22.589 9.959 -23.360 1.00 93.31 352 SER A CA 1
ATOM 2747 C C . SER A 1 352 ? 23.496 9.547 -24.529 1.00 93.31 352 SER A C 1
ATOM 2749 O O . SER A 1 352 ? 23.534 10.227 -25.557 1.00 93.31 352 SER A O 1
ATOM 2751 N N . ALA A 1 353 ? 24.175 8.401 -24.413 1.00 92.62 353 ALA A N 1
ATOM 2752 C CA . ALA A 1 353 ? 25.008 7.832 -25.474 1.00 92.62 353 ALA A CA 1
ATOM 2753 C C . ALA A 1 353 ? 24.177 7.366 -26.686 1.00 92.62 353 ALA A C 1
ATOM 2755 O O . ALA A 1 353 ? 24.573 7.586 -27.836 1.00 92.62 353 ALA A O 1
ATOM 2756 N N . ILE A 1 354 ? 22.995 6.783 -26.448 1.00 92.62 354 ILE A N 1
ATOM 2757 C CA . ILE A 1 354 ? 22.019 6.435 -27.492 1.00 92.62 354 ILE A CA 1
ATOM 2758 C C . ILE A 1 354 ? 21.569 7.693 -28.243 1.00 92.62 354 ILE A C 1
ATOM 2760 O O . ILE A 1 354 ? 21.554 7.690 -29.475 1.00 92.62 354 ILE A O 1
ATOM 2764 N N . ASP A 1 355 ? 21.234 8.773 -27.535 1.00 92.25 355 ASP A N 1
ATOM 2765 C CA . ASP A 1 355 ? 20.774 10.023 -28.148 1.00 92.25 355 ASP A CA 1
ATOM 2766 C C . ASP A 1 355 ? 21.888 10.690 -28.973 1.00 92.25 355 ASP A C 1
ATOM 2768 O O . ASP A 1 355 ? 21.633 11.122 -30.101 1.00 92.25 355 ASP A O 1
ATOM 2772 N N . ARG A 1 356 ? 23.141 10.684 -28.492 1.00 91.56 356 ARG A N 1
ATOM 2773 C CA . ARG A 1 356 ? 24.308 11.146 -29.271 1.00 91.56 356 ARG A CA 1
ATOM 2774 C C . ARG A 1 356 ? 24.571 10.288 -30.510 1.00 91.56 356 ARG A C 1
ATOM 2776 O O . ARG A 1 356 ? 24.802 10.828 -31.591 1.00 91.56 356 ARG A O 1
ATOM 2783 N N . SER A 1 357 ? 24.465 8.968 -30.386 1.00 91.31 357 SER A N 1
ATOM 2784 C CA . SER A 1 357 ? 24.631 8.040 -31.512 1.00 91.31 357 SER A CA 1
ATOM 2785 C C . SER A 1 357 ? 23.534 8.207 -32.562 1.00 91.31 357 SER A C 1
ATOM 2787 O O . SER A 1 357 ? 23.813 8.215 -33.761 1.00 91.31 357 SER A O 1
ATOM 2789 N N . LYS A 1 358 ? 22.284 8.416 -32.130 1.00 89.50 358 LYS A N 1
ATOM 2790 C CA . LYS A 1 358 ? 21.170 8.751 -33.024 1.00 89.50 358 LYS A CA 1
ATOM 2791 C C . LYS A 1 358 ? 21.396 10.090 -33.712 1.00 89.50 358 LYS A C 1
ATOM 2793 O O . LYS A 1 358 ? 21.206 10.153 -34.921 1.00 89.50 358 LYS A O 1
ATOM 2798 N N . ALA A 1 359 ? 21.845 11.114 -32.981 1.00 88.06 359 ALA A N 1
ATOM 2799 C CA . ALA A 1 359 ? 22.174 12.430 -33.529 1.00 88.06 359 ALA A CA 1
ATOM 2800 C C . ALA A 1 359 ? 23.252 12.345 -34.628 1.00 88.06 359 ALA A C 1
ATOM 2802 O O . ALA A 1 359 ? 23.080 12.915 -35.704 1.00 88.06 359 ALA A O 1
ATOM 2803 N N . ALA A 1 360 ? 24.314 11.566 -34.398 1.00 86.25 360 ALA A N 1
ATOM 2804 C CA . ALA A 1 360 ? 25.383 11.340 -35.373 1.00 86.25 360 ALA A CA 1
ATOM 2805 C C . ALA A 1 360 ? 24.918 10.598 -36.641 1.00 86.25 360 ALA A C 1
ATOM 2807 O O . ALA A 1 360 ? 25.558 10.703 -37.685 1.00 86.25 360 ALA A O 1
ATOM 2808 N N . LEU A 1 361 ? 23.809 9.857 -36.558 1.00 87.12 361 LEU A N 1
ATOM 2809 C CA . LEU A 1 361 ? 23.214 9.088 -37.653 1.00 87.12 361 LEU A CA 1
ATOM 2810 C C . LEU A 1 361 ? 21.960 9.746 -38.256 1.00 87.12 361 LEU A C 1
ATOM 2812 O O . LEU A 1 361 ? 21.296 9.129 -39.092 1.00 87.12 361 LEU A O 1
ATOM 2816 N N . VAL A 1 362 ? 21.609 10.976 -37.861 1.00 86.19 362 VAL A N 1
ATOM 2817 C CA . VAL A 1 362 ? 20.393 11.654 -38.346 1.00 86.19 362 VAL A CA 1
ATOM 2818 C C . VAL A 1 362 ? 20.409 11.752 -39.866 1.00 86.19 362 VAL A C 1
ATOM 2820 O O . VAL A 1 362 ? 21.346 12.288 -40.451 1.00 86.19 362 VAL A O 1
ATOM 2823 N N . GLY A 1 363 ? 19.355 11.240 -40.506 1.00 79.00 363 GLY A N 1
ATOM 2824 C CA . GLY A 1 363 ? 19.208 11.279 -41.962 1.00 79.00 363 GLY A CA 1
ATOM 2825 C C . GLY A 1 363 ? 20.210 10.408 -42.724 1.00 79.00 363 GLY A C 1
ATOM 2826 O O . GLY A 1 363 ? 20.342 10.578 -43.933 1.00 79.00 363 GLY A O 1
ATOM 2827 N N . CYS A 1 364 ? 20.922 9.498 -42.048 1.00 81.81 364 CYS A N 1
ATOM 2828 C CA . CYS A 1 364 ? 21.840 8.581 -42.708 1.00 81.81 364 CYS A CA 1
ATOM 2829 C C . CYS A 1 364 ? 21.060 7.580 -43.583 1.00 81.81 364 CYS A C 1
ATOM 2831 O O . CYS A 1 364 ? 20.217 6.852 -43.056 1.00 81.81 364 CYS A O 1
ATOM 2833 N N . PRO A 1 365 ? 21.340 7.486 -44.897 1.00 76.06 365 PRO A N 1
ATOM 2834 C CA . PRO A 1 365 ? 20.552 6.653 -45.806 1.00 76.06 365 PRO A CA 1
ATOM 2835 C C . PRO A 1 365 ? 20.890 5.151 -45.749 1.00 76.06 365 PRO A C 1
ATOM 2837 O O . PRO A 1 365 ? 20.247 4.371 -46.441 1.00 76.06 365 PRO A O 1
ATOM 2840 N N . VAL A 1 366 ? 21.855 4.726 -44.918 1.00 68.38 366 VAL A N 1
ATOM 2841 C CA . VAL A 1 366 ? 22.427 3.358 -44.887 1.00 68.38 366 VAL A CA 1
ATOM 2842 C C . VAL A 1 366 ? 21.429 2.254 -44.483 1.00 68.38 366 VAL A C 1
ATOM 2844 O O . VAL A 1 366 ? 21.711 1.082 -44.725 1.00 68.38 366 VAL A O 1
ATOM 2847 N N . ASP A 1 367 ? 20.257 2.598 -43.938 1.00 59.62 367 ASP A N 1
ATOM 2848 C CA . ASP A 1 367 ? 19.210 1.628 -43.559 1.00 59.62 367 ASP A CA 1
ATOM 2849 C C . ASP A 1 367 ? 18.025 1.564 -44.541 1.00 59.62 367 ASP A C 1
ATOM 2851 O O . ASP A 1 367 ? 17.065 0.825 -44.313 1.00 59.62 367 ASP A O 1
ATOM 2855 N N . SER A 1 368 ? 18.073 2.317 -45.644 1.00 51.28 368 SER A N 1
ATOM 2856 C CA . SER A 1 368 ? 17.020 2.305 -46.663 1.00 51.28 368 SER A CA 1
ATOM 2857 C C . SER A 1 368 ? 17.227 1.087 -47.564 1.00 51.28 368 SER A C 1
ATOM 2859 O O . SER A 1 368 ? 18.080 1.082 -48.441 1.00 51.28 368 SER A O 1
ATOM 2861 N N . HIS A 1 369 ? 16.479 0.009 -47.339 1.00 46.97 369 HIS A N 1
ATOM 2862 C CA . HIS A 1 369 ? 16.386 -1.086 -48.305 1.00 46.97 369 HIS A CA 1
ATOM 2863 C C . HIS A 1 369 ? 15.594 -0.616 -49.541 1.00 46.97 369 HIS A C 1
ATOM 2865 O O . HIS A 1 369 ? 14.410 -0.928 -49.649 1.00 46.97 369 HIS A O 1
ATOM 2871 N N . ALA A 1 370 ? 16.200 0.154 -50.450 1.00 39.84 370 ALA A N 1
ATOM 2872 C CA . ALA A 1 370 ? 15.576 0.505 -51.728 1.00 39.84 370 ALA A CA 1
ATOM 2873 C C . ALA A 1 370 ? 16.611 0.827 -52.821 1.00 39.84 370 ALA A C 1
ATOM 2875 O O . ALA A 1 370 ? 17.161 1.912 -52.867 1.00 39.84 370 ALA A O 1
ATOM 2876 N N . ASP A 1 371 ? 1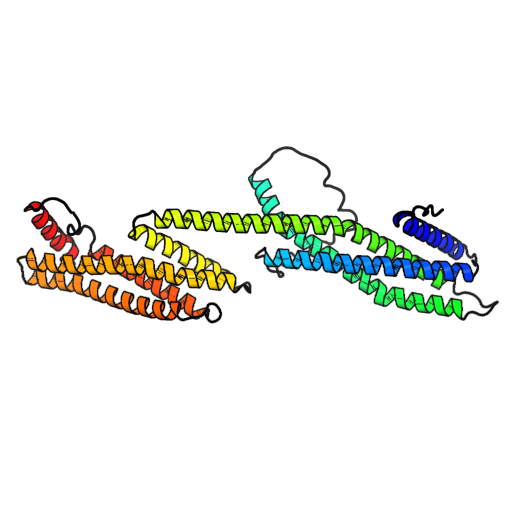6.789 -0.125 -53.739 1.00 43.72 371 ASP A N 1
ATOM 2877 C CA . ASP A 1 371 ? 17.355 0.035 -55.082 1.00 43.72 371 ASP A CA 1
ATOM 2878 C C . ASP A 1 371 ? 18.730 0.715 -55.213 1.00 43.72 371 ASP A C 1
ATOM 2880 O O . ASP A 1 371 ? 18.891 1.928 -55.328 1.00 43.72 371 ASP A O 1
ATOM 2884 N N . SER A 1 372 ? 19.736 -0.151 -55.361 1.00 51.31 372 SER A N 1
ATOM 2885 C CA . SER A 1 372 ? 21.103 0.181 -55.752 1.00 51.31 372 SER A CA 1
ATOM 2886 C C . SER A 1 372 ? 21.144 1.084 -56.991 1.00 51.31 372 SER A C 1
ATOM 2888 O O . SER A 1 372 ? 20.941 0.624 -58.120 1.00 51.31 372 SER A O 1
ATOM 2890 N N . GLY A 1 373 ? 21.471 2.359 -56.786 1.00 60.66 373 GLY A N 1
ATOM 2891 C CA . GLY A 1 373 ? 21.634 3.341 -57.852 1.00 60.66 373 GLY A CA 1
ATOM 2892 C C . GLY A 1 373 ? 22.539 4.510 -57.458 1.00 60.66 373 GLY A C 1
ATOM 2893 O O . GLY A 1 373 ? 22.805 4.761 -56.284 1.00 60.66 373 GLY A O 1
ATOM 2894 N N . ASN A 1 374 ? 22.983 5.275 -58.462 1.00 65.12 374 ASN A N 1
ATOM 2895 C CA . ASN A 1 374 ? 23.795 6.489 -58.279 1.00 65.12 374 ASN A CA 1
ATOM 2896 C C . ASN A 1 374 ? 23.132 7.536 -57.355 1.00 65.12 374 ASN A C 1
ATOM 2898 O O . ASN A 1 374 ? 23.824 8.387 -56.796 1.00 65.12 374 ASN A O 1
ATOM 2902 N N . GLU A 1 375 ? 21.805 7.515 -57.201 1.00 70.94 375 GLU A N 1
ATOM 2903 C CA . GLU A 1 375 ? 21.068 8.460 -56.352 1.00 70.94 375 GLU A CA 1
ATOM 2904 C C . GLU A 1 375 ? 21.269 8.210 -54.852 1.00 70.94 375 GLU A C 1
ATOM 2906 O O . GLU A 1 375 ? 21.407 9.177 -54.097 1.00 70.94 375 GLU A O 1
ATOM 2911 N N . GLU A 1 376 ? 21.385 6.953 -54.416 1.00 72.56 376 GLU A N 1
ATOM 2912 C CA . GLU A 1 376 ? 21.706 6.618 -53.023 1.00 72.56 376 GLU A CA 1
ATOM 2913 C C . GLU A 1 376 ? 23.147 6.996 -52.681 1.00 72.56 376 GLU A C 1
ATOM 2915 O O . GLU A 1 376 ? 23.398 7.609 -51.643 1.00 72.56 376 GLU A O 1
ATOM 2920 N N . GLU A 1 377 ? 24.099 6.721 -53.581 1.00 78.25 377 GLU A N 1
ATOM 2921 C CA . GLU A 1 377 ? 25.495 7.124 -53.387 1.00 78.25 377 GLU A CA 1
ATOM 2922 C C . GLU A 1 377 ? 25.633 8.646 -53.292 1.00 78.25 377 GLU A C 1
ATOM 2924 O O . GLU A 1 377 ? 26.356 9.165 -52.438 1.00 78.25 377 GLU A O 1
ATOM 2929 N N . ASN A 1 378 ? 24.917 9.382 -54.146 1.00 80.12 378 ASN A N 1
ATOM 2930 C CA . ASN A 1 378 ? 24.908 10.841 -54.118 1.00 80.12 378 ASN A CA 1
ATOM 2931 C C . ASN A 1 378 ? 24.224 11.387 -52.858 1.00 80.12 378 ASN A C 1
ATOM 2933 O O . ASN A 1 378 ? 24.689 12.381 -52.296 1.00 80.12 378 ASN A O 1
ATOM 2937 N N . SER A 1 379 ? 23.165 10.731 -52.381 1.00 82.19 379 SER A N 1
ATOM 2938 C CA . SER A 1 379 ? 22.479 11.089 -51.135 1.00 82.19 379 SER A CA 1
ATOM 2939 C C . SER A 1 379 ? 23.342 10.800 -49.907 1.00 82.19 379 SER A C 1
ATOM 2941 O O . SER A 1 379 ? 23.439 11.645 -49.021 1.00 82.19 379 SER A O 1
ATOM 2943 N N . PHE A 1 380 ? 24.064 9.678 -49.890 1.00 84.94 380 PHE A N 1
ATOM 2944 C CA . PHE A 1 380 ? 25.024 9.347 -48.839 1.00 84.94 380 PHE A CA 1
ATOM 2945 C C . PHE A 1 380 ? 26.208 10.318 -48.827 1.00 84.94 380 PHE A C 1
ATOM 2947 O O . PHE A 1 380 ? 26.561 10.842 -47.774 1.00 84.94 380 PHE A O 1
ATOM 2954 N N . ARG A 1 381 ? 26.793 10.646 -49.988 1.00 82.19 381 ARG A N 1
ATOM 2955 C CA . ARG A 1 381 ? 27.863 11.659 -50.084 1.00 82.19 381 ARG A CA 1
ATOM 2956 C C . ARG A 1 381 ? 27.397 13.037 -49.616 1.00 82.19 381 ARG A C 1
ATOM 2958 O O . ARG A 1 381 ? 28.166 13.745 -48.967 1.00 82.19 381 ARG A O 1
ATOM 2965 N N . ARG A 1 382 ? 26.155 13.417 -49.937 1.00 85.44 382 ARG A N 1
ATOM 2966 C CA . ARG A 1 382 ? 25.535 14.657 -49.451 1.00 85.44 382 ARG A CA 1
ATOM 2967 C C . ARG A 1 382 ? 25.386 14.627 -47.931 1.00 85.44 382 ARG A C 1
ATOM 2969 O O . ARG A 1 382 ? 25.839 15.552 -47.276 1.00 85.44 382 ARG A O 1
ATOM 2976 N N . TRP A 1 383 ? 24.876 13.534 -47.370 1.00 89.38 383 TRP A N 1
ATOM 2977 C CA . TRP A 1 383 ? 24.786 13.352 -45.922 1.00 89.38 383 TRP A CA 1
ATOM 2978 C C . TRP A 1 383 ? 26.153 13.445 -45.226 1.00 89.38 383 TRP A C 1
ATOM 2980 O O . TRP A 1 383 ? 26.293 14.183 -44.257 1.00 89.38 383 TRP A O 1
ATOM 2990 N N . VAL A 1 384 ? 27.194 12.779 -45.746 1.00 85.44 384 VAL A N 1
ATOM 2991 C CA . VAL A 1 384 ? 28.554 12.884 -45.182 1.00 85.44 384 VAL A CA 1
ATOM 2992 C C . VAL A 1 384 ? 29.022 14.339 -45.172 1.00 85.44 384 VAL A C 1
ATOM 2994 O O . VAL A 1 384 ? 29.557 14.804 -44.167 1.00 85.44 384 VAL A O 1
ATOM 2997 N N . ARG A 1 385 ? 28.800 15.074 -46.267 1.00 84.88 385 ARG A N 1
ATOM 2998 C CA . ARG A 1 385 ? 29.160 16.491 -46.349 1.00 84.88 385 ARG A CA 1
ATOM 2999 C C . ARG A 1 385 ? 28.402 17.332 -45.329 1.00 84.88 385 ARG A C 1
ATOM 3001 O O . ARG A 1 385 ? 29.035 18.110 -44.628 1.00 84.88 385 ARG A O 1
ATOM 3008 N N . ASP A 1 386 ? 27.091 17.151 -45.253 1.00 84.88 386 ASP A N 1
ATOM 3009 C CA . ASP A 1 386 ? 26.184 18.056 -44.550 1.00 84.88 386 ASP A CA 1
ATOM 3010 C C . ASP A 1 386 ? 26.066 17.736 -43.047 1.00 84.88 386 ASP A C 1
ATOM 3012 O O . ASP A 1 386 ? 25.746 18.620 -42.259 1.00 84.88 386 ASP A O 1
ATOM 3016 N N . VAL A 1 387 ? 26.353 16.497 -42.633 1.00 83.44 387 VAL A N 1
ATOM 3017 C CA . VAL A 1 387 ? 26.195 16.032 -41.241 1.00 83.44 387 VAL A CA 1
ATOM 3018 C C . VAL A 1 387 ? 27.535 15.700 -40.586 1.00 83.44 387 VAL A C 1
ATOM 3020 O O . VAL A 1 387 ? 27.775 16.090 -39.447 1.00 83.44 387 VAL A O 1
ATOM 3023 N N . LEU A 1 388 ? 28.446 15.014 -41.287 1.00 82.88 388 LEU A N 1
ATOM 3024 C CA . LEU A 1 388 ? 29.733 14.614 -40.700 1.00 82.88 388 LEU A CA 1
ATOM 3025 C C . LEU A 1 388 ? 30.841 15.645 -40.926 1.00 82.88 388 LEU A C 1
ATOM 3027 O O . LEU A 1 388 ? 31.737 15.764 -40.092 1.00 82.88 388 LEU A O 1
ATOM 3031 N N . LEU A 1 389 ? 30.816 16.397 -42.025 1.00 82.81 389 LEU A N 1
ATOM 3032 C CA . LEU A 1 389 ? 31.882 17.351 -42.361 1.00 82.81 389 LEU A CA 1
ATOM 3033 C C . LEU A 1 389 ? 31.535 18.808 -42.041 1.00 82.81 389 LEU A C 1
ATOM 3035 O O . LEU A 1 389 ? 32.443 19.641 -42.004 1.00 82.81 389 LEU A O 1
ATOM 3039 N N . VAL A 1 390 ? 30.270 19.113 -41.738 1.00 73.62 390 VAL A N 1
ATOM 3040 C CA . VAL A 1 390 ? 29.894 20.403 -41.145 1.00 73.62 390 VAL A CA 1
ATOM 3041 C C . VAL A 1 390 ? 30.464 20.483 -39.721 1.00 73.62 390 VAL A C 1
ATOM 3043 O O . VAL A 1 390 ? 30.550 19.478 -39.005 1.00 73.62 390 VAL A O 1
ATOM 3046 N N . ARG A 1 391 ? 30.982 21.665 -39.375 1.00 50.62 391 ARG A N 1
ATOM 3047 C CA . ARG A 1 391 ? 31.632 21.956 -38.092 1.00 50.62 391 ARG A CA 1
ATOM 3048 C C . ARG A 1 391 ? 30.620 22.162 -36.984 1.00 50.62 391 ARG A C 1
ATOM 3050 O O . ARG A 1 391 ? 29.704 22.983 -37.205 1.00 50.62 391 ARG A O 1
#

Secondary structure (DSSP, 8-state):
---PPPPPPHHHHHHHHHHHHHHHHHHHHTT----HHHHHHHHHHHHHHHHHHHHHHHHHHHHHHHHHHHHHHHS---TT------S---TT-------------HHHHHHHHHHHHHHHHHHHHHHHHHHHHHHHHIIIIIHHHHHHHHHHHHHPPTTSPP-HHHHHHHHHHHHHHHHHHHHHHHHHHHHHHHHHHHHHHHHHHHHHHHHHHHHHHHHHHTS-HHHHHHHHHHHHHHHHHHHHHHTTS----HHHHHHHHHHHHHHHHHHHHHHHHHHHHHHHHHHHHHHH---HHHHHHHHHHHHHHHHHHHHHHHHHHHHHHHHHHS-GGG--HHHHHHHHHHHHHHHHHHHHHHHHTTT-GGG--S--SHHHHHHHHHHIIIIIS--

Organism: Noctiluca scintillans (NCBI:txid2966)

pLDDT: mean 75.14, std 18.96, range [25.94, 94.5]

Radius of gyration: 38.71 Å; chains: 1; bounding box: 79×59×122 Å

Sequence (391 aa):
TGTMAPSLPDSDRVDNLERLTRSMLGELKAGRSPPREALLVILDKNQAGCETLADEADGQTSRIGQLVELVCQHEEISLTDNVVPSARPSLGNFIGWGHSESGYNMDVALEVIDEQPKRAMQRARTLLKDLEVLQEQLDEKLRPEWLKVHDSLYNSKAGEPMQVVGIARNMEDVLRWRHQISAVLSWAGSVCHHLRDAIEVCQARRADREKWRSLTWTLISGADVHISARMAAVAWLRRVQAESYADRRPLDDAATENLVSTFANEVLARNLIVADDLQQRLKKCAGAVMRLVPERGAVHTAVQKLSDVKIEIDTVVHDTTELRVRLVGVRAKDVSATFTEDAEAALRELLSAIDRSKAALVGCPVDSHADSGNEEENSFRRWVRDVLLVR